Protein AF-0000000082013860 (afdb_homodimer)

Structure (mmCIF, N/CA/C/O backbone):
data_AF-0000000082013860-model_v1
#
loop_
_entity.id
_entity.type
_entity.pdbx_description
1 polymer 'Torsin family 2 member A'
#
loop_
_atom_site.group_PDB
_atom_site.id
_atom_site.type_symbol
_atom_site.label_atom_id
_atom_site.label_alt_id
_atom_site.label_comp_id
_atom_site.label_asym_id
_atom_site.label_entity_id
_atom_site.label_seq_id
_atom_site.pdbx_PDB_ins_code
_atom_site.Cartn_x
_atom_site.Cartn_y
_atom_site.Cartn_z
_atom_site.occupancy
_atom_site.B_iso_or_equiv
_atom_site.auth_seq_id
_atom_site.auth_comp_id
_atom_site.auth_asym_id
_atom_site.auth_atom_id
_atom_site.pdbx_PDB_model_num
ATOM 1 N N . MET A 1 1 ? 13.047 -20.422 -39.719 1 21.7 1 MET A N 1
ATOM 2 C CA . MET A 1 1 ? 12.141 -21.375 -39.062 1 21.7 1 MET A CA 1
ATOM 3 C C . MET A 1 1 ? 12.922 -22.469 -38.375 1 21.7 1 MET A C 1
ATOM 5 O O . MET A 1 1 ? 12.562 -22.875 -37.25 1 21.7 1 MET A O 1
ATOM 9 N N . LEU A 1 2 ? 13.93 -23.109 -39.125 1 23.53 2 LEU A N 1
ATOM 10 C CA . LEU A 1 2 ? 14.969 -24.094 -38.844 1 23.53 2 LEU A CA 1
ATOM 11 C C . LEU A 1 2 ? 16.016 -23.531 -37.875 1 23.53 2 LEU A C 1
ATOM 13 O O . LEU A 1 2 ? 16.703 -24.297 -37.188 1 23.53 2 LEU A O 1
ATOM 17 N N . LEU A 1 3 ? 16.281 -22.219 -38 1 23.2 3 LEU A N 1
ATOM 18 C CA . LEU A 1 3 ? 17.438 -21.609 -37.344 1 23.2 3 LEU A CA 1
ATOM 19 C C . LEU A 1 3 ? 17.234 -21.531 -35.844 1 23.2 3 LEU A C 1
ATOM 21 O O . LEU A 1 3 ? 18.188 -21.656 -35.062 1 23.2 3 LEU A O 1
ATOM 25 N N . ASN A 1 4 ? 16.031 -21.047 -35.406 1 23.97 4 ASN A N 1
ATOM 26 C CA . ASN A 1 4 ? 15.867 -20.688 -34 1 23.97 4 ASN A CA 1
ATOM 27 C C . ASN A 1 4 ? 15.672 -21.906 -33.125 1 23.97 4 ASN A C 1
ATOM 29 O O . ASN A 1 4 ? 15.32 -21.781 -31.953 1 23.97 4 ASN A O 1
ATOM 33 N N . TYR A 1 5 ? 15.453 -23.172 -33.625 1 26.98 5 TYR A N 1
ATOM 34 C CA . TYR A 1 5 ? 15.469 -24.5 -33.031 1 26.98 5 TYR A CA 1
ATOM 35 C C . TYR A 1 5 ? 16.812 -24.797 -32.406 1 26.98 5 TYR A C 1
ATOM 37 O O . TYR A 1 5 ? 16.922 -25.672 -31.531 1 26.98 5 TYR A O 1
ATOM 45 N N . LEU A 1 6 ? 17.984 -24.203 -32.938 1 27.8 6 LEU A N 1
ATOM 46 C CA . LEU A 1 6 ? 19.391 -24.391 -32.625 1 27.8 6 LEU A CA 1
ATOM 47 C C . LEU A 1 6 ? 19.719 -23.828 -31.234 1 27.8 6 LEU A C 1
ATOM 49 O O . LEU A 1 6 ? 20.828 -24.047 -30.719 1 27.8 6 LEU A O 1
ATOM 53 N N . GLY A 1 7 ? 18.875 -22.938 -30.719 1 29.06 7 GLY A N 1
ATOM 54 C CA . GLY A 1 7 ? 19.297 -22.25 -29.5 1 29.06 7 GLY A CA 1
ATOM 55 C C . GLY A 1 7 ? 19.25 -23.125 -28.266 1 29.06 7 GLY A C 1
ATOM 56 O O . GLY A 1 7 ? 20.016 -22.922 -27.328 1 29.06 7 GLY A O 1
ATOM 57 N N . LEU A 1 8 ? 18.203 -24 -28.141 1 31.53 8 LEU A N 1
ATOM 58 C CA . LEU A 1 8 ? 18.234 -24.891 -26.984 1 31.53 8 LEU A CA 1
ATOM 59 C C . LEU A 1 8 ? 19.359 -25.922 -27.125 1 31.53 8 LEU A C 1
ATOM 61 O O . LEU A 1 8 ? 19.844 -26.453 -26.125 1 31.53 8 LEU A O 1
ATOM 65 N N . ALA A 1 9 ? 19.734 -26.422 -28.344 1 31.09 9 ALA A N 1
ATOM 66 C CA . ALA A 1 9 ? 20.641 -27.531 -28.578 1 31.09 9 ALA A CA 1
ATOM 67 C C . ALA A 1 9 ? 22.062 -27.188 -28.141 1 31.09 9 ALA A C 1
ATOM 69 O O . ALA A 1 9 ? 22.797 -28.031 -27.625 1 31.09 9 ALA A O 1
ATOM 70 N N . ARG A 1 10 ? 22.609 -25.984 -28.516 1 31.12 10 ARG A N 1
ATOM 71 C CA . ARG A 1 10 ? 24.047 -25.781 -28.375 1 31.12 10 ARG A CA 1
ATOM 72 C C . ARG A 1 10 ? 24.453 -25.672 -26.906 1 31.12 10 ARG A C 1
ATOM 74 O O . ARG A 1 10 ? 25.594 -25.328 -26.594 1 31.12 10 ARG A O 1
ATOM 81 N N . ILE A 1 11 ? 23.562 -25.688 -26.031 1 31.02 11 ILE A N 1
ATOM 82 C CA . ILE A 1 11 ? 24.125 -25.734 -24.688 1 31.02 11 ILE A CA 1
ATOM 83 C C . ILE A 1 11 ? 24.844 -27.062 -24.484 1 31.02 11 ILE A C 1
ATOM 85 O O . ILE A 1 11 ? 24.203 -28.125 -24.375 1 31.02 11 ILE A O 1
ATOM 89 N N . GLY A 1 12 ? 25.859 -27.484 -25.266 1 26.23 12 GLY A N 1
ATOM 90 C CA . GLY A 1 12 ? 26.797 -28.594 -25.125 1 26.23 12 GLY A CA 1
ATOM 91 C C . GLY A 1 12 ? 27.203 -28.844 -23.688 1 26.23 12 GLY A C 1
ATOM 92 O O . GLY A 1 12 ? 27.125 -27.938 -22.844 1 26.23 12 GLY A O 1
ATOM 93 N N . MET A 1 13 ? 27.422 -30.203 -23.234 1 28.45 13 MET A N 1
ATOM 94 C CA . MET A 1 13 ? 27.859 -31.094 -22.156 1 28.45 13 MET A CA 1
ATOM 95 C C . MET A 1 13 ? 29.219 -30.672 -21.609 1 28.45 13 MET A C 1
ATOM 97 O O . MET A 1 13 ? 30.047 -31.531 -21.297 1 28.45 13 MET A O 1
ATOM 101 N N . LEU A 1 14 ? 29.922 -29.625 -21.938 1 29.81 14 LEU A N 1
ATOM 102 C CA . LEU A 1 14 ? 31.25 -29.719 -21.344 1 29.81 14 LEU A CA 1
ATOM 103 C C . LEU A 1 14 ? 31.156 -29.922 -19.844 1 29.81 14 LEU A C 1
ATOM 105 O O . LEU A 1 14 ? 30.531 -29.125 -19.141 1 29.81 14 LEU A O 1
ATOM 109 N N . GLY A 1 15 ? 31.188 -31.172 -19.25 1 30.81 15 GLY A N 1
ATOM 110 C CA . GLY A 1 15 ? 31.328 -31.734 -17.922 1 30.81 15 GLY A CA 1
ATOM 111 C C . GLY A 1 15 ? 32.312 -31 -17.047 1 30.81 15 GLY A C 1
ATOM 112 O O . GLY A 1 15 ? 32.812 -31.547 -16.062 1 30.81 15 GLY A O 1
ATOM 113 N N . GLY A 1 16 ? 33 -29.953 -17.484 1 32.38 16 GLY A N 1
ATOM 114 C CA . GLY A 1 16 ? 33.938 -29.547 -16.453 1 32.38 16 GLY A CA 1
ATOM 115 C C . GLY A 1 16 ? 33.312 -29.188 -15.133 1 32.38 16 GLY A C 1
ATOM 116 O O . GLY A 1 16 ? 32.125 -28.844 -15.102 1 32.38 16 GLY A O 1
ATOM 117 N N . ILE A 1 17 ? 33.688 -29.75 -14.008 1 34.31 17 ILE A N 1
ATOM 118 C CA . ILE A 1 17 ? 33.406 -29.391 -12.625 1 34.31 17 ILE A CA 1
ATOM 119 C C . ILE A 1 17 ? 33.344 -27.875 -12.5 1 34.31 17 ILE A C 1
ATOM 121 O O . ILE A 1 17 ? 34.344 -27.172 -12.562 1 34.31 17 ILE A O 1
ATOM 125 N N . HIS A 1 18 ? 32.469 -27.188 -13.258 1 35.5 18 HIS A N 1
ATOM 126 C CA . HIS A 1 18 ? 32.375 -25.734 -13.094 1 35.5 18 HIS A CA 1
ATOM 127 C C . HIS A 1 18 ? 32.031 -25.375 -11.656 1 35.5 18 HIS A C 1
ATOM 129 O O . HIS A 1 18 ? 31.031 -25.844 -11.117 1 35.5 18 HIS A O 1
ATOM 135 N N . LEU A 1 19 ? 33 -25.125 -10.836 1 37.72 19 LEU A N 1
ATOM 136 C CA . LEU A 1 19 ? 32.812 -24.5 -9.531 1 37.72 19 LEU A CA 1
ATOM 137 C C . LEU A 1 19 ? 31.719 -23.453 -9.586 1 37.72 19 LEU A C 1
ATOM 139 O O . LEU A 1 19 ? 31.547 -22.766 -10.594 1 37.72 19 LEU A O 1
ATOM 143 N N . PRO A 1 20 ? 30.641 -23.672 -8.758 1 46.38 20 PRO A N 1
ATOM 144 C CA . PRO A 1 20 ? 29.609 -22.625 -8.688 1 46.38 20 PRO A CA 1
ATOM 145 C C . PRO A 1 20 ? 30.188 -21.219 -8.758 1 46.38 20 PRO A C 1
ATOM 147 O O . PRO A 1 20 ? 31.25 -20.953 -8.172 1 46.38 20 PRO A O 1
ATOM 150 N N . SER A 1 21 ? 30.047 -20.562 -9.758 1 48.72 21 SER A N 1
ATOM 151 C CA . SER A 1 21 ? 30.5 -19.172 -9.906 1 48.72 21 SER A CA 1
ATOM 152 C C . SER A 1 21 ? 30.172 -18.344 -8.68 1 48.72 21 SER A C 1
ATOM 154 O O . SER A 1 21 ? 29.156 -18.594 -8.008 1 48.72 21 SER A O 1
ATOM 156 N N . PRO A 1 22 ? 31.047 -17.719 -8.031 1 49.34 22 PRO A N 1
ATOM 157 C CA . PRO A 1 22 ? 30.844 -16.812 -6.902 1 49.34 22 PRO A CA 1
ATOM 158 C C . PRO A 1 22 ? 29.531 -16.031 -6.992 1 49.34 22 PRO A C 1
ATOM 160 O O . PRO A 1 22 ? 29.047 -15.531 -5.98 1 49.34 22 PRO A O 1
ATOM 163 N N . THR A 1 23 ? 28.938 -16.031 -8.117 1 55.5 23 THR A N 1
ATOM 164 C CA . THR A 1 23 ? 27.797 -15.156 -8.344 1 55.5 23 THR A CA 1
ATOM 165 C C . THR A 1 23 ? 26.5 -15.867 -7.965 1 55.5 23 THR A C 1
ATOM 167 O O . THR A 1 23 ? 25.422 -15.25 -7.93 1 55.5 23 THR A O 1
ATOM 170 N N . CYS A 1 24 ? 26.516 -17.141 -7.766 1 63.22 24 CYS A N 1
ATOM 171 C CA . CYS A 1 24 ? 25.297 -17.875 -7.445 1 63.22 24 CYS A CA 1
ATOM 172 C C . CYS A 1 24 ? 24.797 -17.516 -6.051 1 63.22 24 CYS A C 1
ATOM 174 O O . CYS A 1 24 ? 23.609 -17.656 -5.758 1 63.22 24 CYS A O 1
ATOM 176 N N . TYR A 1 25 ? 25.484 -16.938 -5.141 1 57.5 25 TYR A N 1
ATOM 177 C CA . TYR A 1 25 ? 25 -16.875 -3.768 1 57.5 25 TYR A CA 1
ATOM 178 C C . TYR A 1 25 ? 24.578 -15.461 -3.396 1 57.5 25 TYR A C 1
ATOM 180 O O . TYR A 1 25 ? 24.125 -15.211 -2.277 1 57.5 25 TYR A O 1
ATOM 188 N N . ILE A 1 26 ? 24.422 -14.453 -4.266 1 54.12 26 ILE A N 1
ATOM 189 C CA . ILE A 1 26 ? 24.359 -13.18 -3.547 1 54.12 26 ILE A CA 1
ATOM 190 C C . ILE A 1 26 ? 22.922 -12.852 -3.18 1 54.12 26 ILE A C 1
ATOM 192 O O . ILE A 1 26 ? 22.141 -12.391 -4.023 1 54.12 26 ILE A O 1
ATOM 196 N N . VAL A 1 27 ? 22.125 -13.82 -2.457 1 56.47 27 VAL A N 1
ATOM 197 C CA . VAL A 1 27 ? 20.859 -13.234 -2.033 1 56.47 27 VAL A CA 1
ATOM 198 C C . VAL A 1 27 ? 21.078 -12.352 -0.805 1 56.47 27 VAL A C 1
ATOM 200 O O . VAL A 1 27 ? 21.609 -12.812 0.207 1 56.47 27 VAL A O 1
ATOM 203 N N . HIS A 1 28 ? 21.297 -11.039 -0.941 1 56.31 28 HIS A N 1
ATOM 204 C CA . HIS A 1 28 ? 21.422 -10.195 0.245 1 56.31 28 HIS A CA 1
ATOM 205 C C . HIS A 1 28 ? 20.062 -9.93 0.877 1 56.31 28 HIS A C 1
ATOM 207 O O . HIS A 1 28 ? 19.062 -9.758 0.17 1 56.31 28 HIS A O 1
ATOM 213 N N . PHE A 1 29 ? 19.859 -10.391 2.131 1 54.34 29 PHE A N 1
ATOM 214 C CA . PHE A 1 29 ? 18.703 -10.141 2.982 1 54.34 29 PHE A CA 1
ATOM 215 C C . PHE A 1 29 ? 18.109 -8.766 2.691 1 54.34 29 PHE A C 1
ATOM 217 O O . PHE A 1 29 ? 16.891 -8.602 2.699 1 54.34 29 PHE A O 1
ATOM 224 N N . GLN A 1 30 ? 18.922 -7.82 2.469 1 62.94 30 GLN A N 1
ATOM 225 C CA . GLN A 1 30 ? 18.438 -6.477 2.166 1 62.94 30 GLN A CA 1
ATOM 226 C C . GLN A 1 30 ? 17.547 -6.48 0.931 1 62.94 30 GLN A C 1
ATOM 228 O O . GLN A 1 30 ? 16.734 -5.57 0.741 1 62.94 30 GLN A O 1
ATOM 233 N N . LEU A 1 31 ? 17.406 -7.746 0.473 1 71 31 LEU A N 1
ATOM 234 C CA . LEU A 1 31 ? 16.688 -7.848 -0.794 1 71 31 LEU A CA 1
ATOM 235 C C . LEU A 1 31 ? 15.188 -7.992 -0.561 1 71 31 LEU A C 1
ATOM 237 O O . LEU A 1 31 ? 14.383 -7.426 -1.303 1 71 31 LEU A O 1
ATOM 241 N N . VAL A 1 32 ? 14.891 -8.547 0.632 1 80.75 32 VAL A N 1
ATOM 242 C CA . VAL A 1 32 ? 13.469 -8.766 0.872 1 80.75 32 VAL A CA 1
ATOM 243 C C . VAL A 1 32 ? 12.797 -7.438 1.216 1 80.75 32 VAL A C 1
ATOM 245 O O . VAL A 1 32 ? 11.664 -7.188 0.797 1 80.75 32 VAL A O 1
ATOM 248 N N . SER A 1 33 ? 13.562 -6.605 1.888 1 81.38 33 SER A N 1
ATOM 249 C CA . SER A 1 33 ? 12.992 -5.309 2.25 1 81.38 33 SER A CA 1
ATOM 250 C C . SER A 1 33 ? 12.742 -4.449 1.014 1 81.38 33 SER A C 1
ATOM 252 O O . SER A 1 33 ? 11.727 -3.76 0.926 1 81.38 33 SER A O 1
ATOM 254 N N . GLY A 1 34 ? 13.703 -4.527 0.127 1 86.31 34 GLY A N 1
ATOM 255 C CA . GLY A 1 34 ? 13.523 -3.811 -1.126 1 86.31 34 GLY A CA 1
ATOM 256 C C . GLY A 1 34 ? 12.367 -4.344 -1.952 1 86.31 34 GLY A C 1
ATOM 257 O O . GLY A 1 34 ? 11.609 -3.568 -2.545 1 86.31 34 GLY A O 1
ATOM 258 N N . LEU A 1 35 ? 12.25 -5.656 -1.93 1 90.75 35 LEU A N 1
ATOM 259 C CA . LEU A 1 35 ? 11.141 -6.285 -2.643 1 90.75 35 LEU A CA 1
ATOM 260 C C . LEU A 1 35 ? 9.805 -5.887 -2.029 1 90.75 35 LEU A C 1
ATOM 262 O O . LEU A 1 35 ? 8.859 -5.543 -2.748 1 90.75 35 LEU A O 1
ATOM 266 N N . GLU A 1 36 ? 9.773 -5.957 -0.754 1 91 36 GLU A N 1
ATOM 267 C CA . GLU A 1 36 ? 8.539 -5.594 -0.056 1 91 36 GLU A CA 1
ATOM 268 C C . GLU A 1 36 ? 8.125 -4.16 -0.378 1 91 36 GLU A C 1
ATOM 270 O O . GLU A 1 36 ? 6.941 -3.883 -0.582 1 91 36 GLU A O 1
ATOM 275 N N . CYS A 1 37 ? 9.039 -3.27 -0.435 1 90.81 37 CYS A N 1
ATOM 276 C CA . CYS A 1 37 ? 8.789 -1.877 -0.791 1 90.81 37 CYS A CA 1
ATOM 277 C C . CYS A 1 37 ? 8.25 -1.766 -2.209 1 90.81 37 CYS A C 1
ATOM 279 O O . CYS A 1 37 ? 7.254 -1.077 -2.447 1 90.81 37 CYS A O 1
ATOM 281 N N . ASP A 1 38 ? 8.906 -2.445 -3.047 1 92.25 38 ASP A N 1
ATOM 282 C CA . ASP A 1 38 ? 8.492 -2.393 -4.449 1 92.25 38 ASP A CA 1
ATOM 283 C C . ASP A 1 38 ? 7.094 -2.973 -4.633 1 92.25 38 ASP A C 1
ATOM 285 O O . ASP A 1 38 ? 6.285 -2.43 -5.391 1 92.25 38 ASP A O 1
ATOM 289 N N . LEU A 1 39 ? 6.848 -4.059 -3.977 1 95 39 LEU A N 1
ATOM 290 C CA . LEU A 1 39 ? 5.527 -4.672 -4.055 1 95 39 LEU A CA 1
ATOM 291 C C . LEU A 1 39 ? 4.461 -3.732 -3.498 1 95 39 LEU A C 1
ATOM 293 O O . LEU A 1 39 ? 3.381 -3.598 -4.082 1 95 39 LEU A O 1
ATOM 297 N N . ALA A 1 40 ? 4.727 -3.092 -2.439 1 92.69 40 ALA A N 1
ATOM 298 C CA . ALA A 1 40 ? 3.771 -2.193 -1.795 1 92.69 40 ALA A CA 1
ATOM 299 C C . ALA A 1 40 ? 3.457 -0.998 -2.688 1 92.69 40 ALA A C 1
ATOM 301 O O . ALA A 1 40 ? 2.32 -0.516 -2.713 1 92.69 40 ALA A O 1
ATOM 302 N N . LYS A 1 41 ? 4.391 -0.548 -3.473 1 91.44 41 LYS A N 1
ATOM 303 C CA . LYS A 1 41 ? 4.238 0.652 -4.289 1 91.44 41 LYS A CA 1
ATOM 304 C C . LYS A 1 41 ? 3.672 0.313 -5.664 1 91.44 41 LYS A C 1
ATOM 306 O O . LYS A 1 41 ? 2.875 1.074 -6.219 1 91.44 41 LYS A O 1
ATOM 311 N N . ASN A 1 42 ? 4.082 -0.889 -6.16 1 92.94 42 ASN A N 1
ATOM 312 C CA . ASN A 1 42 ? 3.914 -1.045 -7.602 1 92.94 42 ASN A CA 1
ATOM 313 C C . ASN A 1 42 ? 3 -2.221 -7.938 1 92.94 42 ASN A C 1
ATOM 315 O O . ASN A 1 42 ? 2.521 -2.338 -9.062 1 92.94 42 ASN A O 1
ATOM 319 N N . LEU A 1 43 ? 2.879 -3.146 -7.008 1 96.81 43 LEU A N 1
ATOM 320 C CA . LEU A 1 43 ? 1.904 -4.203 -7.258 1 96.81 43 LEU A CA 1
ATOM 321 C C . LEU A 1 43 ? 0.497 -3.742 -6.895 1 96.81 43 LEU A C 1
ATOM 323 O O . LE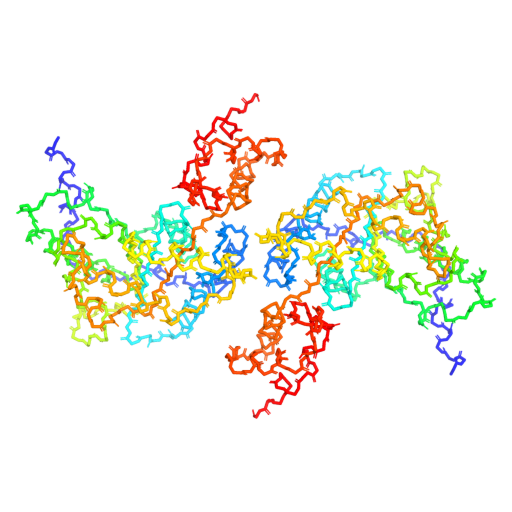U A 1 43 ? 0.12 -3.752 -5.719 1 96.81 43 LEU A O 1
ATOM 327 N N . VAL A 1 44 ? -0.274 -3.486 -7.859 1 97.12 44 VAL A N 1
ATOM 328 C CA . VAL A 1 44 ? -1.533 -2.766 -7.699 1 97.12 44 VAL A CA 1
ATOM 329 C C . VAL A 1 44 ? -2.654 -3.75 -7.379 1 97.12 44 VAL A C 1
ATOM 331 O O . VAL A 1 44 ? -2.818 -4.758 -8.07 1 97.12 44 VAL A O 1
ATOM 334 N N . GLY A 1 45 ? -3.414 -3.508 -6.312 1 97.12 45 GLY A N 1
ATOM 335 C CA . GLY A 1 45 ? -4.68 -4.164 -6.035 1 97.12 45 GLY A CA 1
ATOM 336 C C . GLY A 1 45 ? -4.52 -5.594 -5.559 1 97.12 45 GLY A C 1
ATOM 337 O O . GLY A 1 45 ? -5.426 -6.414 -5.73 1 97.12 45 GLY A O 1
ATOM 338 N N . GLN A 1 46 ? -3.314 -5.934 -5.047 1 98 46 GLN A N 1
ATOM 339 C CA . GLN A 1 46 ? -3.076 -7.332 -4.699 1 98 46 GLN A CA 1
ATOM 340 C C . GLN A 1 46 ? -2.529 -7.461 -3.279 1 98 46 GLN A C 1
ATOM 342 O O . GLN A 1 46 ? -1.426 -7.969 -3.076 1 98 46 GLN A O 1
ATOM 347 N N . PRO A 1 47 ? -3.383 -7.066 -2.273 1 95.31 47 PRO A N 1
ATOM 348 C CA . PRO A 1 47 ? -2.885 -7.148 -0.899 1 95.31 47 PRO A CA 1
ATOM 349 C C . PRO A 1 47 ? -2.574 -8.586 -0.47 1 95.31 47 PRO A C 1
ATOM 351 O O . PRO A 1 47 ? -1.564 -8.828 0.196 1 95.31 47 PRO A O 1
ATOM 354 N N . LEU A 1 48 ? -3.408 -9.547 -0.855 1 96.06 48 LEU A N 1
ATOM 355 C CA . LEU A 1 48 ? -3.209 -10.938 -0.471 1 96.06 48 LEU A CA 1
ATOM 356 C C . LEU A 1 48 ? -1.937 -11.5 -1.098 1 96.06 48 LEU A C 1
ATOM 358 O O . LEU A 1 48 ? -1.161 -12.188 -0.43 1 96.06 48 LEU A O 1
ATOM 362 N N . ALA A 1 49 ? -1.76 -11.234 -2.391 1 98 49 ALA A N 1
ATOM 363 C CA . ALA A 1 49 ? -0.563 -11.711 -3.08 1 98 49 ALA A CA 1
ATOM 364 C C . ALA A 1 49 ? 0.702 -11.203 -2.398 1 98 49 ALA A C 1
ATOM 366 O O . ALA A 1 49 ? 1.646 -11.961 -2.174 1 98 49 ALA A O 1
ATOM 367 N N . ARG A 1 50 ? 0.696 -9.938 -2.096 1 95.88 50 ARG A N 1
ATOM 368 C CA . ARG A 1 50 ? 1.847 -9.336 -1.431 1 95.88 50 ARG A CA 1
ATOM 369 C C . ARG A 1 50 ? 2.146 -10.031 -0.111 1 95.88 50 ARG A C 1
ATOM 371 O O . ARG A 1 50 ? 3.293 -10.398 0.157 1 95.88 50 ARG A O 1
ATOM 378 N N . GLN A 1 51 ? 1.148 -10.227 0.657 1 93.31 51 GLN A N 1
ATOM 379 C CA . GLN A 1 51 ? 1.3 -10.836 1.974 1 93.31 51 GLN A CA 1
ATOM 380 C C . GLN A 1 51 ? 1.833 -12.258 1.861 1 93.31 51 GLN A C 1
ATOM 382 O O . GLN A 1 51 ? 2.783 -12.633 2.555 1 93.31 51 GLN A O 1
ATOM 387 N N . LEU A 1 52 ? 1.263 -13.039 1.026 1 95.81 52 LEU A N 1
ATOM 388 C CA . LEU A 1 52 ? 1.617 -14.445 0.879 1 95.81 52 LEU A CA 1
ATOM 389 C C . LEU A 1 52 ? 3.051 -14.594 0.379 1 95.81 52 LEU A C 1
ATOM 391 O O . LEU A 1 52 ? 3.828 -15.375 0.935 1 95.81 52 LEU A O 1
ATOM 395 N N . VAL A 1 53 ? 3.381 -13.836 -0.604 1 96.44 53 VAL A N 1
ATOM 396 C CA . VAL A 1 53 ? 4.68 -13.992 -1.253 1 96.44 53 VAL A CA 1
ATOM 397 C C . VAL A 1 53 ? 5.785 -13.492 -0.323 1 96.44 53 VAL A C 1
ATOM 399 O O . VAL A 1 53 ? 6.82 -14.148 -0.177 1 96.44 53 VAL A O 1
ATOM 402 N N . VAL A 1 54 ? 5.578 -12.352 0.315 1 92.56 54 VAL A N 1
ATOM 403 C CA . VAL A 1 54 ? 6.59 -11.805 1.211 1 92.56 54 VAL A CA 1
ATOM 404 C C . VAL A 1 54 ? 6.824 -12.766 2.373 1 92.56 54 VAL A C 1
ATOM 406 O O . VAL A 1 54 ? 7.973 -13.07 2.711 1 92.56 54 VAL A O 1
ATOM 409 N N . LYS A 1 55 ? 5.77 -13.273 2.951 1 90.69 55 LYS A N 1
ATOM 410 C CA . LYS A 1 55 ? 5.883 -14.211 4.062 1 90.69 55 LYS A CA 1
ATOM 411 C C . LYS A 1 55 ? 6.602 -15.484 3.633 1 90.69 55 LYS A C 1
ATOM 413 O O . LYS A 1 55 ? 7.523 -15.945 4.312 1 90.69 55 LYS A O 1
ATOM 418 N N . GLY A 1 56 ? 6.211 -16.031 2.516 1 92.94 56 GLY A N 1
ATOM 419 C CA . GLY A 1 56 ? 6.816 -17.25 2.01 1 92.94 56 GLY A CA 1
ATOM 420 C C . GLY A 1 56 ? 8.281 -17.094 1.656 1 92.94 56 GLY A C 1
ATOM 421 O O . GLY A 1 56 ? 9.109 -17.938 1.998 1 92.94 56 GLY A O 1
ATOM 422 N N . LEU A 1 57 ? 8.555 -16.016 1.012 1 92.5 57 LEU A N 1
ATOM 423 C CA . LEU A 1 57 ? 9.922 -15.758 0.576 1 92.5 57 LEU A CA 1
ATOM 424 C C . LEU A 1 57 ? 10.836 -15.508 1.771 1 92.5 57 LEU A C 1
ATOM 426 O O . LEU A 1 57 ? 11.977 -15.984 1.798 1 92.5 57 LEU A O 1
ATOM 430 N N . ARG A 1 58 ? 10.367 -14.742 2.738 1 88.38 58 ARG A N 1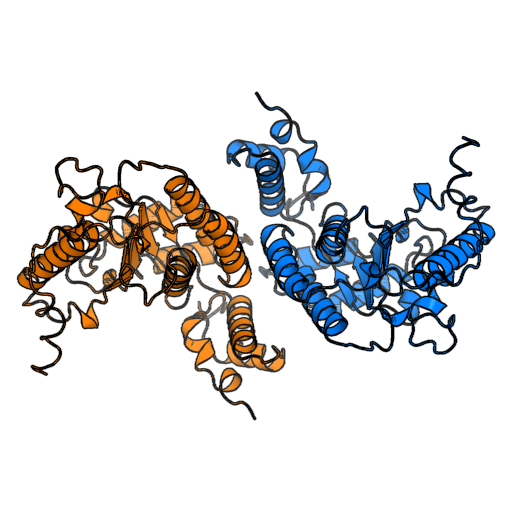
ATOM 431 C CA . ARG A 1 58 ? 11.148 -14.477 3.941 1 88.38 58 ARG A CA 1
ATOM 432 C C . ARG A 1 58 ? 11.5 -15.773 4.66 1 88.38 58 ARG A C 1
ATOM 434 O O . ARG A 1 58 ? 12.656 -15.984 5.039 1 88.38 58 ARG A O 1
ATOM 441 N N . LYS A 1 59 ? 10.555 -16.625 4.867 1 89.38 59 LYS A N 1
ATOM 442 C CA . LYS A 1 59 ? 10.773 -17.906 5.527 1 89.38 59 LYS A CA 1
ATOM 443 C C . LYS A 1 59 ? 11.773 -18.766 4.75 1 89.38 59 LYS A C 1
ATOM 445 O O . LYS A 1 59 ? 12.68 -19.359 5.34 1 89.38 59 LYS A O 1
ATOM 450 N N . PHE A 1 60 ? 11.664 -18.766 3.469 1 92.44 60 PHE A N 1
ATOM 451 C CA . PHE A 1 60 ? 12.516 -19.578 2.605 1 92.44 60 PHE A CA 1
ATOM 452 C C . PHE A 1 60 ? 13.953 -19.078 2.641 1 92.44 60 PHE A C 1
ATOM 454 O O . PHE A 1 60 ? 14.891 -19.875 2.775 1 92.44 60 PHE A O 1
ATOM 461 N N . LEU A 1 61 ? 14.156 -17.812 2.568 1 87.94 61 LEU A N 1
ATOM 462 C CA . LEU A 1 61 ? 15.484 -17.234 2.453 1 87.94 61 LEU A CA 1
ATOM 463 C C . LEU A 1 61 ? 16.188 -17.219 3.805 1 87.94 61 LEU A C 1
ATOM 465 O O . LEU A 1 61 ? 17.422 -17.156 3.867 1 87.94 61 LEU A O 1
ATOM 469 N N . GLN A 1 62 ? 15.391 -17.234 4.852 1 85 62 GLN A N 1
ATOM 470 C CA . GLN A 1 62 ? 15.977 -17.25 6.184 1 85 62 GLN A CA 1
ATOM 471 C C . GLN A 1 62 ? 16.484 -18.656 6.539 1 85 62 GLN A C 1
ATOM 473 O O . GLN A 1 62 ? 17.266 -18.812 7.477 1 85 62 GLN A O 1
ATOM 478 N N . GLU A 1 63 ? 15.977 -19.641 5.82 1 86.38 63 GLU A N 1
ATOM 479 C CA . GLU A 1 63 ? 16.422 -21.016 6.043 1 86.38 63 GLU A CA 1
ATOM 480 C C . GLU A 1 63 ? 17.703 -21.312 5.27 1 86.38 63 GLU A C 1
ATOM 482 O O . GLU A 1 63 ? 17.688 -21.422 4.043 1 86.38 63 GLU A O 1
ATOM 487 N N . PRO A 1 64 ? 18.812 -21.469 5.98 1 83.81 64 PRO A N 1
ATOM 488 C CA . PRO A 1 64 ? 20.078 -21.719 5.289 1 83.81 64 PRO A CA 1
ATOM 489 C C . PRO A 1 64 ? 20.078 -23.016 4.5 1 83.81 64 PRO A C 1
ATOM 491 O O . PRO A 1 64 ? 20.734 -23.109 3.461 1 83.81 64 PRO A O 1
ATOM 494 N N . SER A 1 65 ? 19.422 -24.031 4.984 1 85.62 65 SER A N 1
ATOM 495 C CA . SER A 1 65 ? 19.359 -25.328 4.324 1 85.62 65 SER A CA 1
ATOM 496 C C . SER A 1 65 ? 17.922 -25.797 4.152 1 85.62 65 SER A C 1
ATOM 498 O O . SER A 1 65 ? 17.484 -26.734 4.828 1 85.62 65 SER A O 1
ATOM 500 N N . PRO A 1 66 ? 17.234 -25.156 3.188 1 90.31 66 PRO A N 1
ATOM 501 C CA . PRO A 1 66 ? 15.859 -25.594 2.977 1 90.31 66 PRO A CA 1
ATOM 502 C C . PRO A 1 66 ? 15.773 -27.062 2.551 1 90.31 66 PRO A C 1
ATOM 504 O O . PRO A 1 66 ? 16.688 -27.578 1.904 1 90.31 66 PRO A O 1
ATOM 507 N N . VAL A 1 67 ? 14.758 -27.75 2.82 1 89.06 67 VAL A N 1
ATOM 508 C CA . VAL A 1 67 ? 14.594 -29.188 2.566 1 89.06 67 VAL A CA 1
ATOM 509 C C . VAL A 1 67 ? 14.109 -29.406 1.135 1 89.06 67 VAL A C 1
ATOM 511 O O . VAL A 1 67 ? 14.219 -30.5 0.598 1 89.06 67 VAL A O 1
ATOM 514 N N . LYS A 1 68 ? 13.602 -28.359 0.535 1 91.94 68 LYS A N 1
ATOM 515 C CA . LYS A 1 68 ? 13.117 -28.391 -0.844 1 91.94 68 LYS A CA 1
ATOM 516 C C . LYS A 1 68 ? 13.094 -26.984 -1.438 1 91.94 68 LYS A C 1
ATOM 518 O O . LYS A 1 68 ? 13.203 -26 -0.711 1 91.94 68 LYS A O 1
ATOM 523 N N . PRO A 1 69 ? 12.898 -26.906 -2.721 1 93.62 69 PRO A N 1
ATOM 524 C CA . PRO A 1 69 ? 12.773 -25.578 -3.344 1 93.62 69 PRO A CA 1
ATOM 525 C C . PRO A 1 69 ? 11.477 -24.875 -2.963 1 93.62 69 PRO A C 1
ATOM 527 O O . PRO A 1 69 ? 10.547 -25.5 -2.451 1 93.62 69 PRO A O 1
ATOM 530 N N . LEU A 1 70 ? 11.469 -23.578 -3.115 1 95.31 70 LEU A N 1
ATOM 531 C CA . LEU A 1 70 ? 10.242 -22.812 -2.955 1 95.31 70 LEU A CA 1
ATOM 532 C C . LEU A 1 70 ? 9.391 -22.875 -4.223 1 95.31 70 LEU A C 1
ATOM 534 O O . LEU A 1 70 ? 9.844 -22.469 -5.297 1 95.31 70 LEU A O 1
ATOM 538 N N . VAL A 1 71 ? 8.227 -23.406 -4.145 1 96.38 71 VAL A N 1
ATOM 539 C CA . VAL A 1 71 ? 7.348 -23.562 -5.297 1 96.38 71 VAL A CA 1
ATOM 540 C C . VAL A 1 71 ? 6.117 -22.672 -5.141 1 96.38 71 VAL A C 1
ATOM 542 O O . VAL A 1 71 ? 5.32 -22.875 -4.219 1 96.38 71 VAL A O 1
ATOM 545 N N . LEU A 1 72 ? 5.965 -21.734 -6.039 1 97.25 72 LEU A N 1
ATOM 546 C CA . LEU A 1 72 ? 4.848 -20.797 -6.051 1 97.25 72 LEU A CA 1
ATOM 547 C C . LEU A 1 72 ? 3.965 -21.016 -7.273 1 97.25 72 LEU A C 1
ATOM 549 O O . LEU A 1 72 ? 4.465 -21.312 -8.359 1 97.25 72 LEU A O 1
ATOM 553 N N . THR A 1 73 ? 2.668 -20.891 -7.117 1 96.56 73 THR A N 1
ATOM 554 C CA . THR A 1 73 ? 1.743 -20.875 -8.242 1 96.56 73 THR A CA 1
ATOM 555 C C . THR A 1 73 ? 0.863 -19.625 -8.203 1 96.56 73 THR A C 1
ATOM 557 O O . THR A 1 73 ? 0.271 -19.312 -7.172 1 96.56 73 THR A O 1
ATOM 560 N N . PHE A 1 74 ? 0.855 -18.906 -9.273 1 97.81 74 PHE A N 1
ATOM 561 C CA . PHE A 1 74 ? 0.052 -17.688 -9.406 1 97.81 74 PHE A CA 1
ATOM 562 C C . PHE A 1 74 ? -1.181 -17.953 -10.266 1 97.81 74 PHE A C 1
ATOM 564 O O . PHE A 1 74 ? -1.073 -18.5 -11.367 1 97.81 74 PHE A O 1
ATOM 571 N N . HIS A 1 75 ? -2.307 -17.562 -9.773 1 97.19 75 HIS A N 1
ATOM 572 C CA . HIS A 1 75 ? -3.561 -17.781 -10.492 1 97.19 75 HIS A CA 1
ATOM 573 C C . HIS A 1 75 ? -4.375 -16.484 -10.57 1 97.19 75 HIS A C 1
ATOM 575 O O . HIS A 1 75 ? -4.426 -15.727 -9.602 1 97.19 75 HIS A O 1
ATOM 581 N N . GLY A 1 76 ? -4.992 -16.219 -11.648 1 96.25 76 GLY A N 1
ATOM 582 C CA . GLY A 1 76 ? -5.844 -15.047 -11.789 1 96.25 76 GLY A CA 1
ATOM 583 C C . GLY A 1 76 ? -6.078 -14.648 -13.234 1 96.25 76 GLY A C 1
ATOM 584 O O . GLY A 1 76 ? -5.535 -15.266 -14.148 1 96.25 76 GLY A O 1
ATOM 585 N N . TRP A 1 77 ? -6.883 -13.602 -13.375 1 94.31 77 TRP A N 1
ATOM 586 C CA . TRP A 1 77 ? -7.27 -13.055 -14.672 1 94.31 77 TRP A CA 1
ATOM 587 C C . TRP A 1 77 ? -6.094 -12.336 -15.336 1 94.31 77 TRP A C 1
ATOM 589 O O . TRP A 1 77 ? -5.043 -12.156 -14.719 1 94.31 77 TRP A O 1
ATOM 599 N N . THR A 1 78 ? -6.258 -12.109 -16.609 1 92.62 78 THR A N 1
ATOM 600 C CA . THR A 1 78 ? -5.199 -11.422 -17.344 1 92.62 78 THR A CA 1
ATOM 601 C C . THR A 1 78 ? -4.984 -10.016 -16.781 1 92.62 78 THR A C 1
ATOM 603 O O . THR A 1 78 ? -5.938 -9.344 -16.375 1 92.62 78 THR A O 1
ATOM 606 N N . GLY A 1 79 ? -3.754 -9.586 -16.75 1 95.38 79 GLY A N 1
ATOM 607 C CA . GLY A 1 79 ? -3.434 -8.203 -16.438 1 95.38 79 GLY A CA 1
ATOM 608 C C . GLY A 1 79 ? -3.514 -7.902 -14.953 1 95.38 79 GLY A C 1
ATOM 609 O O . GLY A 1 79 ? -3.559 -6.738 -14.547 1 95.38 79 GLY A O 1
ATOM 610 N N . THR A 1 80 ? -3.537 -8.891 -14.07 1 98 80 THR A N 1
ATOM 611 C CA . THR A 1 80 ? -3.727 -8.656 -12.641 1 98 80 THR A CA 1
ATOM 612 C C . THR A 1 80 ? -2.383 -8.562 -11.922 1 98 80 THR A C 1
ATOM 614 O O . THR A 1 80 ? -2.332 -8.305 -10.719 1 98 80 THR A O 1
ATOM 617 N N . GLY A 1 81 ? -1.285 -8.828 -12.633 1 97.56 81 GLY A N 1
ATOM 618 C CA . GLY A 1 81 ? 0.023 -8.586 -12.047 1 97.56 81 GLY A CA 1
ATOM 619 C C . GLY A 1 81 ? 0.816 -9.852 -11.797 1 97.56 81 GLY A C 1
ATOM 620 O O . GLY A 1 81 ? 1.862 -9.82 -11.148 1 97.56 81 GLY A O 1
ATOM 621 N N . LYS A 1 82 ? 0.43 -11.016 -12.289 1 98.06 82 LYS A N 1
ATOM 622 C CA . LYS A 1 82 ? 1.109 -12.281 -12.047 1 98.06 82 LYS A CA 1
ATOM 623 C C . LYS A 1 82 ? 2.533 -12.258 -12.594 1 98.06 82 LYS A C 1
ATOM 625 O O . LYS A 1 82 ? 3.496 -12.43 -11.844 1 98.06 82 LYS A O 1
ATOM 630 N N . THR A 1 83 ? 2.596 -12.016 -13.898 1 95.69 83 THR A N 1
ATOM 631 C CA . THR A 1 83 ? 3.906 -11.961 -14.539 1 95.69 83 THR A CA 1
ATOM 632 C C . THR A 1 83 ? 4.738 -10.82 -13.969 1 95.69 83 THR A C 1
ATOM 634 O O . THR A 1 83 ? 5.953 -10.945 -13.805 1 95.69 83 THR A O 1
ATOM 637 N N . TYR A 1 84 ? 4.078 -9.758 -13.688 1 96 84 TYR A N 1
ATOM 638 C CA . TYR A 1 84 ? 4.754 -8.602 -13.109 1 96 84 TYR A CA 1
ATOM 639 C C . TYR A 1 84 ? 5.41 -8.961 -11.781 1 96 84 TYR A C 1
ATOM 641 O O . TYR A 1 84 ? 6.566 -8.609 -11.539 1 96 84 TYR A O 1
ATOM 649 N N . LEU A 1 85 ? 4.656 -9.594 -10.891 1 97.75 85 LEU A N 1
ATOM 650 C CA . LEU A 1 85 ? 5.199 -10.016 -9.602 1 97.75 85 LEU A CA 1
ATOM 651 C C . LEU A 1 85 ? 6.41 -10.922 -9.789 1 97.75 85 LEU A C 1
ATOM 653 O O . LEU A 1 85 ? 7.418 -10.766 -9.094 1 97.75 85 LEU A O 1
ATOM 657 N N . ALA A 1 86 ? 6.332 -11.844 -10.672 1 96.75 86 ALA A N 1
ATOM 658 C CA . ALA A 1 86 ? 7.453 -12.734 -10.953 1 96.75 86 ALA A CA 1
ATOM 659 C C . ALA A 1 86 ? 8.688 -11.953 -11.391 1 96.75 86 ALA A C 1
ATOM 661 O O . ALA A 1 86 ? 9.805 -12.258 -10.969 1 96.75 86 ALA A O 1
ATOM 662 N N . THR A 1 87 ? 8.469 -10.977 -12.219 1 94.69 87 THR A N 1
ATOM 663 C CA . THR A 1 87 ? 9.562 -10.133 -12.695 1 94.69 87 THR A CA 1
ATOM 664 C C . THR A 1 87 ? 10.188 -9.367 -11.531 1 94.69 87 THR A C 1
ATOM 666 O O . THR A 1 87 ? 11.414 -9.203 -11.484 1 94.69 87 THR A O 1
ATOM 669 N N . LEU A 1 88 ? 9.352 -8.859 -10.664 1 94.12 88 LEU A N 1
ATOM 670 C CA . LEU A 1 88 ? 9.867 -8.148 -9.5 1 94.12 88 LEU A CA 1
ATOM 671 C C . LEU A 1 88 ? 10.719 -9.078 -8.633 1 94.12 88 LEU A C 1
ATOM 673 O O . LEU A 1 88 ? 11.75 -8.656 -8.109 1 94.12 88 LEU A O 1
ATOM 677 N N . LEU A 1 89 ? 10.297 -10.32 -8.477 1 93.88 89 LEU A N 1
ATOM 678 C CA . LEU A 1 89 ? 11.078 -11.289 -7.723 1 93.88 89 LEU A CA 1
ATOM 679 C C . LEU A 1 89 ? 12.453 -11.492 -8.352 1 93.88 89 LEU A C 1
ATOM 681 O O . LEU A 1 89 ? 13.477 -11.43 -7.66 1 93.88 89 LEU A O 1
ATOM 685 N N . ALA A 1 90 ? 12.469 -11.648 -9.656 1 92.75 90 ALA A N 1
ATOM 686 C CA . ALA A 1 90 ? 13.734 -11.844 -10.367 1 92.75 90 ALA A CA 1
ATOM 687 C C . ALA A 1 90 ? 14.656 -10.641 -10.18 1 92.75 90 ALA A C 1
ATOM 689 O O . ALA A 1 90 ? 15.852 -10.797 -9.93 1 92.75 90 ALA A O 1
ATOM 690 N N . ARG A 1 91 ? 14.125 -9.469 -10.258 1 91.25 91 ARG A N 1
ATOM 691 C CA . ARG A 1 91 ? 14.898 -8.234 -10.18 1 91.25 91 ARG A CA 1
ATOM 692 C C . ARG A 1 91 ? 15.531 -8.07 -8.805 1 91.25 91 ARG A C 1
ATOM 694 O O . ARG A 1 91 ? 16.641 -7.535 -8.688 1 91.25 91 ARG A O 1
ATOM 701 N N . HIS A 1 92 ? 14.828 -8.469 -7.812 1 90.5 92 HIS A N 1
ATOM 702 C CA . HIS A 1 92 ? 15.328 -8.242 -6.461 1 90.5 92 HIS A CA 1
ATOM 703 C C . HIS A 1 92 ? 16.203 -9.398 -6 1 90.5 92 HIS A C 1
ATOM 705 O O . HIS A 1 92 ? 17.125 -9.203 -5.203 1 90.5 92 HIS A O 1
ATOM 711 N N . LEU A 1 93 ? 16 -10.578 -6.512 1 89.62 93 LEU A N 1
ATOM 712 C CA . LEU A 1 93 ? 16.719 -11.75 -6.008 1 89.62 93 LEU A CA 1
ATOM 713 C C . LEU A 1 93 ? 17.984 -12 -6.801 1 89.62 93 LEU A C 1
ATOM 715 O O . LEU A 1 93 ? 18.906 -12.68 -6.328 1 89.62 93 LEU A O 1
ATOM 719 N N . PHE A 1 94 ? 18.047 -11.438 -8.016 1 88.31 94 PHE A N 1
ATOM 720 C CA . PHE A 1 94 ? 19.188 -11.695 -8.883 1 88.31 94 PHE A CA 1
ATOM 721 C C . PHE A 1 94 ? 19.766 -10.391 -9.406 1 88.31 94 PHE A C 1
ATOM 723 O O . PHE A 1 94 ? 19.031 -9.484 -9.805 1 88.31 94 PHE A O 1
ATOM 730 N N . ARG A 1 95 ? 21.016 -10.227 -9.445 1 82.38 95 ARG A N 1
ATOM 731 C CA . ARG A 1 95 ? 21.734 -9.008 -9.797 1 82.38 95 ARG A CA 1
ATOM 732 C C . ARG A 1 95 ? 21.312 -8.492 -11.164 1 82.38 95 ARG A C 1
ATOM 734 O O . ARG A 1 95 ? 21.094 -7.293 -11.352 1 82.38 95 ARG A O 1
ATOM 741 N N . ASP A 1 96 ? 21.156 -9.359 -12.148 1 86.31 96 ASP A N 1
ATOM 742 C CA . ASP A 1 96 ? 20.781 -8.945 -13.492 1 86.31 96 ASP A CA 1
ATOM 743 C C . ASP A 1 96 ? 19.297 -9.164 -13.75 1 86.31 96 ASP A C 1
ATOM 745 O O . ASP A 1 96 ? 18.844 -9.133 -14.898 1 86.31 96 ASP A O 1
ATOM 749 N N . GLY A 1 97 ? 18.609 -9.359 -12.719 1 88.88 97 GLY A N 1
ATOM 750 C CA . GLY A 1 97 ? 17.156 -9.516 -12.812 1 88.88 97 GLY A CA 1
ATOM 751 C C . GLY A 1 97 ? 16.734 -10.602 -13.781 1 88.88 97 GLY A C 1
ATOM 752 O O . GLY A 1 97 ? 17.234 -11.734 -13.711 1 88.88 97 GLY A O 1
ATOM 753 N N . VAL A 1 98 ? 15.914 -10.195 -14.711 1 90.31 98 VAL A N 1
ATOM 754 C CA . VAL A 1 98 ? 15.336 -11.141 -15.656 1 90.31 98 VAL A CA 1
ATOM 755 C C . VAL A 1 98 ? 16.406 -11.57 -16.672 1 90.31 98 VAL A C 1
ATOM 757 O O . VAL A 1 98 ? 16.234 -12.578 -17.359 1 90.31 98 VAL A O 1
ATOM 760 N N . HIS A 1 99 ? 17.516 -10.875 -16.703 1 90.19 99 HIS A N 1
ATOM 761 C CA . HIS A 1 99 ? 18.562 -11.195 -17.656 1 90.19 99 HIS A CA 1
ATOM 762 C C . HIS A 1 99 ? 19.656 -12.031 -16.984 1 90.19 99 HIS A C 1
ATOM 764 O O . HIS A 1 99 ? 20.656 -12.367 -17.625 1 90.19 99 HIS A O 1
ATOM 770 N N . SER A 1 100 ? 19.406 -12.344 -15.781 1 89.75 100 SER A N 1
ATOM 771 C CA . SER A 1 100 ? 20.375 -13.172 -15.078 1 89.75 100 SER A CA 1
ATOM 772 C C . SER A 1 100 ? 20.469 -14.562 -15.703 1 89.75 100 SER A C 1
ATOM 774 O O . SER A 1 100 ? 19.453 -15.133 -16.109 1 89.75 100 SER A O 1
ATOM 776 N N . ALA A 1 101 ? 21.703 -15.164 -15.633 1 90.31 101 ALA A N 1
ATOM 777 C CA . ALA A 1 101 ? 21.906 -16.516 -16.141 1 90.31 101 ALA A CA 1
ATOM 778 C C . ALA A 1 101 ? 21.188 -17.547 -15.266 1 90.31 101 ALA A C 1
ATOM 780 O O . ALA A 1 101 ? 21.047 -18.703 -15.656 1 90.31 101 ALA A O 1
ATOM 781 N N . TYR A 1 102 ? 20.703 -17.078 -14.18 1 91.81 102 TYR A N 1
ATOM 782 C CA . TYR A 1 102 ? 20.094 -18 -13.219 1 91.81 102 TYR A CA 1
ATOM 783 C C . TYR A 1 102 ? 18.594 -17.812 -13.156 1 91.81 102 TYR A C 1
ATOM 785 O O . TYR A 1 102 ? 17.922 -18.391 -12.289 1 91.81 102 TYR A O 1
ATOM 793 N N . VAL A 1 103 ? 18.094 -16.984 -14.016 1 93.44 103 VAL A N 1
ATOM 794 C CA . VAL A 1 103 ? 16.656 -16.812 -14.188 1 93.44 103 VAL A CA 1
ATOM 795 C C . VAL A 1 103 ? 16.234 -17.406 -15.531 1 93.44 103 VAL A C 1
ATOM 797 O O . VAL A 1 103 ? 16.734 -17.016 -16.578 1 93.44 103 VAL A O 1
ATOM 800 N N . HIS A 1 104 ? 15.344 -18.344 -15.461 1 95.19 104 HIS A N 1
ATOM 801 C CA . HIS A 1 104 ? 14.906 -19.078 -16.641 1 95.19 104 HIS A CA 1
ATOM 802 C C . HIS A 1 104 ? 13.398 -18.953 -16.844 1 95.19 104 HIS A C 1
ATOM 804 O O . HIS A 1 104 ? 12.625 -19.328 -15.953 1 95.19 104 HIS A O 1
ATOM 810 N N . GLN A 1 105 ? 13.031 -18.438 -17.984 1 95.38 105 GLN A N 1
ATOM 811 C CA . GLN A 1 105 ? 11.625 -18.25 -18.281 1 95.38 105 GLN A CA 1
ATOM 812 C C . GLN A 1 105 ? 11.172 -19.172 -19.406 1 95.38 105 GLN A C 1
ATOM 814 O O . GLN A 1 105 ? 11.859 -19.312 -20.422 1 95.38 105 GLN A O 1
ATOM 819 N N . PHE A 1 106 ? 10.055 -19.828 -19.203 1 94.56 106 PHE A N 1
ATOM 820 C CA . PHE A 1 106 ? 9.5 -20.75 -20.188 1 94.56 106 PHE A CA 1
ATOM 821 C C . PHE A 1 106 ? 8.102 -20.328 -20.609 1 94.56 106 PHE A C 1
ATOM 823 O O . PHE A 1 106 ? 7.281 -19.938 -19.766 1 94.56 106 PHE A O 1
ATOM 830 N N . SER A 1 107 ? 7.852 -20.344 -21.844 1 92.31 107 SER A N 1
ATOM 831 C CA . SER A 1 107 ? 6.547 -20.078 -22.438 1 92.31 107 SER A CA 1
ATOM 832 C C . SER A 1 107 ? 6.125 -21.203 -23.359 1 92.31 107 SER A C 1
ATOM 834 O O . SER A 1 107 ? 6.93 -21.703 -24.156 1 92.31 107 SER A O 1
ATOM 836 N N . PRO A 1 108 ? 4.891 -21.594 -23.266 1 89.62 108 PRO A N 1
ATOM 837 C CA . PRO A 1 108 ? 4.438 -22.703 -24.109 1 89.62 108 PRO A CA 1
ATOM 838 C C . PRO A 1 108 ? 4.57 -22.406 -25.609 1 89.62 108 PRO A C 1
ATOM 840 O O . PRO A 1 108 ? 4.984 -23.266 -26.375 1 89.62 108 PRO A O 1
ATOM 843 N N . VAL A 1 109 ? 4.273 -21.203 -25.984 1 86 109 VAL A N 1
ATOM 844 C CA . VAL A 1 109 ? 4.25 -20.828 -27.406 1 86 109 VAL A CA 1
ATOM 845 C C . VAL A 1 109 ? 5.676 -20.812 -27.953 1 86 109 VAL A C 1
ATOM 847 O O . VAL A 1 109 ? 5.902 -21.172 -29.109 1 86 109 VAL A O 1
ATOM 850 N N . VAL A 1 110 ? 6.574 -20.5 -27.188 1 87.56 110 VAL A N 1
ATOM 851 C CA . VAL A 1 110 ? 7.953 -20.344 -27.625 1 87.56 110 VAL A CA 1
ATOM 852 C C . VAL A 1 110 ? 8.703 -21.656 -27.453 1 87.56 110 VAL A C 1
ATOM 854 O O . VAL A 1 110 ? 9.406 -22.125 -28.359 1 87.56 110 VAL A O 1
ATOM 857 N N . HIS A 1 111 ? 8.516 -22.328 -26.359 1 91.12 111 HIS A N 1
ATOM 858 C CA . HIS A 1 111 ? 9.391 -23.438 -25.969 1 91.12 111 HIS A CA 1
ATOM 859 C C . HIS A 1 111 ? 8.711 -24.781 -26.203 1 91.12 111 HIS A C 1
ATOM 861 O O . HIS A 1 111 ? 9.383 -25.812 -26.312 1 91.12 111 HIS A O 1
ATOM 867 N N . PHE A 1 112 ? 7.34 -24.719 -26.219 1 91.44 112 PHE A N 1
ATOM 868 C CA . PHE A 1 112 ? 6.617 -25.984 -26.328 1 91.44 112 PHE A CA 1
ATOM 869 C C . PHE A 1 112 ? 5.453 -25.859 -27.312 1 91.44 112 PHE A C 1
ATOM 871 O O . PHE A 1 112 ? 4.316 -26.203 -26.969 1 91.44 112 PHE A O 1
ATOM 878 N N . PRO A 1 113 ? 5.695 -25.469 -28.5 1 89.25 113 PRO A N 1
ATOM 879 C CA . PRO A 1 113 ? 4.598 -25.078 -29.391 1 89.25 113 PRO A CA 1
ATOM 880 C C . PRO A 1 113 ? 3.893 -26.281 -30.016 1 89.25 113 PRO A C 1
ATOM 882 O O . PRO A 1 113 ? 2.727 -26.172 -30.406 1 89.25 113 PRO A O 1
ATOM 885 N N . HIS A 1 114 ? 4.562 -27.453 -30.094 1 90.25 114 HIS A N 1
ATOM 886 C CA . HIS A 1 114 ? 4.012 -28.562 -30.859 1 90.25 114 HIS A CA 1
ATOM 887 C C . HIS A 1 114 ? 3.75 -29.766 -29.969 1 90.25 114 HIS A C 1
ATOM 889 O O . HIS A 1 114 ? 4.688 -30.359 -29.406 1 90.25 114 HIS A O 1
ATOM 895 N N . ALA A 1 115 ? 2.5 -30.203 -29.969 1 88.44 115 ALA A N 1
ATOM 896 C CA . ALA A 1 115 ? 2.084 -31.312 -29.125 1 88.44 115 ALA A CA 1
ATOM 897 C C . ALA A 1 115 ? 2.809 -32.594 -29.5 1 88.44 115 ALA A C 1
ATOM 899 O O . ALA A 1 115 ? 3.059 -33.469 -28.656 1 88.44 115 ALA A O 1
ATOM 900 N N . GLU A 1 116 ? 3.211 -32.719 -30.734 1 92.12 116 GLU A N 1
ATOM 901 C CA . GLU A 1 116 ? 3.826 -33.938 -31.234 1 92.12 116 GLU A CA 1
ATOM 902 C C . GLU A 1 116 ? 5.211 -34.156 -30.641 1 92.12 116 GLU A C 1
ATOM 904 O O . GLU A 1 116 ? 5.738 -35.25 -30.641 1 92.12 116 GLU A O 1
ATOM 909 N N . PHE A 1 117 ? 5.742 -33.062 -30.109 1 92.69 117 PHE A N 1
ATOM 910 C CA . PHE A 1 117 ? 7.113 -33.156 -29.625 1 92.69 117 PHE A CA 1
ATOM 911 C C . PHE A 1 117 ? 7.148 -33.156 -28.109 1 92.69 117 PHE A C 1
ATOM 913 O O . PHE A 1 117 ? 8.156 -32.812 -27.5 1 92.69 117 PHE A O 1
ATOM 920 N N . VAL A 1 118 ? 6.035 -33.562 -27.469 1 91.69 118 VAL A N 1
ATOM 921 C CA . VAL A 1 118 ? 5.895 -33.469 -26.031 1 91.69 118 VAL A CA 1
ATOM 922 C C . VAL A 1 118 ? 6.957 -34.344 -25.344 1 91.69 118 VAL A C 1
ATOM 924 O O . VAL A 1 118 ? 7.52 -33.938 -24.328 1 91.69 118 VAL A O 1
ATOM 927 N N . LYS A 1 119 ? 7.293 -35.531 -25.906 1 92.69 119 LYS A N 1
ATOM 928 C CA . LYS A 1 119 ? 8.305 -36.406 -25.312 1 92.69 119 LYS A CA 1
ATOM 929 C C . LYS A 1 119 ? 9.688 -35.75 -25.359 1 92.69 119 LYS A C 1
ATOM 931 O O . LYS A 1 119 ? 10.43 -35.812 -24.375 1 92.69 119 LYS A O 1
ATOM 936 N N . GLN A 1 120 ? 9.961 -35.188 -26.469 1 94.19 120 GLN A N 1
ATOM 937 C CA . GLN A 1 120 ? 11.234 -34.5 -26.609 1 94.19 120 GLN A CA 1
ATOM 938 C C . GLN A 1 120 ? 11.312 -33.281 -25.672 1 94.19 120 GLN A C 1
ATOM 940 O O . GLN A 1 120 ? 12.352 -33.031 -25.062 1 94.19 120 GLN A O 1
ATOM 945 N N . TYR A 1 121 ? 10.203 -32.562 -25.562 1 93.56 121 TYR A N 1
ATOM 946 C CA . TYR A 1 121 ? 10.156 -31.391 -24.688 1 93.56 121 TYR A CA 1
ATOM 947 C C . TYR A 1 121 ? 10.453 -31.797 -23.25 1 93.56 121 TYR A C 1
ATOM 949 O O . TYR A 1 121 ? 11.164 -31.078 -22.531 1 93.56 121 TYR A O 1
ATOM 957 N N . LYS A 1 122 ? 9.883 -32.906 -22.797 1 92.94 122 LYS A N 1
ATOM 958 C CA . LYS A 1 122 ? 10.094 -33.406 -21.438 1 92.94 122 LYS A CA 1
ATOM 959 C C . LYS A 1 122 ? 11.57 -33.656 -21.172 1 92.94 122 LYS A C 1
ATOM 961 O O . LYS A 1 122 ? 12.117 -33.25 -20.141 1 92.94 122 LYS A O 1
ATOM 966 N N . HIS A 1 123 ? 12.172 -34.312 -22.141 1 93 123 HIS A N 1
ATOM 967 C CA . HIS A 1 123 ? 13.594 -34.625 -22.016 1 93 123 HIS A CA 1
ATOM 968 C C . HIS A 1 123 ? 14.43 -33.344 -21.969 1 93 123 HIS A C 1
ATOM 970 O O . HIS A 1 123 ? 15.297 -33.219 -21.094 1 93 123 HIS A O 1
ATOM 976 N N . ASP A 1 124 ? 14.141 -32.438 -22.859 1 93.69 124 ASP A N 1
ATOM 977 C CA . ASP A 1 124 ? 14.906 -31.203 -22.953 1 93.69 124 ASP A CA 1
ATOM 978 C C . ASP A 1 124 ? 14.742 -30.375 -21.688 1 93.69 124 ASP A C 1
ATOM 980 O O . ASP A 1 124 ? 15.719 -29.812 -21.172 1 93.69 124 ASP A O 1
ATOM 984 N N . LEU A 1 125 ? 13.516 -30.281 -21.25 1 93.62 125 LEU A N 1
ATOM 985 C CA . LEU A 1 125 ? 13.227 -29.469 -20.062 1 93.62 125 LEU A CA 1
ATOM 986 C C . LEU A 1 125 ? 13.922 -30.062 -18.828 1 93.62 125 LEU A C 1
ATOM 988 O O . LEU A 1 125 ? 14.531 -29.312 -18.047 1 93.62 125 LEU A O 1
ATOM 992 N N . LYS A 1 126 ? 13.844 -31.359 -18.656 1 91.19 126 LYS A N 1
ATOM 993 C CA . LYS A 1 126 ? 14.516 -32.031 -17.547 1 91.19 126 LYS A CA 1
ATOM 994 C C . LYS A 1 126 ? 16.016 -31.75 -17.547 1 91.19 126 LYS A C 1
ATOM 996 O O . LYS A 1 126 ? 16.594 -31.359 -16.531 1 91.19 126 LYS A O 1
ATOM 1001 N N . ASN A 1 127 ? 16.594 -31.891 -18.719 1 90.56 127 ASN A N 1
ATOM 1002 C CA . ASN A 1 127 ? 18.031 -31.672 -18.844 1 90.56 127 ASN A CA 1
ATOM 1003 C C . ASN A 1 127 ? 18.406 -30.219 -18.594 1 90.56 127 ASN A C 1
ATOM 1005 O O . ASN A 1 127 ? 19.438 -29.938 -17.984 1 90.56 127 ASN A O 1
ATOM 1009 N N . TRP A 1 128 ? 17.562 -29.375 -19.094 1 91.19 128 TRP A N 1
ATOM 1010 C CA . TRP A 1 128 ? 17.797 -27.953 -18.906 1 91.19 128 TRP A CA 1
ATOM 1011 C C . TRP A 1 128 ? 17.797 -27.578 -17.438 1 91.19 128 TRP A C 1
ATOM 1013 O O . TRP A 1 128 ? 18.688 -26.875 -16.953 1 91.19 128 TRP A O 1
ATOM 1023 N N . ILE A 1 129 ? 16.828 -28.016 -16.734 1 91.62 129 ILE A N 1
ATOM 1024 C CA . ILE A 1 129 ? 16.688 -27.688 -15.312 1 91.62 129 ILE A CA 1
ATOM 1025 C C . ILE A 1 129 ? 17.828 -28.312 -14.523 1 91.62 129 ILE A C 1
ATOM 1027 O O . ILE A 1 129 ? 18.469 -27.641 -13.703 1 91.62 129 ILE A O 1
ATOM 1031 N N . GLN A 1 130 ? 18.141 -29.531 -14.797 1 87.94 130 GLN A N 1
ATOM 1032 C CA . GLN A 1 130 ? 19.234 -30.219 -14.125 1 87.94 130 GLN A CA 1
ATOM 1033 C C . GLN A 1 130 ? 20.562 -29.5 -14.375 1 87.94 130 GLN A C 1
ATOM 1035 O O . GLN A 1 130 ? 21.359 -29.297 -13.453 1 87.94 130 GLN A O 1
ATOM 1040 N N . GLY A 1 131 ? 20.812 -29.234 -15.609 1 88 131 GLY A N 1
ATOM 1041 C CA . GLY A 1 131 ? 22.047 -28.547 -15.961 1 88 131 GLY A CA 1
ATOM 1042 C C . GLY A 1 131 ? 22.219 -27.219 -15.258 1 88 131 GLY A C 1
ATOM 1043 O O . GLY A 1 131 ? 23.297 -26.922 -14.727 1 88 131 GLY A O 1
ATOM 1044 N N . ASN A 1 132 ? 21.172 -26.484 -15.242 1 89.69 132 ASN A N 1
ATOM 1045 C CA . ASN A 1 132 ? 21.266 -25.141 -14.656 1 89.69 132 ASN A CA 1
ATOM 1046 C C . ASN A 1 132 ? 21.344 -25.219 -13.133 1 89.69 132 ASN A C 1
ATOM 1048 O O . ASN A 1 132 ? 22.016 -24.406 -12.508 1 89.69 132 ASN A O 1
ATOM 1052 N N . LEU A 1 133 ? 20.703 -26.172 -12.516 1 88.62 133 LEU A N 1
ATOM 1053 C CA . LEU A 1 133 ? 20.766 -26.328 -11.062 1 88.62 133 LEU A CA 1
ATOM 1054 C C . LEU A 1 133 ? 22.141 -26.828 -10.625 1 88.62 133 LEU A C 1
ATOM 1056 O O . LEU A 1 133 ? 22.578 -26.547 -9.508 1 88.62 133 LEU A O 1
ATOM 1060 N N . THR A 1 134 ? 22.766 -27.562 -11.508 1 83.94 134 THR A N 1
ATOM 1061 C CA . THR A 1 134 ? 24.125 -27.984 -11.242 1 83.94 134 THR A CA 1
ATOM 1062 C C . THR A 1 134 ? 25.078 -26.797 -11.266 1 83.94 134 THR A C 1
ATOM 1064 O O . THR A 1 134 ? 26.031 -26.75 -10.477 1 83.94 134 THR A O 1
ATOM 1067 N N . ARG A 1 135 ? 24.766 -25.922 -12.109 1 84.19 135 ARG A N 1
ATOM 1068 C CA . ARG A 1 135 ? 25.578 -24.719 -12.219 1 84.19 135 ARG A CA 1
ATOM 1069 C C . ARG A 1 135 ? 25.375 -23.797 -11.023 1 84.19 135 ARG A C 1
ATOM 1071 O O . ARG A 1 135 ? 26.328 -23.219 -10.484 1 84.19 135 ARG A O 1
ATOM 1078 N N . CYS A 1 136 ? 24.188 -23.656 -10.672 1 86.06 136 CYS A N 1
ATOM 1079 C CA . CYS A 1 136 ? 23.828 -22.828 -9.523 1 86.06 136 CYS A CA 1
ATOM 1080 C C . CYS A 1 136 ? 22.547 -23.328 -8.883 1 86.06 136 CYS A C 1
ATOM 1082 O O . CYS A 1 136 ? 21.484 -23.297 -9.508 1 86.06 136 CYS A O 1
ATOM 1084 N N . GLY A 1 137 ? 22.656 -23.641 -7.637 1 85.81 137 GLY A N 1
ATOM 1085 C CA . GLY A 1 137 ? 21.484 -24.141 -6.922 1 85.81 137 GLY A CA 1
ATOM 1086 C C . GLY A 1 137 ? 20.438 -23.062 -6.676 1 85.81 137 GLY A C 1
ATOM 1087 O O . GLY A 1 137 ? 19.266 -23.375 -6.488 1 85.81 137 GLY A O 1
ATOM 1088 N N . ARG A 1 138 ? 20.891 -21.828 -6.66 1 88.31 138 ARG A N 1
ATOM 1089 C CA . ARG A 1 138 ? 19.969 -20.719 -6.512 1 88.31 138 ARG A CA 1
ATOM 1090 C C . ARG A 1 138 ? 19.531 -20.188 -7.875 1 88.31 138 ARG A C 1
ATOM 1092 O O . ARG A 1 138 ? 20.188 -19.328 -8.461 1 88.31 138 ARG A O 1
ATOM 1099 N N . SER A 1 139 ? 18.5 -20.781 -8.367 1 92.12 139 SER A N 1
ATOM 1100 C CA . SER A 1 139 ? 17.938 -20.438 -9.672 1 92.12 139 SER A CA 1
ATOM 1101 C C . SER A 1 139 ? 16.438 -20.203 -9.586 1 92.12 139 SER A C 1
ATOM 1103 O O . SER A 1 139 ? 15.781 -20.703 -8.672 1 92.12 139 SER A O 1
ATOM 1105 N N . LEU A 1 140 ? 15.977 -19.391 -10.453 1 94.88 140 LEU A N 1
ATOM 1106 C CA . LEU A 1 140 ? 14.555 -19.125 -10.578 1 94.88 140 LEU A CA 1
ATOM 1107 C C . LEU A 1 140 ? 14.016 -19.641 -11.906 1 94.88 140 LEU A C 1
ATOM 1109 O O . LEU A 1 140 ? 14.547 -19.312 -12.969 1 94.88 140 LEU A O 1
ATOM 1113 N N . PHE A 1 141 ? 13.086 -20.531 -11.852 1 96.12 141 PHE A N 1
ATOM 1114 C CA . PHE A 1 141 ? 12.414 -21.078 -13.023 1 96.12 141 PHE A CA 1
ATOM 1115 C C . PHE A 1 141 ? 10.977 -20.562 -13.109 1 96.12 141 PHE A C 1
ATOM 1117 O O . PHE A 1 141 ? 10.156 -20.875 -12.242 1 96.12 141 PHE A O 1
ATOM 1124 N N . LEU A 1 142 ? 10.688 -19.812 -14.125 1 97.06 142 LEU A N 1
ATOM 1125 C CA . LEU A 1 142 ? 9.375 -19.203 -14.328 1 97.06 142 LEU A CA 1
ATOM 1126 C C . LEU A 1 142 ? 8.656 -19.875 -15.5 1 97.06 142 LEU A C 1
ATOM 1128 O O . LEU A 1 142 ? 9.148 -19.859 -16.625 1 97.06 142 LEU A O 1
ATOM 1132 N N . PHE A 1 143 ? 7.547 -20.469 -15.219 1 95.5 143 PHE A N 1
ATOM 1133 C CA . PHE A 1 143 ? 6.695 -21.062 -16.25 1 95.5 143 PHE A CA 1
ATOM 1134 C C . PHE A 1 143 ? 5.441 -20.219 -16.469 1 95.5 143 PHE A C 1
ATOM 1136 O O . PHE A 1 143 ? 4.516 -20.25 -15.648 1 95.5 143 PHE A O 1
ATOM 1143 N N . ASP A 1 144 ? 5.391 -19.531 -17.531 1 94.38 144 ASP A N 1
ATOM 1144 C CA . ASP A 1 144 ? 4.25 -18.672 -17.844 1 94.38 144 ASP A CA 1
ATOM 1145 C C . ASP A 1 144 ? 3.178 -19.438 -18.609 1 94.38 144 ASP A C 1
ATOM 1147 O O . ASP A 1 144 ? 3.494 -20.312 -19.422 1 94.38 144 ASP A O 1
ATOM 1151 N N . ASP A 1 145 ? 1.91 -19.141 -18.359 1 93.56 145 ASP A N 1
ATOM 1152 C CA . ASP A 1 145 ? 0.755 -19.688 -19.078 1 93.56 145 ASP A CA 1
ATOM 1153 C C . ASP A 1 145 ? 0.772 -21.219 -19.047 1 93.56 145 ASP A C 1
ATOM 1155 O O . ASP A 1 145 ? 0.64 -21.859 -20.094 1 93.56 145 ASP A O 1
ATOM 1159 N N . VAL A 1 146 ? 0.926 -21.703 -17.922 1 92.5 146 VAL A N 1
ATOM 1160 C CA . VAL A 1 146 ? 1.058 -23.156 -17.797 1 92.5 146 VAL A CA 1
ATOM 1161 C C . VAL A 1 146 ? -0.251 -23.828 -18.188 1 92.5 146 VAL A C 1
ATOM 1163 O O . VAL A 1 146 ? -0.26 -25 -18.562 1 92.5 146 VAL A O 1
ATOM 1166 N N . ASP A 1 147 ? -1.346 -23.094 -18.078 1 88.44 147 ASP A N 1
ATOM 1167 C CA . ASP A 1 147 ? -2.645 -23.641 -18.484 1 88.44 147 ASP A CA 1
ATOM 1168 C C . ASP A 1 147 ? -2.686 -23.922 -19.984 1 88.44 147 ASP A C 1
ATOM 1170 O O . ASP A 1 147 ? -3.533 -24.672 -20.453 1 88.44 147 ASP A O 1
ATOM 1174 N N . LYS A 1 148 ? -1.745 -23.422 -20.734 1 88.5 148 LYS A N 1
ATOM 1175 C CA . LYS A 1 148 ? -1.691 -23.594 -22.188 1 88.5 148 LYS A CA 1
ATOM 1176 C C . LYS A 1 148 ? -0.69 -24.688 -22.562 1 88.5 148 LYS A C 1
ATOM 1178 O O . LYS A 1 148 ? -0.563 -25.031 -23.734 1 88.5 148 LYS A O 1
ATOM 1183 N N . MET A 1 149 ? -0.019 -25.234 -21.656 1 89.06 149 MET A N 1
ATOM 1184 C CA . MET A 1 149 ? 0.934 -26.312 -21.922 1 89.06 149 MET A CA 1
ATOM 1185 C C . MET A 1 149 ? 0.21 -27.625 -22.172 1 89.06 149 MET A C 1
ATOM 1187 O O . MET A 1 149 ? -0.916 -27.812 -21.719 1 89.06 149 MET A O 1
ATOM 1191 N N . GLN A 1 150 ? 0.922 -28.453 -22.891 1 86.19 150 GLN A N 1
ATOM 1192 C CA . GLN A 1 150 ? 0.373 -29.797 -23.062 1 86.19 150 GLN A CA 1
ATOM 1193 C C . GLN A 1 150 ? 0.298 -30.531 -21.734 1 86.19 150 GLN A C 1
ATOM 1195 O O . GLN A 1 150 ? 1.237 -30.484 -20.938 1 86.19 150 GLN A O 1
ATOM 1200 N N . PRO A 1 151 ? -0.883 -31.141 -21.547 1 82.06 151 PRO A N 1
ATOM 1201 C CA . PRO A 1 151 ? -1.026 -31.891 -20.297 1 82.06 151 PRO A CA 1
ATOM 1202 C C . PRO A 1 151 ? 0.099 -32.906 -20.062 1 82.06 151 PRO A C 1
ATOM 1204 O O . PRO A 1 151 ? 0.534 -33.562 -21.016 1 82.06 151 PRO A O 1
ATOM 1207 N N . GLY A 1 152 ? 0.607 -32.906 -18.891 1 80.62 152 GLY A N 1
ATOM 1208 C CA . GLY A 1 152 ? 1.611 -33.875 -18.516 1 80.62 152 GLY A CA 1
ATOM 1209 C C . GLY A 1 152 ? 3.033 -33.375 -18.703 1 80.62 152 GLY A C 1
ATOM 1210 O O . GLY A 1 152 ? 3.975 -33.938 -18.141 1 80.62 152 GLY A O 1
ATOM 1211 N N . LEU A 1 153 ? 3.213 -32.375 -19.531 1 88.12 153 LEU A N 1
ATOM 1212 C CA . LEU A 1 153 ? 4.555 -31.875 -19.812 1 88.12 153 LEU A CA 1
ATOM 1213 C C . LEU A 1 153 ? 5.23 -31.391 -18.531 1 88.12 153 LEU A C 1
ATOM 1215 O O . LEU A 1 153 ? 6.387 -31.734 -18.266 1 88.12 153 LEU A O 1
ATOM 1219 N N . ILE A 1 154 ? 4.5 -30.688 -17.719 1 88.69 154 ILE A N 1
ATOM 1220 C CA . ILE A 1 154 ? 5.074 -30.031 -16.547 1 88.69 154 ILE A CA 1
ATOM 1221 C C . ILE A 1 154 ? 5.434 -31.078 -15.492 1 88.69 154 ILE A C 1
ATOM 1223 O O . ILE A 1 154 ? 6.23 -30.812 -14.594 1 88.69 154 ILE A O 1
ATOM 1227 N N . ASP A 1 155 ? 4.973 -32.312 -15.57 1 86.25 155 ASP A N 1
ATOM 1228 C CA . ASP A 1 155 ? 5.211 -33.344 -14.586 1 86.25 155 ASP A CA 1
ATOM 1229 C C . ASP A 1 155 ? 6.688 -33.75 -14.555 1 86.25 155 ASP A C 1
ATOM 1231 O O . ASP A 1 155 ? 7.164 -34.312 -13.562 1 86.25 155 ASP A O 1
ATOM 1235 N N . VAL A 1 156 ? 7.348 -33.5 -15.633 1 88.5 156 VAL A N 1
ATOM 1236 C CA . VAL A 1 156 ? 8.742 -33.906 -15.75 1 88.5 156 VAL A CA 1
ATOM 1237 C C . VAL A 1 156 ? 9.57 -33.188 -14.68 1 88.5 156 VAL A C 1
ATOM 1239 O O . VAL A 1 156 ? 10.656 -33.656 -14.312 1 88.5 156 VAL A O 1
ATOM 1242 N N . ILE A 1 157 ? 9.047 -32.156 -14.141 1 89 157 ILE A N 1
ATOM 1243 C CA . ILE A 1 157 ? 9.891 -31.375 -13.234 1 89 157 ILE A CA 1
ATOM 1244 C C . ILE A 1 157 ? 9.57 -31.766 -11.789 1 89 157 ILE A C 1
ATOM 1246 O O . ILE A 1 157 ? 10.18 -31.219 -10.852 1 89 157 ILE A O 1
ATOM 1250 N N . ILE A 1 158 ? 8.672 -32.719 -11.562 1 89.06 158 ILE A N 1
ATOM 1251 C CA . ILE A 1 158 ? 8.203 -33.125 -10.242 1 89.06 158 ILE A CA 1
ATOM 1252 C C . ILE A 1 158 ? 9.391 -33.531 -9.375 1 89.06 158 ILE A C 1
ATOM 1254 O O . ILE A 1 158 ? 9.477 -33.156 -8.211 1 89.06 158 ILE A O 1
ATOM 1258 N N . PRO A 1 159 ? 10.344 -34.188 -9.93 1 86.31 159 PRO A N 1
ATOM 1259 C CA . PRO A 1 159 ? 11.477 -34.625 -9.109 1 86.31 159 PRO A CA 1
ATOM 1260 C C . PRO A 1 159 ? 12.289 -33.438 -8.555 1 86.31 159 PRO A C 1
ATOM 1262 O O . PRO A 1 159 ? 13.008 -33.594 -7.57 1 86.31 159 PRO A O 1
ATOM 1265 N N . PHE A 1 160 ? 12.125 -32.312 -9.148 1 88.75 160 PHE A N 1
ATOM 1266 C CA . PHE A 1 160 ? 12.906 -31.156 -8.727 1 88.75 160 PHE A CA 1
ATOM 1267 C C . PHE A 1 160 ? 12.141 -30.344 -7.676 1 88.75 160 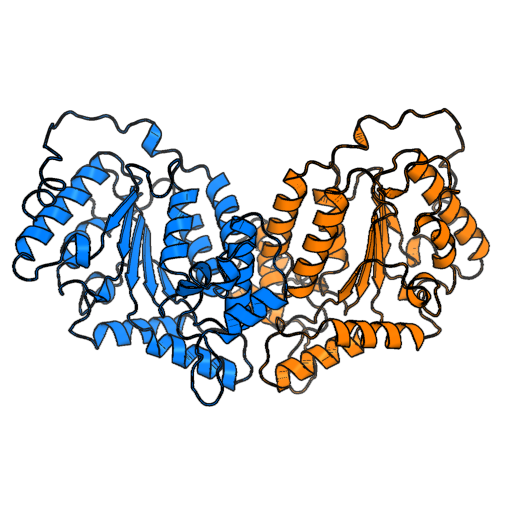PHE A C 1
ATOM 1269 O O . PHE A 1 160 ? 12.672 -29.391 -7.125 1 88.75 160 PHE A O 1
ATOM 1276 N N . LEU A 1 161 ? 10.938 -30.734 -7.344 1 90.75 161 LEU A N 1
ATOM 1277 C CA . LEU A 1 161 ? 10.086 -29.875 -6.539 1 90.75 161 LEU A CA 1
ATOM 1278 C C . LEU A 1 161 ? 10.039 -30.359 -5.09 1 90.75 161 LEU A C 1
ATOM 1280 O O . LEU A 1 161 ? 9.586 -29.625 -4.203 1 90.75 161 LEU A O 1
ATOM 1284 N N . GLY A 1 162 ? 10.5 -31.547 -4.715 1 84.5 162 GLY A N 1
ATOM 1285 C CA . GLY A 1 162 ? 10.43 -32.125 -3.375 1 84.5 162 GLY A CA 1
ATOM 1286 C C . GLY A 1 162 ? 11.789 -32.25 -2.711 1 84.5 162 GLY A C 1
ATOM 1287 O O . GLY A 1 162 ? 12.773 -31.688 -3.191 1 84.5 162 GLY A O 1
ATOM 1288 N N . PRO A 1 163 ? 11.773 -32.812 -1.405 1 78.88 163 PRO A N 1
ATOM 1289 C CA . PRO A 1 163 ? 13.016 -33 -0.646 1 78.88 163 PRO A CA 1
ATOM 1290 C C . PRO A 1 163 ? 13.938 -34.062 -1.248 1 78.88 163 PRO A C 1
ATOM 1292 O O . PRO A 1 163 ? 15.117 -34.125 -0.884 1 78.88 163 PRO A O 1
ATOM 1295 N N . SER A 1 164 ? 13.789 -34.406 -2.432 1 63.59 164 SER A N 1
ATOM 1296 C CA . SER A 1 164 ? 14.414 -35.594 -2.959 1 63.59 164 SER A CA 1
ATOM 1297 C C . SER A 1 164 ? 15.93 -35.562 -2.752 1 63.59 164 SER A C 1
ATOM 1299 O O . SER A 1 164 ? 16.562 -34.531 -2.9 1 63.59 164 SER A O 1
ATOM 1301 N N . TRP A 1 165 ? 16.453 -36.469 -1.73 1 53.78 165 TRP A N 1
ATOM 1302 C CA . TRP A 1 165 ? 17.875 -36.75 -1.521 1 53.78 165 TRP A CA 1
ATOM 1303 C C . TRP A 1 165 ? 18.547 -37.156 -2.824 1 53.78 165 TRP A C 1
ATOM 1305 O O . TRP A 1 165 ? 19.75 -37 -2.982 1 53.78 165 TRP A O 1
ATOM 1315 N N . VAL A 1 166 ? 17.719 -37.844 -3.449 1 51.5 166 VAL A N 1
ATOM 1316 C CA . VAL A 1 166 ? 18.328 -38.562 -4.57 1 51.5 166 VAL A CA 1
ATOM 1317 C C . VAL A 1 166 ? 18.812 -37.562 -5.613 1 51.5 166 VAL A C 1
ATOM 1319 O O . VAL A 1 166 ? 19.5 -37.938 -6.566 1 51.5 166 VAL A O 1
ATOM 1322 N N . VAL A 1 167 ? 18.047 -36.438 -5.531 1 52.94 167 VAL A N 1
ATOM 1323 C CA . VAL A 1 167 ? 18.344 -35.875 -6.84 1 52.94 167 VAL A CA 1
ATOM 1324 C C . VAL A 1 167 ? 19.844 -35.812 -7.043 1 52.94 167 VAL A C 1
ATOM 1326 O O . VAL A 1 167 ? 20.625 -35.938 -6.09 1 52.94 167 VAL A O 1
ATOM 1329 N N . PHE A 1 168 ? 20.516 -35 -7.758 1 52.66 168 PHE A N 1
ATOM 1330 C CA . PHE A 1 168 ? 21.609 -34.938 -8.711 1 52.66 168 PHE A CA 1
ATOM 1331 C C . PHE A 1 168 ? 22.859 -34.344 -8.07 1 52.66 168 PHE A C 1
ATOM 1333 O O . PHE A 1 168 ? 23.641 -33.656 -8.727 1 52.66 168 PHE A O 1
ATOM 1340 N N . GLY A 1 169 ? 23.047 -34.781 -6.746 1 52.75 169 GLY A N 1
ATOM 1341 C CA . GLY A 1 169 ? 24.281 -34.25 -6.215 1 52.75 169 GLY A CA 1
ATOM 1342 C C . GLY A 1 169 ? 24.312 -32.75 -6.168 1 52.75 169 GLY A C 1
ATOM 1343 O O . GLY A 1 169 ? 25.375 -32.125 -5.988 1 52.75 169 GLY A O 1
ATOM 1344 N N . THR A 1 170 ? 23.219 -32.125 -6.668 1 58.47 170 THR A N 1
ATOM 1345 C CA . THR A 1 170 ? 23.234 -30.656 -6.727 1 58.47 170 THR A CA 1
ATOM 1346 C C . THR A 1 170 ? 22.344 -30.062 -5.633 1 58.47 170 THR A C 1
ATOM 1348 O O . THR A 1 170 ? 21.469 -30.75 -5.094 1 58.47 170 THR A O 1
ATOM 1351 N N . ASN A 1 171 ? 22.781 -28.969 -4.98 1 69.94 171 ASN A N 1
ATOM 1352 C CA . ASN A 1 171 ? 21.984 -28.219 -4.02 1 69.94 171 ASN A CA 1
ATOM 1353 C C . ASN A 1 171 ? 20.797 -27.531 -4.688 1 69.94 171 ASN A C 1
ATOM 1355 O O . ASN A 1 171 ? 20.766 -26.312 -4.809 1 69.94 171 ASN A O 1
ATOM 1359 N N . TYR A 1 172 ? 19.797 -28.344 -5.215 1 83.62 172 TYR A N 1
ATOM 1360 C CA . TYR A 1 172 ? 18.625 -27.812 -5.91 1 83.62 172 TYR A CA 1
ATOM 1361 C C . TYR A 1 172 ? 17.625 -27.234 -4.922 1 83.62 172 TYR A C 1
ATOM 1363 O O . TYR A 1 172 ? 16.656 -26.562 -5.32 1 83.62 172 TYR A O 1
ATOM 1371 N N . ARG A 1 173 ? 17.891 -27.312 -3.686 1 88.62 173 ARG A N 1
ATOM 1372 C CA . ARG A 1 173 ? 16.906 -27 -2.66 1 88.62 173 ARG A CA 1
ATOM 1373 C C . ARG A 1 173 ? 16.766 -25.484 -2.475 1 88.62 173 ARG A C 1
ATOM 1375 O O . ARG A 1 173 ? 15.812 -25.016 -1.851 1 88.62 173 ARG A O 1
ATOM 1382 N N . LYS A 1 174 ? 17.578 -24.812 -3.121 1 88.94 174 LYS A N 1
ATOM 1383 C CA . LYS A 1 174 ? 17.547 -23.359 -2.971 1 88.94 174 LYS A CA 1
ATOM 1384 C C . LYS A 1 174 ? 16.906 -22.703 -4.191 1 88.94 174 LYS A C 1
ATOM 1386 O O . LYS A 1 174 ? 16.875 -21.469 -4.293 1 88.94 174 LYS A O 1
ATOM 1391 N N . ALA A 1 175 ? 16.375 -23.531 -5.094 1 92.88 175 ALA A N 1
ATOM 1392 C CA . ALA A 1 175 ? 15.711 -23.016 -6.293 1 92.88 175 ALA A CA 1
ATOM 1393 C C . ALA A 1 175 ? 14.32 -22.484 -5.969 1 92.88 175 ALA A C 1
ATOM 1395 O O . ALA A 1 175 ? 13.75 -22.812 -4.922 1 92.88 175 ALA A O 1
ATOM 1396 N N . ILE A 1 176 ? 13.852 -21.625 -6.836 1 95.12 176 ILE A N 1
ATOM 1397 C CA . ILE A 1 176 ? 12.484 -21.125 -6.781 1 95.12 176 ILE A CA 1
ATOM 1398 C C . ILE A 1 176 ? 11.766 -21.422 -8.094 1 95.12 176 ILE A C 1
ATOM 1400 O O . ILE A 1 176 ? 12.289 -21.156 -9.172 1 95.12 176 ILE A O 1
ATOM 1404 N N . PHE A 1 177 ? 10.672 -22.078 -7.992 1 96.12 177 PHE A N 1
ATOM 1405 C CA . PHE A 1 177 ? 9.82 -22.344 -9.148 1 96.12 177 PHE A CA 1
ATOM 1406 C C . PHE A 1 177 ? 8.539 -21.531 -9.078 1 96.12 177 PHE A C 1
ATOM 1408 O O . PHE A 1 177 ? 7.891 -21.469 -8.031 1 96.12 177 PHE A O 1
ATOM 1415 N N . ILE A 1 178 ? 8.172 -20.875 -10.148 1 97.25 178 ILE A N 1
ATOM 1416 C CA . ILE A 1 178 ? 6.938 -20.109 -10.227 1 97.25 178 ILE A CA 1
ATOM 1417 C C . ILE A 1 178 ? 6.105 -20.578 -11.414 1 97.25 178 ILE A C 1
ATOM 1419 O O . ILE A 1 178 ? 6.582 -20.594 -12.555 1 97.25 178 ILE A O 1
ATOM 1423 N N . PHE A 1 179 ? 4.93 -21 -11.148 1 95.88 179 PHE A N 1
ATOM 1424 C CA . PHE A 1 179 ? 3.973 -21.375 -12.18 1 95.88 179 PHE A CA 1
ATOM 1425 C C . PHE A 1 179 ? 2.857 -20.344 -12.297 1 95.88 179 PHE A C 1
ATOM 1427 O O . PHE A 1 179 ? 2.156 -20.078 -11.32 1 95.88 179 PHE A O 1
ATOM 1434 N N . ILE A 1 180 ? 2.703 -19.781 -13.461 1 96.56 180 ILE A N 1
ATOM 1435 C CA . ILE A 1 180 ? 1.673 -18.781 -13.695 1 96.56 180 ILE A CA 1
ATOM 1436 C C . ILE A 1 180 ? 0.562 -19.375 -14.562 1 96.56 180 ILE A C 1
ATOM 1438 O O . ILE A 1 180 ? 0.833 -19.969 -15.602 1 96.56 180 ILE A O 1
ATOM 1442 N N . SER A 1 181 ? -0.656 -19.188 -14.109 1 94.06 181 SER A N 1
ATOM 1443 C CA . SER A 1 181 ? -1.789 -19.781 -14.82 1 94.06 181 SER A CA 1
ATOM 1444 C C . SER A 1 181 ? -3.021 -18.891 -14.719 1 94.06 181 SER A C 1
ATOM 1446 O O . SER A 1 181 ? -3.199 -18.172 -13.734 1 94.06 181 SER A O 1
ATOM 1448 N N . ASN A 1 182 ? -3.898 -18.938 -15.734 1 93.06 182 ASN A N 1
ATOM 1449 C CA . ASN A 1 182 ? -5.199 -18.281 -15.656 1 93.06 182 ASN A CA 1
ATOM 1450 C C . ASN A 1 182 ? -6.27 -19.234 -15.109 1 93.06 182 ASN A C 1
ATOM 1452 O O . ASN A 1 182 ? -7.418 -18.828 -14.922 1 93.06 182 ASN A O 1
ATOM 1456 N N . ALA A 1 183 ? -5.824 -20.391 -14.836 1 90.88 183 ALA A N 1
ATOM 1457 C CA . ALA A 1 183 ? -6.77 -21.344 -14.25 1 90.88 183 ALA A CA 1
ATOM 1458 C C . ALA A 1 183 ? -7.324 -20.828 -12.93 1 90.88 183 ALA A C 1
ATOM 1460 O O . ALA A 1 183 ? -6.582 -20.281 -12.109 1 90.88 183 ALA A O 1
ATOM 1461 N N . GLY A 1 184 ? -8.672 -20.969 -12.781 1 93.12 184 GLY A N 1
ATOM 1462 C CA . GLY A 1 184 ? -9.32 -20.531 -11.562 1 93.12 184 GLY A CA 1
ATOM 1463 C C . GLY A 1 184 ? -9.75 -19.062 -11.617 1 93.12 184 GLY A C 1
ATOM 1464 O O . GLY A 1 184 ? -10.266 -18.531 -10.633 1 93.12 184 GLY A O 1
ATOM 1465 N N . GLU A 1 185 ? -9.586 -18.453 -12.742 1 94.81 185 GLU A N 1
ATOM 1466 C CA . GLU A 1 185 ? -9.898 -17.016 -12.859 1 94.81 185 GLU A CA 1
ATOM 1467 C C . GLU A 1 185 ? -11.375 -16.75 -12.594 1 94.81 185 GLU A C 1
ATOM 1469 O O . GLU A 1 185 ? -11.719 -15.75 -11.961 1 94.81 185 GLU A O 1
ATOM 1474 N N . LYS A 1 186 ? -12.258 -17.625 -13.016 1 94.88 186 LYS A N 1
ATOM 1475 C CA . LYS A 1 186 ? -13.695 -17.438 -12.805 1 94.88 186 LYS A CA 1
ATOM 1476 C C . LYS A 1 186 ? -14.047 -17.5 -11.32 1 94.88 186 LYS A C 1
ATOM 1478 O O . LYS A 1 186 ? -14.844 -16.703 -10.828 1 94.88 186 LYS A O 1
ATOM 1483 N N . GLN A 1 187 ? -13.445 -18.469 -10.664 1 95.62 187 GLN A N 1
ATOM 1484 C CA . GLN A 1 187 ? -13.672 -18.609 -9.227 1 95.62 187 GLN A CA 1
ATOM 1485 C C . GLN A 1 187 ? -13.172 -17.391 -8.469 1 95.62 187 GLN A C 1
ATOM 1487 O O . GLN A 1 187 ? -13.836 -16.906 -7.551 1 95.62 187 GLN A O 1
ATOM 1492 N N . ILE A 1 188 ? -12.031 -16.891 -8.82 1 97.75 188 ILE A N 1
ATOM 1493 C CA . ILE A 1 188 ? -11.453 -15.719 -8.18 1 97.75 188 ILE A CA 1
ATOM 1494 C C . ILE A 1 188 ? -12.344 -14.5 -8.43 1 97.75 188 ILE A C 1
ATOM 1496 O O . ILE A 1 188 ? -12.664 -13.758 -7.496 1 97.75 188 ILE A O 1
ATOM 1500 N N . ASN A 1 189 ? -12.789 -14.336 -9.688 1 96.94 189 ASN A N 1
ATOM 1501 C CA . ASN A 1 189 ? -13.633 -13.203 -10.039 1 96.94 189 ASN A CA 1
ATOM 1502 C C . ASN A 1 189 ? -14.969 -13.25 -9.305 1 96.94 189 ASN A C 1
ATOM 1504 O O . ASN A 1 189 ? -15.469 -12.219 -8.844 1 96.94 189 ASN A O 1
ATOM 1508 N N . GLN A 1 190 ? -15.492 -14.445 -9.25 1 96.38 190 GLN A N 1
ATOM 1509 C CA . GLN A 1 190 ? -16.766 -14.602 -8.562 1 96.38 190 GLN A CA 1
ATOM 1510 C C . GLN A 1 190 ? -16.641 -14.273 -7.078 1 96.38 190 GLN A C 1
ATOM 1512 O O . GLN A 1 190 ? -17.5 -13.602 -6.504 1 96.38 190 GLN A O 1
ATOM 1517 N N . MET A 1 191 ? -15.633 -14.766 -6.496 1 96.38 191 MET A N 1
ATOM 1518 C CA . MET A 1 191 ? -15.391 -14.469 -5.086 1 96.38 191 MET A CA 1
ATOM 1519 C C . MET A 1 191 ? -15.242 -12.969 -4.867 1 96.38 191 MET A C 1
ATOM 1521 O O . MET A 1 191 ? -15.797 -12.414 -3.914 1 96.38 191 MET A O 1
ATOM 1525 N N . ALA A 1 192 ? -14.484 -12.305 -5.707 1 97.19 192 ALA A N 1
ATOM 1526 C CA . ALA A 1 192 ? -14.297 -10.859 -5.613 1 97.19 192 ALA A CA 1
ATOM 1527 C C . ALA A 1 192 ? -15.625 -10.117 -5.773 1 97.19 192 ALA A C 1
ATOM 1529 O O . ALA A 1 192 ? -15.883 -9.133 -5.078 1 97.19 192 ALA A O 1
ATOM 1530 N N . LEU A 1 193 ? -16.422 -10.586 -6.707 1 96.88 193 LEU A N 1
ATOM 1531 C CA . LEU A 1 193 ? -17.734 -9.977 -6.934 1 96.88 193 LEU A CA 1
ATOM 1532 C C . LEU A 1 193 ? -18.641 -10.156 -5.719 1 96.88 193 LEU A C 1
ATOM 1534 O O . LEU A 1 193 ? -19.375 -9.242 -5.34 1 96.88 193 LEU A O 1
ATOM 1538 N N . ASP A 1 194 ? -18.578 -11.336 -5.145 1 97 194 ASP A N 1
ATOM 1539 C CA . ASP A 1 194 ? -19.359 -11.602 -3.941 1 97 194 ASP A CA 1
ATOM 1540 C C . ASP A 1 194 ? -18.953 -10.672 -2.801 1 97 194 ASP A C 1
ATOM 1542 O O . ASP A 1 194 ? -19.812 -10.18 -2.062 1 97 194 ASP A O 1
ATOM 1546 N N . LEU A 1 195 ? -17.719 -10.438 -2.602 1 96.19 195 LEU A N 1
ATOM 1547 C CA . LEU A 1 195 ? -17.219 -9.492 -1.596 1 96.19 195 LEU A CA 1
ATOM 1548 C C . LEU A 1 195 ? -17.766 -8.094 -1.85 1 96.19 195 LEU A C 1
ATOM 1550 O O . LEU A 1 195 ? -18.266 -7.441 -0.929 1 96.19 195 LEU A O 1
ATOM 1554 N N . TRP A 1 196 ? -17.656 -7.711 -3.107 1 95.62 196 TRP A N 1
ATOM 1555 C CA . TRP A 1 196 ? -18.125 -6.387 -3.5 1 95.62 196 TRP A CA 1
ATOM 1556 C C . TRP A 1 196 ? -19.609 -6.238 -3.217 1 95.62 196 TRP A C 1
ATOM 1558 O O . TRP A 1 196 ? -20.047 -5.23 -2.654 1 95.62 196 TRP A O 1
ATOM 1568 N N . GLN A 1 197 ? -20.406 -7.223 -3.555 1 96.06 197 GLN A N 1
ATOM 1569 C CA . GLN A 1 197 ? -21.859 -7.191 -3.352 1 96.06 197 GLN A CA 1
ATOM 1570 C C . GLN A 1 197 ? -22.203 -7.141 -1.866 1 96.06 197 GLN A C 1
ATOM 1572 O O . GLN A 1 197 ? -23.203 -6.543 -1.478 1 96.06 197 GLN A O 1
ATOM 1577 N N . SER A 1 198 ? -21.375 -7.703 -1.042 1 95.75 198 SER A N 1
ATOM 1578 C CA . SER A 1 198 ? -21.609 -7.77 0.395 1 95.75 198 SER A CA 1
ATOM 1579 C C . SER A 1 198 ? -20.953 -6.602 1.123 1 95.75 198 SER A C 1
ATOM 1581 O O . SER A 1 198 ? -20.797 -6.637 2.346 1 95.75 198 SER A O 1
ATOM 1583 N N . ARG A 1 199 ? -20.422 -5.562 0.4 1 93.62 199 ARG A N 1
ATOM 1584 C CA . ARG A 1 199 ? -19.797 -4.363 0.944 1 93.62 199 ARG A CA 1
ATOM 1585 C C . ARG A 1 199 ? -18.562 -4.715 1.768 1 93.62 199 ARG A C 1
ATOM 1587 O O . ARG A 1 199 ? -18.328 -4.137 2.83 1 93.62 199 ARG A O 1
ATOM 1594 N N . ARG A 1 200 ? -17.953 -5.727 1.295 1 94.56 200 ARG A N 1
ATOM 1595 C CA . ARG A 1 200 ? -16.688 -6.141 1.917 1 94.56 200 ARG A CA 1
ATOM 1596 C C . ARG A 1 200 ? -15.5 -5.797 1.028 1 94.56 200 ARG A C 1
ATOM 1598 O O . ARG A 1 200 ? -15.633 -5.727 -0.195 1 94.56 200 ARG A O 1
ATOM 1605 N N . ASP A 1 201 ? -14.32 -5.598 1.726 1 94.94 201 ASP A N 1
ATOM 1606 C CA . ASP A 1 201 ? -13.117 -5.176 1.01 1 94.94 201 ASP A CA 1
ATOM 1607 C C . ASP A 1 201 ? -12.281 -6.383 0.581 1 94.94 201 ASP A C 1
ATOM 1609 O O . ASP A 1 201 ? -12.445 -7.48 1.116 1 94.94 201 ASP A O 1
ATOM 1613 N N . ARG A 1 202 ? -11.422 -6.176 -0.362 1 95.12 202 ARG A N 1
ATOM 1614 C CA . ARG A 1 202 ? -10.609 -7.246 -0.923 1 95.12 202 ARG A CA 1
ATOM 1615 C C . ARG A 1 202 ? -9.609 -7.77 0.104 1 95.12 202 ARG A C 1
ATOM 1617 O O . ARG A 1 202 ? -9.062 -8.859 -0.054 1 95.12 202 ARG A O 1
ATOM 1624 N N . GLU A 1 203 ? -9.398 -7.02 1.146 1 94.25 203 GLU A N 1
ATOM 1625 C CA . GLU A 1 203 ? -8.547 -7.477 2.242 1 94.25 203 GLU A CA 1
ATOM 1626 C C . GLU A 1 203 ? -9.258 -8.539 3.082 1 94.25 203 GLU A C 1
ATOM 1628 O O . GLU A 1 203 ? -8.625 -9.203 3.904 1 94.25 203 GLU A O 1
ATOM 1633 N N . GLU A 1 204 ? -10.5 -8.75 2.84 1 94.25 204 GLU A N 1
ATOM 1634 C CA . GLU A 1 204 ? -11.289 -9.664 3.66 1 94.25 204 GLU A CA 1
ATOM 1635 C C . GLU A 1 204 ? -11.5 -11 2.957 1 94.25 204 GLU A C 1
ATOM 1637 O O . GLU A 1 204 ? -12.328 -11.805 3.377 1 94.25 204 GLU A O 1
ATOM 1642 N N . VAL A 1 205 ? -10.719 -11.258 1.977 1 94.25 205 VAL A N 1
ATOM 1643 C CA . VAL A 1 205 ? -10.781 -12.508 1.232 1 94.25 205 VAL A CA 1
ATOM 1644 C C . VAL A 1 205 ? -10.523 -13.68 2.174 1 94.25 205 VAL A C 1
ATOM 1646 O O . VAL A 1 205 ? -9.609 -13.633 3.004 1 94.25 205 VAL A O 1
ATOM 1649 N N . ASN A 1 206 ? -11.359 -14.672 2.098 1 93.44 206 ASN A N 1
ATOM 1650 C CA . ASN A 1 206 ? -11.086 -15.953 2.74 1 93.44 206 ASN A CA 1
ATOM 1651 C C . ASN A 1 206 ? -10.148 -16.812 1.902 1 93.44 206 ASN A C 1
ATOM 1653 O O . ASN A 1 206 ? -10.586 -17.516 0.985 1 93.44 206 ASN A O 1
ATOM 1657 N N . TYR A 1 207 ? -8.93 -16.844 2.303 1 95.62 207 TYR A N 1
ATOM 1658 C CA . TYR A 1 207 ? -7.895 -17.469 1.498 1 95.62 207 TYR A CA 1
ATOM 1659 C C . TYR A 1 207 ? -8.133 -18.969 1.387 1 95.62 207 TYR A C 1
ATOM 1661 O O . TYR A 1 207 ? -7.996 -19.547 0.305 1 95.62 207 TYR A O 1
ATOM 1669 N N . GLN A 1 208 ? -8.422 -19.625 2.451 1 95.25 208 GLN A N 1
ATOM 1670 C CA . GLN A 1 208 ? -8.602 -21.078 2.459 1 95.25 208 GLN A CA 1
ATOM 1671 C C . GLN A 1 208 ? -9.711 -21.5 1.506 1 95.25 208 GLN A C 1
ATOM 1673 O O . GLN A 1 208 ? -9.547 -22.438 0.73 1 95.25 208 GLN A O 1
ATOM 1678 N N . GLU A 1 209 ? -10.766 -20.781 1.582 1 95.25 209 GLU A N 1
ATOM 1679 C CA . GLU A 1 209 ? -11.891 -21.078 0.701 1 95.25 209 GLU A CA 1
ATOM 1680 C C . GLU A 1 209 ? -11.531 -20.812 -0.759 1 95.25 209 GLU A C 1
ATOM 1682 O O . GLU A 1 209 ? -11.891 -21.594 -1.642 1 95.25 209 GLU A O 1
ATOM 1687 N N . LEU A 1 210 ? -10.891 -19.734 -0.999 1 96.44 210 LEU A N 1
ATOM 1688 C CA . LEU A 1 210 ? -10.516 -19.391 -2.363 1 96.44 210 LEU A CA 1
ATOM 1689 C C . LEU A 1 210 ? -9.531 -20.406 -2.936 1 96.44 210 LEU A C 1
ATOM 1691 O O . LEU A 1 210 ? -9.68 -20.828 -4.082 1 96.44 210 LEU A O 1
ATOM 1695 N N . GLU A 1 211 ? -8.555 -20.734 -2.154 1 95.94 211 GLU A N 1
ATOM 1696 C CA . GLU A 1 211 ? -7.57 -21.719 -2.586 1 95.94 211 GLU A CA 1
ATOM 1697 C C . GLU A 1 211 ? -8.242 -23.031 -2.98 1 95.94 211 GLU A C 1
ATOM 1699 O O . GLU A 1 211 ? -7.941 -23.609 -4.027 1 95.94 211 GLU A O 1
ATOM 1704 N N . ALA A 1 212 ? -9.148 -23.516 -2.164 1 94.75 212 ALA A N 1
ATOM 1705 C CA . ALA A 1 212 ? -9.875 -24.75 -2.445 1 94.75 212 ALA A CA 1
ATOM 1706 C C . ALA A 1 212 ? -10.664 -24.656 -3.748 1 94.75 212 ALA A C 1
ATOM 1708 O O . ALA A 1 212 ? -10.695 -25.594 -4.539 1 94.75 212 ALA A O 1
ATOM 1709 N N . SER A 1 213 ? -11.266 -23.516 -3.957 1 94.94 213 SER A N 1
ATOM 1710 C CA . SER A 1 213 ? -12.062 -23.297 -5.16 1 94.94 213 SER A CA 1
ATOM 1711 C C . SER A 1 213 ? -11.188 -23.281 -6.41 1 94.94 213 SER A C 1
ATOM 1713 O O . SER A 1 213 ? -11.586 -23.797 -7.457 1 94.94 213 SER A O 1
ATOM 1715 N N . ILE A 1 214 ? -10.039 -22.688 -6.309 1 94.31 214 ILE A N 1
ATOM 1716 C CA . ILE A 1 214 ? -9.109 -22.625 -7.434 1 94.31 214 ILE A CA 1
ATOM 1717 C C . ILE A 1 214 ? -8.633 -24.031 -7.785 1 94.31 214 ILE A C 1
ATOM 1719 O O . ILE A 1 214 ? -8.617 -24.406 -8.953 1 94.31 214 ILE A O 1
ATOM 1723 N N . LEU A 1 215 ? -8.203 -24.797 -6.785 1 92.12 215 LEU A N 1
ATOM 1724 C CA . LEU A 1 215 ? -7.711 -26.156 -6.992 1 92.12 215 LEU A CA 1
ATOM 1725 C C . LEU A 1 215 ? -8.781 -27.031 -7.633 1 92.12 215 LEU A C 1
ATOM 1727 O O . LEU A 1 215 ? -8.484 -27.859 -8.508 1 92.12 215 LEU A O 1
ATOM 1731 N N . GLN A 1 216 ? -10 -26.844 -7.219 1 90.06 216 GLN A N 1
ATOM 1732 C CA . GLN A 1 216 ? -11.102 -27.578 -7.82 1 90.06 216 GLN A CA 1
ATOM 1733 C C . GLN A 1 216 ? -11.266 -27.219 -9.297 1 90.06 216 GLN A C 1
ATOM 1735 O O . GLN A 1 216 ? -11.477 -28.094 -10.133 1 90.06 216 GLN A O 1
ATOM 1740 N N . ALA A 1 217 ? -11.141 -25.969 -9.578 1 89 217 ALA A N 1
ATOM 1741 C CA . ALA A 1 217 ? -11.273 -25.5 -10.961 1 89 217 ALA A CA 1
ATOM 1742 C C . ALA A 1 217 ? -10.156 -26.047 -11.844 1 89 217 ALA A C 1
ATOM 1744 O O . ALA A 1 217 ? -10.391 -26.391 -13 1 89 217 ALA A O 1
ATOM 1745 N N . VAL A 1 218 ? -8.969 -26.062 -11.328 1 86.25 218 VAL A N 1
ATOM 1746 C CA . VAL A 1 218 ? -7.812 -26.578 -12.055 1 86.25 218 VAL A CA 1
ATOM 1747 C C . VAL A 1 218 ? -8.016 -28.047 -12.398 1 86.25 218 VAL A C 1
ATOM 1749 O O . VAL A 1 218 ? -7.664 -28.5 -13.492 1 86.25 218 VAL A O 1
ATOM 1752 N N . ASN A 1 219 ? -8.664 -28.766 -11.578 1 84.19 219 ASN A N 1
ATOM 1753 C CA . ASN A 1 219 ? -8.852 -30.203 -11.75 1 84.19 219 ASN A CA 1
ATOM 1754 C C . ASN A 1 219 ? -10.055 -30.5 -12.641 1 84.19 219 ASN A C 1
ATOM 1756 O O . ASN A 1 219 ? -10.242 -31.641 -13.062 1 84.19 219 ASN A O 1
ATOM 1760 N N . GLU A 1 220 ? -10.812 -29.484 -12.969 1 82.56 220 GLU A N 1
ATOM 1761 C CA . GLU A 1 220 ? -12.016 -29.703 -13.758 1 82.56 220 GLU A CA 1
ATOM 1762 C C . GLU A 1 220 ? -11.758 -29.438 -15.242 1 82.56 220 GLU A C 1
ATOM 1764 O O . GLU A 1 220 ? -12.594 -29.75 -16.094 1 82.56 220 GLU A O 1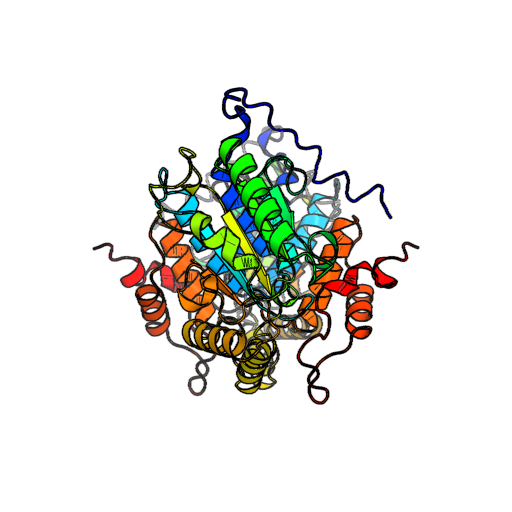
ATOM 1769 N N . LYS A 1 221 ? -10.586 -28.938 -15.68 1 76 221 LYS A N 1
ATOM 1770 C CA . LYS A 1 221 ? -10.328 -28.594 -17.062 1 76 221 LYS A CA 1
ATOM 1771 C C . LYS A 1 221 ? -9.227 -29.469 -17.656 1 76 221 LYS A C 1
ATOM 1773 O O . LYS A 1 221 ? -8.039 -29.141 -17.531 1 76 221 LYS A O 1
ATOM 1778 N N . PRO A 1 222 ? -9.703 -30.438 -18.344 1 71.44 222 PRO A N 1
ATOM 1779 C CA . PRO A 1 222 ? -8.727 -31.406 -18.859 1 71.44 222 PRO A CA 1
ATOM 1780 C C . PRO A 1 222 ? -7.703 -30.766 -19.797 1 71.44 222 PRO A C 1
ATOM 1782 O O . PRO A 1 222 ? -6.578 -31.266 -19.922 1 71.44 222 PRO A O 1
ATOM 1785 N N . GLN A 1 223 ? -8.008 -29.734 -20.391 1 71.38 223 GLN A N 1
ATOM 1786 C CA . GLN A 1 223 ? -7.105 -29.125 -21.359 1 71.38 223 GLN A CA 1
ATOM 1787 C C . GLN A 1 223 ? -6.078 -28.234 -20.672 1 71.38 223 GLN A C 1
ATOM 1789 O O . GLN A 1 223 ? -5.129 -27.766 -21.312 1 71.38 223 GLN A O 1
ATOM 1794 N N . ASN A 1 224 ? -6.129 -28.172 -19.422 1 75.62 224 ASN A N 1
ATOM 1795 C CA . ASN A 1 224 ? -5.215 -27.312 -18.672 1 75.62 224 ASN A CA 1
ATOM 1796 C C . ASN A 1 224 ? -3.902 -28.031 -18.375 1 75.62 224 ASN A C 1
ATOM 1798 O O . ASN A 1 224 ? -3.902 -29.234 -18.047 1 75.62 224 ASN A O 1
ATOM 1802 N N . GLY A 1 225 ? -2.74 -27.328 -18.594 1 75.25 225 GLY A N 1
ATOM 1803 C CA . GLY A 1 225 ? -1.423 -27.906 -18.375 1 75.25 225 GLY A CA 1
ATOM 1804 C C . GLY A 1 225 ? -1.228 -28.422 -16.953 1 75.25 225 GLY A C 1
ATOM 1805 O O . GLY A 1 225 ? -0.348 -29.25 -16.703 1 75.25 225 GLY A O 1
ATOM 1806 N N . LEU A 1 226 ? -2.088 -27.859 -16.078 1 76.44 226 LEU A N 1
ATOM 1807 C CA . LEU A 1 226 ? -1.972 -28.281 -14.688 1 76.44 226 LEU A CA 1
ATOM 1808 C C . LEU A 1 226 ? -3.037 -29.312 -14.336 1 76.44 226 LEU A C 1
ATOM 1810 O O . LEU A 1 226 ? -3.098 -29.797 -13.203 1 76.44 226 LEU A O 1
ATOM 1814 N N . TRP A 1 227 ? -3.766 -29.609 -15.352 1 74.38 227 TRP A N 1
ATOM 1815 C CA . TRP A 1 227 ? -4.812 -30.609 -15.141 1 74.38 227 TRP A CA 1
ATOM 1816 C C . TRP A 1 227 ? -4.215 -31.938 -14.719 1 74.38 227 TRP A C 1
ATOM 1818 O O . TRP A 1 227 ? -3.318 -32.469 -15.383 1 74.38 227 TRP A O 1
ATOM 1828 N N . LYS A 1 228 ? -4.645 -32.406 -13.586 1 70.56 228 LYS A N 1
ATOM 1829 C CA . LYS A 1 228 ? -4.23 -33.688 -13 1 70.56 228 LYS A CA 1
ATOM 1830 C C . LYS A 1 228 ? -2.715 -33.781 -12.852 1 70.56 228 LYS A C 1
ATOM 1832 O O . LYS A 1 228 ? -2.127 -34.844 -12.938 1 70.56 228 LYS A O 1
ATOM 1837 N N . SER A 1 229 ? -2.232 -32.625 -12.859 1 78.81 229 SER A N 1
ATOM 1838 C CA . SER A 1 229 ? -0.794 -32.656 -12.602 1 78.81 229 SER A CA 1
ATOM 1839 C C . SER A 1 229 ? -0.491 -33.031 -11.164 1 78.81 229 SER A C 1
ATOM 1841 O O . SER A 1 229 ? -1.271 -32.75 -10.258 1 78.81 229 SER A O 1
ATOM 1843 N N . GLU A 1 230 ? 0.602 -33.719 -11.039 1 78.62 230 GLU A N 1
ATOM 1844 C CA . GLU A 1 230 ? 1.032 -34.094 -9.695 1 78.62 230 GLU A CA 1
ATOM 1845 C C . GLU A 1 230 ? 1.364 -32.875 -8.844 1 78.62 230 GLU A C 1
ATOM 1847 O O . GLU A 1 230 ? 1.302 -32.938 -7.617 1 78.62 230 GLU A O 1
ATOM 1852 N N . ILE A 1 231 ? 1.658 -31.859 -9.531 1 81.5 231 ILE A N 1
ATOM 1853 C CA . ILE A 1 231 ? 1.979 -30.625 -8.82 1 81.5 231 ILE A CA 1
ATOM 1854 C C . ILE A 1 231 ? 0.763 -30.156 -8.023 1 81.5 231 ILE A C 1
ATOM 1856 O O . ILE A 1 231 ? 0.887 -29.766 -6.855 1 81.5 231 ILE A O 1
ATOM 1860 N N . VAL A 1 232 ? -0.365 -30.281 -8.602 1 83.25 232 VAL A N 1
ATOM 1861 C CA . VAL A 1 232 ? -1.603 -29.828 -7.973 1 83.25 232 VAL A CA 1
ATOM 1862 C C . VAL A 1 232 ? -2.174 -30.938 -7.098 1 83.25 232 VAL A C 1
ATOM 1864 O O . VAL A 1 232 ? -2.541 -30.703 -5.945 1 83.25 232 VAL A O 1
ATOM 1867 N N . GLU A 1 233 ? -2.094 -32.156 -7.633 1 82.62 233 GLU A N 1
ATOM 1868 C CA . GLU A 1 233 ? -2.719 -33.281 -6.941 1 82.62 233 GLU A CA 1
ATOM 1869 C C . GLU A 1 233 ? -1.996 -33.625 -5.637 1 82.62 233 GLU A C 1
ATOM 1871 O O . GLU A 1 233 ? -2.633 -33.938 -4.633 1 82.62 233 GLU A O 1
ATOM 1876 N N . GLU A 1 234 ? -0.729 -33.469 -5.695 1 83.94 234 GLU A N 1
ATOM 1877 C CA . GLU A 1 234 ? 0.06 -33.781 -4.508 1 83.94 234 GLU A CA 1
ATOM 1878 C C . GLU A 1 234 ? 0.465 -32.531 -3.758 1 83.94 234 GLU A C 1
ATOM 1880 O O . GLU A 1 234 ? 1.28 -32.562 -2.836 1 83.94 234 GLU A O 1
ATOM 1885 N N . ARG A 1 235 ? -0.072 -31.484 -4.102 1 86.38 235 ARG A N 1
ATOM 1886 C CA . ARG A 1 235 ? 0.149 -30.188 -3.459 1 86.38 235 ARG A CA 1
ATOM 1887 C C . ARG A 1 235 ? 1.638 -29.922 -3.26 1 86.38 235 ARG A C 1
ATOM 1889 O O . ARG A 1 235 ? 2.078 -29.625 -2.146 1 86.38 235 ARG A O 1
ATOM 1896 N N . LEU A 1 236 ? 2.35 -30.047 -4.449 1 89.25 236 LEU A N 1
ATOM 1897 C CA . LEU A 1 236 ? 3.797 -29.891 -4.379 1 89.25 236 LEU A CA 1
ATOM 1898 C C . LEU A 1 236 ? 4.168 -28.406 -4.316 1 89.25 236 LEU A C 1
ATOM 1900 O O . LEU A 1 236 ? 5.312 -28.062 -4.023 1 89.25 236 LEU A O 1
ATOM 1904 N N . PHE A 1 237 ? 3.117 -27.594 -4.484 1 92.75 237 PHE A N 1
ATOM 1905 C CA . PHE A 1 237 ? 3.393 -26.172 -4.344 1 92.75 237 PHE A CA 1
ATOM 1906 C C . PHE A 1 237 ? 3.355 -25.766 -2.877 1 92.75 237 PHE A C 1
ATOM 1908 O O . PHE A 1 237 ? 2.633 -26.359 -2.076 1 92.75 237 PHE A O 1
ATOM 1915 N N . ASP A 1 238 ? 4.148 -24.734 -2.568 1 95.44 238 ASP A N 1
ATOM 1916 C CA . ASP A 1 238 ? 4.176 -24.234 -1.201 1 95.44 238 ASP A CA 1
ATOM 1917 C C . ASP A 1 238 ? 3.104 -23.156 -0.994 1 95.44 238 ASP A C 1
ATOM 1919 O O . ASP A 1 238 ? 2.482 -23.094 0.069 1 95.44 238 ASP A O 1
ATOM 1923 N N . ILE A 1 239 ? 2.971 -22.312 -1.97 1 96.75 239 ILE A N 1
ATOM 1924 C CA . ILE A 1 239 ? 2.035 -21.203 -1.842 1 96.75 239 ILE A CA 1
ATOM 1925 C C . ILE A 1 239 ? 1.263 -21.031 -3.146 1 96.75 239 ILE A C 1
ATOM 1927 O O . ILE A 1 239 ? 1.862 -20.891 -4.215 1 96.75 239 ILE A O 1
ATOM 1931 N N . LEU A 1 240 ? -0.024 -21.125 -3.07 1 97.19 240 LEU A N 1
ATOM 1932 C CA . LEU A 1 240 ? -0.917 -20.734 -4.156 1 97.19 240 LEU A CA 1
ATOM 1933 C C . LEU A 1 240 ? -1.368 -19.281 -4 1 97.19 240 LEU A C 1
ATOM 1935 O O . LEU A 1 240 ? -1.985 -18.922 -2.992 1 97.19 240 LEU A O 1
ATOM 1939 N N . VAL A 1 241 ? -1.037 -18.469 -4.934 1 98.31 241 VAL A N 1
ATOM 1940 C CA . VAL A 1 241 ? -1.271 -17.047 -4.82 1 98.31 241 VAL A CA 1
ATOM 1941 C C . VAL A 1 241 ? -2.373 -16.625 -5.789 1 98.31 241 VAL A C 1
ATOM 1943 O O . VAL A 1 241 ? -2.154 -16.562 -7 1 98.31 241 VAL A O 1
ATOM 1946 N N . PRO A 1 242 ? -3.537 -16.297 -5.27 1 98.44 242 PRO A N 1
ATOM 1947 C CA . PRO A 1 242 ? -4.59 -15.758 -6.137 1 98.44 242 PRO A CA 1
ATOM 1948 C C . PRO A 1 242 ? -4.418 -14.273 -6.414 1 98.44 242 PRO A C 1
ATOM 1950 O O . PRO A 1 242 ? -4.008 -13.516 -5.531 1 98.44 242 PRO A O 1
ATOM 1953 N N . PHE A 1 243 ? -4.664 -13.852 -7.59 1 98.75 243 PHE A N 1
ATOM 1954 C CA . PHE A 1 243 ? -4.652 -12.453 -7.988 1 98.75 243 PHE A CA 1
ATOM 1955 C C . PHE A 1 243 ? -6.07 -11.953 -8.258 1 98.75 243 PHE A C 1
ATOM 1957 O O . PHE A 1 243 ? -6.773 -12.508 -9.109 1 98.75 243 PHE A O 1
ATOM 1964 N N . LEU A 1 244 ? -6.453 -10.938 -7.59 1 98.5 244 LEU A N 1
ATOM 1965 C CA . LEU A 1 244 ? -7.816 -10.43 -7.66 1 98.5 244 LEU A CA 1
ATOM 1966 C C . LEU A 1 244 ? -7.992 -9.516 -8.867 1 98.5 244 LEU A C 1
ATOM 1968 O O . LEU A 1 244 ? -7.055 -8.812 -9.266 1 98.5 244 LEU A O 1
ATOM 1972 N N . PRO A 1 245 ? -9.227 -9.539 -9.453 1 98.19 245 PRO A N 1
ATOM 1973 C CA . PRO A 1 245 ? -9.469 -8.602 -10.547 1 98.19 245 PRO A CA 1
ATOM 1974 C C . PRO A 1 245 ? -9.367 -7.141 -10.117 1 98.19 245 PRO A C 1
ATOM 1976 O O . PRO A 1 245 ? -9.586 -6.824 -8.945 1 98.19 245 PRO A O 1
ATOM 1979 N N . LEU A 1 246 ? -9.016 -6.32 -11.031 1 98.25 246 LEU A N 1
ATOM 1980 C CA . LEU A 1 246 ? -8.695 -4.938 -10.688 1 98.25 246 LEU A CA 1
ATOM 1981 C C . LEU A 1 246 ? -9.898 -4.027 -10.914 1 98.25 246 LEU A C 1
ATOM 1983 O O . LEU A 1 246 ? -10.641 -4.199 -11.883 1 98.25 246 LEU A O 1
ATOM 1987 N N . ARG A 1 247 ? -10.039 -3.086 -10.031 1 97.56 247 ARG A N 1
ATOM 1988 C CA . ARG A 1 247 ? -11.055 -2.045 -10.133 1 97.56 247 ARG A CA 1
ATOM 1989 C C . ARG A 1 247 ? -10.562 -0.875 -10.977 1 97.56 247 ARG A C 1
ATOM 1991 O O . ARG A 1 247 ? -9.383 -0.813 -11.336 1 97.56 247 ARG A O 1
ATOM 1998 N N . ARG A 1 248 ? -11.516 0.002 -11.305 1 96.31 248 ARG A N 1
ATOM 1999 C CA . ARG A 1 248 ? -11.219 1.153 -12.148 1 96.31 248 ARG A CA 1
ATOM 2000 C C . ARG A 1 248 ? -10.055 1.961 -11.586 1 96.31 248 ARG A C 1
ATOM 2002 O O . ARG A 1 248 ? -9.133 2.322 -12.32 1 96.31 248 ARG A O 1
ATOM 2009 N N . TYR A 1 249 ? -10.07 2.24 -10.305 1 96.12 249 TYR A N 1
ATOM 2010 C CA . TYR A 1 249 ? -9.016 3.068 -9.727 1 96.12 249 TYR A CA 1
ATOM 2011 C C . TYR A 1 249 ? -7.68 2.336 -9.727 1 96.12 249 TYR A C 1
ATOM 2013 O O . TYR A 1 249 ? -6.621 2.967 -9.703 1 96.12 249 TYR A O 1
ATOM 2021 N N . HIS A 1 250 ? -7.691 1.036 -9.672 1 97.62 250 HIS A N 1
ATOM 2022 C CA . HIS A 1 250 ? -6.449 0.285 -9.828 1 97.62 250 HIS A CA 1
ATOM 2023 C C . HIS A 1 250 ? -5.828 0.52 -11.195 1 97.62 250 HIS A C 1
ATOM 2025 O O . HIS A 1 250 ? -4.609 0.671 -11.312 1 97.62 250 HIS A O 1
ATOM 2031 N N . VAL A 1 251 ? -6.672 0.493 -12.219 1 96.56 251 VAL A N 1
ATOM 2032 C CA . VAL A 1 251 ? -6.211 0.762 -13.57 1 96.56 251 VAL A CA 1
ATOM 2033 C C . VAL A 1 251 ? -5.582 2.152 -13.641 1 96.56 251 VAL A C 1
ATOM 2035 O O . VAL A 1 251 ? -4.523 2.334 -14.25 1 96.56 251 VAL A O 1
ATOM 2038 N N . GLU A 1 252 ? -6.207 3.088 -13.023 1 95.88 252 GLU A N 1
ATOM 2039 C CA . GLU A 1 252 ? -5.656 4.438 -12.953 1 95.88 252 GLU A CA 1
ATOM 2040 C C . GLU A 1 252 ? -4.289 4.441 -12.281 1 95.88 252 GLU A C 1
ATOM 2042 O O . GLU A 1 252 ? -3.385 5.168 -12.711 1 95.88 252 GLU A O 1
ATOM 2047 N N . GLN A 1 253 ? -4.203 3.693 -11.258 1 95.62 253 GLN A N 1
ATOM 2048 C CA . GLN A 1 253 ? -2.922 3.596 -10.57 1 95.62 253 GLN A CA 1
ATOM 2049 C C . GLN A 1 253 ? -1.854 2.984 -11.469 1 95.62 253 GLN A C 1
ATOM 2051 O O . GLN A 1 253 ? -0.698 3.41 -11.445 1 95.62 253 GLN A O 1
ATOM 2056 N N . CYS A 1 254 ? -2.217 1.959 -12.195 1 96.12 254 CYS A N 1
ATOM 2057 C CA . CYS A 1 254 ? -1.285 1.387 -13.156 1 96.12 254 CYS A CA 1
ATOM 2058 C C . CYS A 1 254 ? -0.823 2.439 -14.164 1 96.12 254 CYS A C 1
ATOM 2060 O O . CYS A 1 254 ? 0.358 2.496 -14.508 1 96.12 254 CYS A O 1
ATOM 2062 N N . ALA A 1 255 ? -1.758 3.234 -14.656 1 95 255 ALA A N 1
ATOM 2063 C CA . ALA A 1 255 ? -1.434 4.309 -15.586 1 95 255 ALA A CA 1
ATOM 2064 C C . ALA A 1 255 ? -0.486 5.32 -14.953 1 95 255 ALA A C 1
ATOM 2066 O O . ALA A 1 255 ? 0.471 5.77 -15.586 1 95 255 ALA A O 1
ATOM 2067 N N . ALA A 1 256 ? -0.783 5.645 -13.734 1 93.75 256 ALA A N 1
ATOM 2068 C CA . ALA A 1 256 ? 0.079 6.574 -13.008 1 93.75 256 ALA A CA 1
ATOM 2069 C C . ALA A 1 256 ? 1.5 6.035 -12.898 1 93.75 256 ALA A C 1
ATOM 2071 O O . ALA A 1 256 ? 2.469 6.754 -13.148 1 93.75 256 ALA A O 1
ATOM 2072 N N . ASN A 1 257 ? 1.604 4.789 -12.516 1 92.25 257 ASN A N 1
ATOM 2073 C CA . ASN A 1 257 ? 2.91 4.152 -12.391 1 92.25 257 ASN A CA 1
ATOM 2074 C C . ASN A 1 257 ? 3.666 4.164 -13.719 1 92.25 257 ASN A C 1
ATOM 2076 O O . ASN A 1 257 ? 4.879 4.379 -13.742 1 92.25 257 ASN A O 1
ATOM 2080 N N . GLU A 1 258 ? 2.938 3.885 -14.742 1 91.88 258 GLU A N 1
ATOM 2081 C CA . GLU A 1 258 ? 3.545 3.871 -16.078 1 91.88 258 GLU A CA 1
ATOM 2082 C C . GLU A 1 258 ? 4.074 5.254 -16.453 1 91.88 258 GLU A C 1
ATOM 2084 O O . GLU A 1 258 ? 5.191 5.379 -16.953 1 91.88 258 GLU A O 1
ATOM 2089 N N . LEU A 1 259 ? 3.318 6.277 -16.188 1 91.5 259 LEU A N 1
ATOM 2090 C CA . LEU A 1 259 ? 3.736 7.641 -16.484 1 91.5 259 LEU A CA 1
ATOM 2091 C C . LEU A 1 259 ? 4.969 8.023 -15.672 1 91.5 259 LEU A C 1
ATOM 2093 O O . LEU A 1 259 ? 5.926 8.578 -16.203 1 91.5 259 LEU A O 1
ATOM 2097 N N . VAL A 1 260 ? 4.938 7.68 -14.445 1 86.94 260 VAL A N 1
ATOM 2098 C CA . VAL A 1 260 ? 6.055 7.984 -13.562 1 86.94 260 VAL A CA 1
ATOM 2099 C C . VAL A 1 260 ? 7.312 7.273 -14.055 1 86.94 260 VAL A C 1
ATOM 2101 O O . VAL A 1 260 ? 8.406 7.848 -14.039 1 86.94 260 VAL A O 1
ATOM 2104 N N . SER A 1 261 ? 7.191 6.055 -14.477 1 86.5 261 SER A N 1
ATOM 2105 C CA . SER A 1 261 ? 8.328 5.281 -14.961 1 86.5 261 SER A CA 1
ATOM 2106 C C . SER A 1 261 ? 8.938 5.918 -16.203 1 86.5 261 SER A C 1
ATOM 2108 O O . SER A 1 261 ? 10.125 5.727 -16.484 1 86.5 261 SER A O 1
ATOM 2110 N N . GLN A 1 262 ? 8.164 6.711 -16.891 1 87.31 262 GLN A N 1
ATOM 2111 C CA . GLN A 1 262 ? 8.633 7.41 -18.078 1 87.31 262 GLN A CA 1
ATOM 2112 C C . GLN A 1 262 ? 9.125 8.812 -17.734 1 87.31 262 GLN A C 1
ATOM 2114 O O . GLN A 1 262 ? 9.461 9.594 -18.641 1 87.31 262 GLN A O 1
ATOM 2119 N N . GLY A 1 263 ? 9.055 9.141 -16.484 1 84.5 263 GLY A N 1
ATOM 2120 C CA . GLY A 1 263 ? 9.484 10.461 -16.062 1 84.5 263 GLY A CA 1
ATOM 2121 C C . GLY A 1 263 ? 8.422 11.523 -16.266 1 84.5 263 GLY A C 1
ATOM 2122 O O . GLY A 1 263 ? 8.734 12.719 -16.328 1 84.5 263 GLY A O 1
ATOM 2123 N N . ARG A 1 264 ? 7.176 11.156 -16.422 1 87.5 264 ARG A N 1
ATOM 2124 C CA . ARG A 1 264 ? 6.066 12.078 -16.641 1 87.5 264 ARG A CA 1
ATOM 2125 C C . ARG A 1 264 ? 5.195 12.188 -15.391 1 87.5 264 ARG A C 1
ATOM 2127 O O . ARG A 1 264 ? 5.133 11.25 -14.586 1 87.5 264 ARG A O 1
ATOM 2134 N N . GLU A 1 265 ? 4.547 13.289 -15.25 1 86.88 265 GLU A N 1
ATOM 2135 C CA . GLU A 1 265 ? 3.633 13.508 -14.133 1 86.88 265 GLU A CA 1
ATOM 2136 C C . GLU A 1 265 ? 2.268 12.883 -14.406 1 86.88 265 GLU A C 1
ATOM 2138 O O . GLU A 1 265 ? 1.705 13.055 -15.492 1 86.88 265 GLU A O 1
ATOM 2143 N N . PRO A 1 266 ? 1.767 12.172 -13.438 1 90.19 266 PRO A N 1
ATOM 2144 C CA . PRO A 1 266 ? 0.444 11.562 -13.609 1 90.19 266 PRO A CA 1
ATOM 2145 C C . PRO A 1 266 ? -0.687 12.586 -13.555 1 90.19 266 PRO A C 1
ATOM 2147 O O . PRO A 1 266 ? -1.271 12.805 -12.492 1 90.19 266 PRO A O 1
ATOM 2150 N N . GLN A 1 267 ? -1.089 13.094 -14.633 1 90.81 267 GLN A N 1
ATOM 2151 C CA . GLN A 1 267 ? -2.193 14.039 -14.695 1 90.81 267 GLN A CA 1
ATOM 2152 C C . GLN A 1 267 ? -3.539 13.336 -14.562 1 90.81 267 GLN A C 1
ATOM 2154 O O . GLN A 1 267 ? -3.795 12.344 -15.25 1 90.81 267 GLN A O 1
ATOM 2159 N N . PRO A 1 268 ? -4.43 13.836 -13.805 1 90.25 268 PRO A N 1
ATOM 2160 C CA . PRO A 1 268 ? -5.719 13.18 -13.562 1 90.25 268 PRO A CA 1
ATOM 2161 C C . PRO A 1 268 ? -6.512 12.945 -14.852 1 90.25 268 PRO A C 1
ATOM 2163 O O . PRO A 1 268 ? -7.184 11.922 -14.984 1 90.25 268 PRO A O 1
ATOM 2166 N N . GLU A 1 269 ? -6.422 13.859 -15.727 1 91.56 269 GLU A N 1
ATOM 2167 C CA . GLU A 1 269 ? -7.18 13.734 -16.969 1 91.56 269 GLU A CA 1
ATOM 2168 C C . GLU A 1 269 ? -6.695 12.547 -17.797 1 91.56 269 GLU A C 1
ATOM 2170 O O . GLU A 1 269 ? -7.5 11.852 -18.422 1 91.56 269 GLU A O 1
ATOM 2175 N N . ILE A 1 270 ? -5.398 12.352 -17.797 1 91.62 270 ILE A N 1
ATOM 2176 C CA . ILE A 1 270 ? -4.816 11.227 -18.531 1 91.62 270 ILE A CA 1
ATOM 2177 C C . ILE A 1 270 ? -5.227 9.914 -17.859 1 91.62 270 ILE A C 1
ATOM 2179 O O . ILE A 1 270 ? -5.629 8.969 -18.547 1 91.62 270 ILE A O 1
ATOM 2183 N N . LEU A 1 271 ? -5.133 9.875 -16.562 1 94 271 LEU A N 1
ATOM 2184 C CA . LEU A 1 271 ? -5.484 8.672 -15.82 1 94 271 LEU A CA 1
ATOM 2185 C C . LEU A 1 271 ? -6.938 8.281 -16.062 1 94 271 LEU A C 1
ATOM 2187 O O . LEU A 1 271 ? -7.234 7.113 -16.312 1 94 271 LEU A O 1
ATOM 2191 N N . ARG A 1 272 ? -7.84 9.297 -16.094 1 93.12 272 ARG A N 1
ATOM 2192 C CA . ARG A 1 272 ? -9.258 9.047 -16.328 1 93.12 272 ARG A CA 1
ATOM 2193 C C . ARG A 1 272 ? -9.5 8.547 -17.75 1 93.12 272 ARG A C 1
ATOM 2195 O O . ARG A 1 272 ? -10.312 7.652 -17.969 1 93.12 272 ARG A O 1
ATOM 2202 N N . SER A 1 273 ? -8.781 9.109 -18.656 1 93.31 273 SER A N 1
ATOM 2203 C CA . SER A 1 273 ? -8.945 8.719 -20.047 1 93.31 273 SER A CA 1
ATOM 2204 C C . SER A 1 273 ? -8.523 7.27 -20.266 1 93.31 273 SER A C 1
ATOM 2206 O O . SER A 1 273 ? -9.164 6.539 -21.031 1 93.31 273 SER A O 1
ATOM 2208 N N . VAL A 1 274 ? -7.473 6.863 -19.641 1 93.56 274 VAL A N 1
ATOM 2209 C CA . VAL A 1 274 ? -6.996 5.488 -19.75 1 93.56 274 VAL A CA 1
ATOM 2210 C C . VAL A 1 274 ? -8.039 4.535 -19.172 1 93.56 274 VAL A C 1
ATOM 2212 O O . VAL A 1 274 ? -8.398 3.539 -19.812 1 93.56 274 VAL A O 1
ATOM 2215 N N . ALA A 1 275 ? -8.555 4.824 -18.047 1 94.75 275 ALA A N 1
ATOM 2216 C CA . ALA A 1 275 ? -9.539 3.975 -17.391 1 94.75 275 ALA A CA 1
ATOM 2217 C C . ALA A 1 275 ? -10.82 3.883 -18.203 1 94.75 275 ALA A C 1
ATOM 2219 O O . ALA A 1 275 ? -11.461 2.83 -18.25 1 94.75 275 ALA A O 1
ATOM 2220 N N . ASP A 1 276 ? -11.141 4.996 -18.875 1 94.25 276 ASP A N 1
ATOM 2221 C CA . ASP A 1 276 ? -12.359 5.043 -19.672 1 94.25 276 ASP A CA 1
ATOM 2222 C C . ASP A 1 276 ? -12.227 4.199 -20.938 1 94.25 276 ASP A C 1
ATOM 2224 O O . ASP A 1 276 ? -13.219 3.754 -21.5 1 94.25 276 ASP A O 1
ATOM 2228 N N . SER A 1 277 ? -11.062 3.984 -21.375 1 92.81 277 SER A N 1
ATOM 2229 C CA . SER A 1 277 ? -10.82 3.301 -22.641 1 92.81 277 SER A CA 1
ATOM 2230 C C . SER A 1 277 ? -10.891 1.787 -22.469 1 92.81 277 SER A C 1
ATOM 2232 O O . SER A 1 277 ? -10.805 1.045 -23.453 1 92.81 277 SER A O 1
ATOM 2234 N N . ILE A 1 278 ? -10.977 1.326 -21.281 1 92.81 278 ILE A N 1
ATOM 2235 C CA . ILE A 1 278 ? -10.984 -0.107 -21.016 1 92.81 278 ILE A CA 1
ATOM 2236 C C . ILE A 1 278 ? -12.398 -0.563 -20.656 1 92.81 278 ILE A C 1
ATOM 2238 O O . ILE A 1 278 ? -13.203 0.223 -20.156 1 92.81 278 ILE A O 1
ATOM 2242 N N . SER A 1 279 ? -12.695 -1.802 -21.016 1 95 279 SER A N 1
ATOM 2243 C CA . SER A 1 279 ? -14 -2.359 -20.688 1 95 279 SER A CA 1
ATOM 2244 C C . SER A 1 2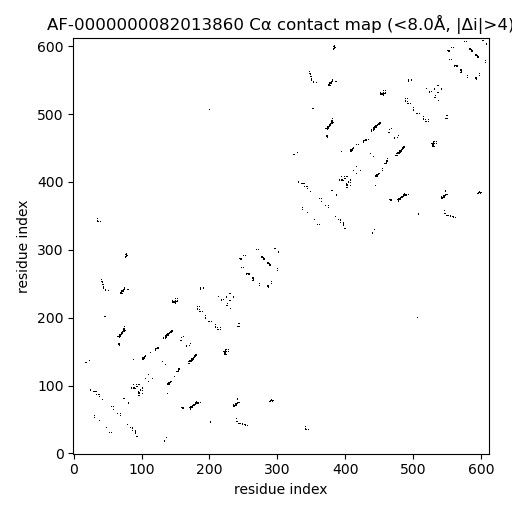79 ? -14.008 -2.945 -19.281 1 95 279 SER A C 1
ATOM 2246 O O . SER A 1 279 ? -12.953 -3.305 -18.75 1 95 279 SER A O 1
ATOM 2248 N N . TYR A 1 280 ? -15.164 -3.018 -18.688 1 96.31 280 TYR A N 1
ATOM 2249 C CA . TYR A 1 280 ? -15.336 -3.51 -17.328 1 96.31 280 TYR A CA 1
ATOM 2250 C C . TYR A 1 280 ? -16.422 -4.578 -17.266 1 96.31 280 TYR A C 1
ATOM 2252 O O . TYR A 1 280 ? -17.281 -4.652 -18.156 1 96.31 280 TYR A O 1
ATOM 2260 N N . PHE A 1 281 ? -16.359 -5.41 -16.234 1 95.69 281 PHE A N 1
ATOM 2261 C CA . PHE A 1 281 ? -17.328 -6.473 -16.031 1 95.69 281 PHE A CA 1
ATOM 2262 C C . PHE A 1 281 ? -17.719 -6.57 -14.555 1 95.69 281 PHE A C 1
ATOM 2264 O O . PHE A 1 281 ? -16.953 -6.141 -13.688 1 95.69 281 PHE A O 1
ATOM 2271 N N . PRO A 1 282 ? -18.812 -7.172 -14.219 1 94.75 282 PRO A N 1
ATOM 2272 C CA . PRO A 1 282 ? -19.844 -7.5 -15.195 1 94.75 282 PRO A CA 1
ATOM 2273 C C . PRO A 1 282 ? -20.438 -6.258 -15.867 1 94.75 282 PRO A C 1
ATOM 2275 O O . PRO A 1 282 ? -20.25 -5.141 -15.383 1 94.75 282 PRO A O 1
ATOM 2278 N N . ALA A 1 283 ? -21.125 -6.438 -16.922 1 91.06 283 ALA A N 1
ATOM 2279 C CA . ALA A 1 283 ? -21.594 -5.344 -17.766 1 91.06 283 ALA A CA 1
ATOM 2280 C C . ALA A 1 283 ? -22.5 -4.398 -16.984 1 91.06 283 ALA A C 1
ATOM 2282 O O . ALA A 1 283 ? -22.453 -3.182 -17.172 1 91.06 283 ALA A O 1
ATOM 2283 N N . GLU A 1 284 ? -23.297 -4.875 -16.094 1 90.31 284 GLU A N 1
ATOM 2284 C CA . GLU A 1 284 ? -24.297 -4.09 -15.375 1 90.31 284 GLU A CA 1
ATOM 2285 C C . GLU A 1 284 ? -23.641 -3.162 -14.352 1 90.31 284 GLU A C 1
ATOM 2287 O O . GLU A 1 284 ? -24.047 -2.004 -14.211 1 90.31 284 GLU A O 1
ATOM 2292 N N . HIS A 1 285 ? -22.594 -3.623 -13.695 1 91.19 285 HIS A N 1
ATOM 2293 C CA . HIS A 1 285 ? -22.062 -2.861 -12.57 1 91.19 285 HIS A CA 1
ATOM 2294 C C . HIS A 1 285 ? -20.672 -2.322 -12.883 1 91.19 285 HIS A C 1
ATOM 2296 O O . HIS A 1 285 ? -20.188 -1.404 -12.211 1 91.19 285 HIS A O 1
ATOM 2302 N N . ARG A 1 286 ? -20.062 -2.914 -13.875 1 94.44 286 ARG A N 1
ATOM 2303 C CA . ARG A 1 286 ? -18.75 -2.439 -14.344 1 94.44 286 ARG A CA 1
ATOM 2304 C C . ARG A 1 286 ? -17.75 -2.369 -13.203 1 94.44 286 ARG A C 1
ATOM 2306 O O . ARG A 1 286 ? -17.109 -1.34 -13 1 94.44 286 ARG A O 1
ATOM 2313 N N . VAL A 1 287 ? -17.641 -3.404 -12.453 1 95.81 287 VAL A N 1
ATOM 2314 C CA . VAL A 1 287 ? -16.906 -3.424 -11.195 1 95.81 287 VAL A CA 1
ATOM 2315 C C . VAL A 1 287 ? -15.414 -3.65 -11.461 1 95.81 287 VAL A C 1
ATOM 2317 O O . VAL A 1 287 ? -14.562 -2.99 -10.859 1 95.81 287 VAL A O 1
ATOM 2320 N N . PHE A 1 288 ? -15.133 -4.566 -12.375 1 97.88 288 PHE A N 1
ATOM 2321 C CA . PHE A 1 288 ? -13.75 -4.973 -12.562 1 97.88 288 PHE A CA 1
ATOM 2322 C C . PHE A 1 288 ? -13.312 -4.738 -14.008 1 97.88 288 PHE A C 1
ATOM 2324 O O . PHE A 1 288 ? -14.117 -4.871 -14.93 1 97.88 288 PHE A O 1
ATOM 2331 N N . SER A 1 289 ? -12.016 -4.43 -14.164 1 96.62 289 SER A N 1
ATOM 2332 C CA . SER A 1 289 ? -11.43 -4.219 -15.477 1 96.62 289 SER A CA 1
ATOM 2333 C C . SER A 1 289 ? -11.234 -5.539 -16.219 1 96.62 289 SER A C 1
ATOM 2335 O O . SER A 1 289 ? -10.844 -6.539 -15.617 1 96.62 289 SER A O 1
ATOM 2337 N N . SER A 1 290 ? -11.391 -5.539 -17.531 1 95.44 290 SER A N 1
ATOM 2338 C CA . SER A 1 290 ? -11.266 -6.738 -18.359 1 95.44 290 SER A CA 1
ATOM 2339 C C . SER A 1 290 ? -9.805 -7.035 -18.688 1 95.44 290 SER A C 1
ATOM 2341 O O . SER A 1 290 ? -9.461 -8.164 -19.031 1 95.44 290 SER A O 1
ATOM 2343 N N . THR A 1 291 ? -8.984 -6 -18.578 1 94.56 291 THR A N 1
ATOM 2344 C CA . THR A 1 291 ? -7.613 -6.234 -19.016 1 94.56 291 THR A CA 1
ATOM 2345 C C . THR A 1 291 ? -6.617 -5.816 -17.938 1 94.56 291 THR A C 1
ATOM 2347 O O . THR A 1 291 ? -5.402 -5.918 -18.141 1 94.56 291 THR A O 1
ATOM 2350 N N . GLY A 1 292 ? -7.105 -5.281 -16.859 1 95.12 292 GLY A N 1
ATOM 2351 C CA . GLY A 1 292 ? -6.227 -4.855 -15.781 1 95.12 292 GLY A CA 1
ATOM 2352 C C . GLY A 1 292 ? -5.172 -3.861 -16.234 1 95.12 292 GLY A C 1
ATOM 2353 O O . GLY A 1 292 ? -5.48 -2.891 -16.922 1 95.12 292 GLY A O 1
ATOM 2354 N N . CYS A 1 293 ? -3.947 -4.117 -15.867 1 95.31 293 CYS A N 1
ATOM 2355 C CA . CYS A 1 293 ? -2.846 -3.209 -16.172 1 95.31 293 CYS A CA 1
ATOM 2356 C C . CYS A 1 293 ? -2.242 -3.514 -17.531 1 95.31 293 CYS A C 1
ATOM 2358 O O . CYS A 1 293 ? -1.421 -2.748 -18.047 1 95.31 293 CYS A O 1
ATOM 2360 N N . LYS A 1 294 ? -2.547 -4.574 -18.125 1 91.31 294 LYS A N 1
ATOM 2361 C CA . LYS A 1 294 ? -1.856 -5.145 -19.281 1 91.31 294 LYS A CA 1
ATOM 2362 C C . LYS A 1 294 ? -1.848 -4.172 -20.453 1 91.31 294 LYS A C 1
ATOM 2364 O O . LYS A 1 294 ? -0.84 -4.043 -21.141 1 91.31 294 LYS A O 1
ATOM 2369 N N . THR A 1 295 ? -2.838 -3.459 -20.734 1 88.56 295 THR A N 1
ATOM 2370 C CA . THR A 1 295 ? -2.945 -2.639 -21.922 1 88.56 295 THR A CA 1
ATOM 2371 C C . THR A 1 295 ? -2.691 -1.17 -21.609 1 88.56 295 THR A C 1
ATOM 2373 O O . THR A 1 295 ? -2.783 -0.31 -22.484 1 88.56 295 THR A O 1
ATOM 2376 N N . VAL A 1 296 ? -2.375 -0.857 -20.406 1 91 296 VAL A N 1
ATOM 2377 C CA . VAL A 1 296 ? -2.268 0.521 -19.938 1 91 296 VAL A CA 1
ATOM 2378 C C . VAL A 1 296 ? -1.128 1.228 -20.672 1 91 296 VAL A C 1
ATOM 2380 O O . VAL A 1 296 ? -1.296 2.346 -21.156 1 91 296 VAL A O 1
ATOM 2383 N N . ALA A 1 297 ? -0.024 0.508 -20.797 1 84.94 297 ALA A N 1
ATOM 2384 C CA . ALA A 1 297 ? 1.166 1.115 -21.391 1 84.94 297 ALA A CA 1
ATOM 2385 C C . ALA A 1 297 ? 0.963 1.391 -22.875 1 84.94 297 ALA A C 1
ATOM 2387 O O . ALA A 1 297 ? 1.611 2.273 -23.438 1 84.94 297 ALA A O 1
ATOM 2388 N N . SER A 1 298 ? 0.125 0.665 -23.5 1 83.5 298 SER A N 1
ATOM 2389 C CA . SER A 1 298 ? -0.054 0.782 -24.938 1 83.5 298 SER A CA 1
ATOM 2390 C C . SER A 1 298 ? -1.121 1.816 -25.281 1 83.5 298 SER A C 1
ATOM 2392 O O . SER A 1 298 ? -1.335 2.131 -26.453 1 83.5 298 SER A O 1
ATOM 2394 N N . ARG A 1 299 ? -1.687 2.377 -24.297 1 81.69 299 ARG A N 1
ATOM 2395 C CA . ARG A 1 299 ? -2.754 3.338 -24.547 1 81.69 299 ARG A CA 1
ATOM 2396 C C . ARG A 1 299 ? -2.182 4.695 -24.953 1 81.69 299 ARG A C 1
ATOM 2398 O O . ARG A 1 299 ? -1.174 5.137 -24.391 1 81.69 299 ARG A O 1
ATOM 2405 N N . ASP A 1 300 ? -2.797 5.289 -25.938 1 67.56 300 ASP A N 1
ATOM 2406 C CA . ASP A 1 300 ? -2.33 6.516 -26.578 1 67.56 300 ASP A CA 1
ATOM 2407 C C . ASP A 1 300 ? -2.027 7.594 -25.547 1 67.56 300 ASP A C 1
ATOM 2409 O O . ASP A 1 300 ? -1.034 8.312 -25.656 1 67.56 300 ASP A O 1
ATOM 2413 N N . TYR A 1 301 ? -2.842 7.703 -24.625 1 67.5 301 TYR A N 1
ATOM 2414 C CA . TYR A 1 301 ? -2.701 8.789 -23.656 1 67.5 301 TYR A CA 1
ATOM 2415 C C . TYR A 1 301 ? -1.442 8.609 -22.828 1 67.5 301 TYR A C 1
ATOM 2417 O O . TYR A 1 301 ? -0.921 9.578 -22.266 1 67.5 301 TYR A O 1
ATOM 2425 N N . VAL A 1 302 ? -1.122 7.488 -22.672 1 73.69 302 VAL A N 1
ATOM 2426 C CA . VAL A 1 302 ? 0.087 7.211 -21.906 1 73.69 302 VAL A CA 1
ATOM 2427 C C . VAL A 1 302 ? 1.306 7.258 -22.828 1 73.69 302 VAL A C 1
ATOM 2429 O O . VAL A 1 302 ? 2.389 7.676 -22.406 1 73.69 302 VAL A O 1
ATOM 2432 N N . TYR A 1 303 ? 1.039 6.941 -24.141 1 58.5 303 TYR A N 1
ATOM 2433 C CA . TYR A 1 303 ? 2.127 6.91 -25.109 1 58.5 303 TYR A CA 1
ATOM 2434 C C . TYR A 1 303 ? 2.389 8.297 -25.672 1 58.5 303 TYR A C 1
ATOM 2436 O O . TYR A 1 303 ? 3.531 8.648 -25.984 1 58.5 303 TYR A O 1
ATOM 2444 N N . TYR A 1 304 ? 1.329 9.18 -26.109 1 49.25 304 TYR A N 1
ATOM 2445 C CA . TYR A 1 304 ? 1.536 10.352 -26.953 1 49.25 304 TYR A CA 1
ATOM 2446 C C . TYR A 1 304 ? 2.123 11.508 -26.156 1 49.25 304 TYR A C 1
ATOM 2448 O O . TYR A 1 304 ? 1.552 11.914 -25.141 1 49.25 304 TYR A O 1
ATOM 2456 N N . VAL A 1 305 ? 3.318 11.5 -25.812 1 41.84 305 VAL A N 1
ATOM 2457 C CA . VAL A 1 305 ? 4.152 12.672 -25.562 1 41.84 305 VAL A CA 1
ATOM 2458 C C . VAL A 1 305 ? 3.795 13.773 -26.562 1 41.84 305 VAL A C 1
ATOM 2460 O O . VAL A 1 305 ? 3.859 13.562 -27.781 1 41.84 305 VAL A O 1
ATOM 2463 N N . TYR A 1 306 ? 2.922 14.75 -26.281 1 32.28 306 TYR A N 1
ATOM 2464 C CA . TYR A 1 306 ? 3.207 15.992 -27 1 32.28 306 TYR A CA 1
ATOM 2465 C C . TYR A 1 306 ? 4.641 16.438 -26.75 1 32.28 306 TYR A C 1
ATOM 2467 O O . TYR A 1 306 ? 5.188 16.219 -25.656 1 32.28 306 TYR A O 1
ATOM 2475 N N . MET B 1 1 ? 6.23 22.172 40.125 1 21.91 1 MET B N 1
ATOM 2476 C CA . MET B 1 1 ? 5.234 22.969 39.438 1 21.91 1 MET B CA 1
ATOM 2477 C C . MET B 1 1 ? 5.887 24.141 38.719 1 21.91 1 MET B C 1
ATOM 2479 O O . MET B 1 1 ? 5.523 24.469 37.594 1 21.91 1 MET B O 1
ATOM 2483 N N . LEU B 1 2 ? 6.77 24.953 39.438 1 23.95 2 LEU B N 1
ATOM 2484 C CA . LEU B 1 2 ? 7.664 26.062 39.156 1 23.95 2 LEU B CA 1
ATOM 2485 C C . LEU B 1 2 ? 8.805 25.641 38.25 1 23.95 2 LEU B C 1
ATOM 2487 O O . LEU B 1 2 ? 9.391 26.469 37.562 1 23.95 2 LEU B O 1
ATOM 2491 N N . LEU B 1 3 ? 9.242 24.375 38.406 1 24.09 3 LEU B N 1
ATOM 2492 C CA . LEU B 1 3 ? 10.5 23.938 37.812 1 24.09 3 LEU B CA 1
ATOM 2493 C C . LEU B 1 3 ? 10.375 23.828 36.281 1 24.09 3 LEU B C 1
ATOM 2495 O O . LEU B 1 3 ? 11.32 24.125 35.562 1 24.09 3 LEU B O 1
ATOM 2499 N N . ASN B 1 4 ? 9.281 23.141 35.812 1 24.59 4 ASN B N 1
ATOM 2500 C CA . ASN B 1 4 ? 9.25 22.75 34.438 1 24.59 4 ASN B CA 1
ATOM 2501 C C . ASN B 1 4 ? 8.914 23.922 33.5 1 24.59 4 ASN B C 1
ATOM 2503 O O . ASN B 1 4 ? 8.672 23.734 32.312 1 24.59 4 ASN B O 1
ATOM 2507 N N . TYR B 1 5 ? 8.469 25.156 34 1 26.98 5 TYR B N 1
ATOM 2508 C CA . TYR B 1 5 ? 8.297 26.453 33.375 1 26.98 5 TYR B CA 1
ATOM 2509 C C . TYR B 1 5 ? 9.609 26.953 32.781 1 26.98 5 TYR B C 1
ATOM 2511 O O . TYR B 1 5 ? 9.617 27.797 31.875 1 26.98 5 TYR B O 1
ATOM 2519 N N . LEU B 1 6 ? 10.828 26.578 33.344 1 28.59 6 LEU B N 1
ATOM 2520 C CA . LEU B 1 6 ? 12.195 27 33.094 1 28.59 6 LEU B CA 1
ATOM 2521 C C . LEU B 1 6 ? 12.672 26.5 31.719 1 28.59 6 LEU B C 1
ATOM 2523 O O . LEU B 1 6 ? 13.719 26.938 31.234 1 28.59 6 LEU B O 1
ATOM 2527 N N . GLY B 1 7 ? 12.031 25.469 31.203 1 29.16 7 GLY B N 1
ATOM 2528 C CA . GLY B 1 7 ? 12.641 24.859 30.031 1 29.16 7 GLY B CA 1
ATOM 2529 C C . GLY B 1 7 ? 12.469 25.703 28.766 1 29.16 7 GLY B C 1
ATOM 2530 O O . GLY B 1 7 ? 13.328 25.688 27.891 1 29.16 7 GLY B O 1
ATOM 2531 N N . LEU B 1 8 ? 11.297 26.375 28.578 1 31.41 8 LEU B N 1
ATOM 2532 C CA . LEU B 1 8 ? 11.219 27.25 27.422 1 31.41 8 LEU B CA 1
ATOM 2533 C C . LEU B 1 8 ? 12.102 28.484 27.625 1 31.41 8 LEU B C 1
ATOM 2535 O O . LEU B 1 8 ? 12.539 29.109 26.641 1 31.41 8 LEU B O 1
ATOM 2539 N N . ALA B 1 9 ? 12.312 29.047 28.844 1 31.28 9 ALA B N 1
ATOM 2540 C CA . ALA B 1 9 ? 12.984 30.312 29.141 1 31.28 9 ALA B CA 1
ATOM 2541 C C . ALA B 1 9 ? 14.469 30.234 28.781 1 31.28 9 ALA B C 1
ATOM 2543 O O . ALA B 1 9 ? 15.055 31.219 28.312 1 31.28 9 ALA B O 1
ATOM 2544 N N . ARG B 1 10 ? 15.219 29.156 29.188 1 30.91 10 ARG B N 1
ATOM 2545 C CA . ARG B 1 10 ? 16.672 29.219 29.141 1 30.91 10 ARG B CA 1
ATOM 2546 C C . ARG B 1 10 ? 17.188 29.203 27.703 1 30.91 10 ARG B C 1
ATOM 2548 O O . ARG B 1 10 ? 18.391 29.078 27.453 1 30.91 10 ARG B O 1
ATOM 2555 N N . ILE B 1 11 ? 16.375 29.062 26.766 1 31.08 11 ILE B N 1
ATOM 2556 C CA . ILE B 1 11 ? 16.984 29.234 25.453 1 31.08 11 ILE B CA 1
ATOM 2557 C C . ILE B 1 11 ? 17.438 30.688 25.281 1 31.08 11 ILE B C 1
ATOM 2559 O O . ILE B 1 11 ? 16.625 31.594 25.156 1 31.08 11 ILE B O 1
ATOM 2563 N N . GLY B 1 12 ? 18.359 31.266 26.125 1 26.28 12 GLY B N 1
ATOM 2564 C CA . GLY B 1 12 ? 19.094 32.531 26.047 1 26.28 12 GLY B CA 1
ATOM 2565 C C . GLY B 1 12 ? 19.5 32.906 24.641 1 26.28 12 GLY B C 1
ATOM 2566 O O . GLY B 1 12 ? 19.609 32.031 23.781 1 26.28 12 GLY B O 1
ATOM 2567 N N . MET B 1 13 ? 19.484 34.281 24.219 1 27.86 13 MET B N 1
ATOM 2568 C CA . MET B 1 13 ? 19.797 35.281 23.219 1 27.86 13 MET B CA 1
ATOM 2569 C C . MET B 1 13 ? 21.25 35.156 22.75 1 27.86 13 MET B C 1
ATOM 2571 O O . MET B 1 13 ? 21.859 36.125 22.312 1 27.86 13 MET B O 1
ATOM 2575 N N . LEU B 1 14 ? 22.109 34.25 23.109 1 29.31 14 LEU B N 1
ATOM 2576 C CA . LEU B 1 14 ? 23.422 34.594 22.578 1 29.31 14 LEU B CA 1
ATOM 2577 C C . LEU B 1 14 ? 23.375 34.781 21.062 1 29.31 14 LEU B C 1
ATOM 2579 O O . LEU B 1 14 ? 22.969 33.875 20.344 1 29.31 14 LEU B O 1
ATOM 2583 N N . GLY B 1 15 ? 23.156 36 20.5 1 30.77 15 GLY B N 1
ATOM 2584 C CA . GLY B 1 15 ? 23.203 36.594 19.172 1 30.77 15 GLY B CA 1
ATOM 2585 C C . GLY B 1 15 ? 24.375 36.094 18.344 1 30.77 15 GLY B C 1
ATOM 2586 O O . GLY B 1 15 ? 24.781 36.781 17.391 1 30.77 15 GLY B O 1
ATOM 2587 N N . GLY B 1 16 ? 25.266 35.219 18.797 1 32.34 16 GLY B N 1
ATOM 2588 C CA . GLY B 1 16 ? 26.328 35.062 17.828 1 32.34 16 GLY B CA 1
ATOM 2589 C C . GLY B 1 16 ? 25.828 34.594 16.469 1 32.34 16 GLY B C 1
ATOM 2590 O O . GLY B 1 16 ? 24.781 33.969 16.375 1 32.34 16 GLY B O 1
ATOM 2591 N N . ILE B 1 17 ? 26.172 35.281 15.383 1 34.47 17 ILE B N 1
ATOM 2592 C CA . ILE B 1 17 ? 26.047 34.875 13.977 1 34.47 17 ILE B CA 1
ATOM 2593 C C . ILE B 1 17 ? 26.312 33.375 13.836 1 34.47 17 ILE B C 1
ATOM 2595 O O . ILE B 1 17 ? 27.453 32.938 13.961 1 34.47 17 ILE B O 1
ATOM 2599 N N . HIS B 1 18 ? 25.562 32.5 14.523 1 35.5 18 HIS B N 1
ATOM 2600 C CA . HIS B 1 18 ? 25.812 31.078 14.359 1 35.5 18 HIS B CA 1
ATOM 2601 C C . HIS B 1 18 ? 25.641 30.656 12.898 1 35.5 18 HIS B C 1
ATOM 2603 O O . HIS B 1 18 ? 24.609 30.922 12.289 1 35.5 18 HIS B O 1
ATOM 2609 N N . LEU B 1 19 ? 26.688 30.625 12.164 1 37.31 19 LEU B N 1
ATOM 2610 C CA . LEU B 1 19 ? 26.75 29.984 10.852 1 37.31 19 LEU B CA 1
ATOM 2611 C C . LEU B 1 19 ? 25.891 28.734 10.82 1 37.31 19 LEU B C 1
ATOM 2613 O O . LEU B 1 19 ? 25.797 28 11.812 1 37.31 19 LEU B O 1
ATOM 2617 N N . PRO B 1 20 ? 24.859 28.719 9.914 1 46.19 20 PRO B N 1
ATOM 2618 C CA . PRO B 1 20 ? 24.062 27.5 9.773 1 46.19 20 PRO B CA 1
ATOM 2619 C C . PRO B 1 20 ? 24.922 26.234 9.898 1 46.19 20 PRO B C 1
ATOM 2621 O O . PRO B 1 20 ? 26.031 26.188 9.383 1 46.19 20 PRO B O 1
ATOM 2624 N N . SER B 1 21 ? 24.844 25.547 10.891 1 48.78 21 SER B N 1
ATOM 2625 C CA . SER B 1 21 ? 25.562 24.297 11.094 1 48.78 21 SER B CA 1
ATOM 2626 C C . SER B 1 21 ? 25.469 23.406 9.852 1 48.78 21 SER B C 1
ATOM 2628 O O . SER B 1 21 ? 24.469 23.438 9.133 1 48.78 21 SER B O 1
ATOM 2630 N N . PRO B 1 22 ? 26.469 22.969 9.281 1 49.28 22 PRO B N 1
ATOM 2631 C CA . PRO B 1 22 ? 26.531 22.031 8.156 1 49.28 22 PRO B CA 1
ATOM 2632 C C . PRO B 1 22 ? 25.406 21.016 8.172 1 49.28 22 PRO B C 1
ATOM 2634 O O . PRO B 1 22 ? 25.094 20.406 7.141 1 49.28 22 PRO B O 1
ATOM 2637 N N . THR B 1 23 ? 24.766 20.891 9.258 1 55.22 23 THR B N 1
ATOM 2638 C CA . THR B 1 23 ? 23.812 19.797 9.422 1 55.22 23 THR B CA 1
ATOM 2639 C C . THR B 1 23 ? 22.422 20.219 8.961 1 55.22 23 THR B C 1
ATOM 2641 O O . THR B 1 23 ? 21.5 19.406 8.875 1 55.22 23 THR B O 1
ATOM 2644 N N . CYS B 1 24 ? 22.172 21.453 8.75 1 62.47 24 CYS B N 1
ATOM 2645 C CA . CYS B 1 24 ? 20.859 21.922 8.336 1 62.47 24 CYS B CA 1
ATOM 2646 C C . CYS B 1 24 ? 20.531 21.453 6.926 1 62.47 24 CYS B C 1
ATOM 2648 O O . CYS B 1 24 ? 19.359 21.328 6.562 1 62.47 24 CYS B O 1
ATOM 2650 N N . TYR B 1 25 ? 21.391 21.031 6.066 1 56.88 25 TYR B N 1
ATOM 2651 C CA . TYR B 1 25 ? 21.031 20.844 4.668 1 56.88 25 TYR B CA 1
ATOM 2652 C C . TYR B 1 25 ? 20.953 19.375 4.309 1 56.88 25 TYR B C 1
ATOM 2654 O O . TYR B 1 25 ? 20.578 19.016 3.191 1 56.88 25 TYR B O 1
ATOM 2662 N N . ILE B 1 26 ? 20.812 18.375 5.16 1 54.09 26 ILE B N 1
ATOM 2663 C CA . ILE B 1 26 ? 21.047 17.109 4.453 1 54.09 26 ILE B CA 1
ATOM 2664 C C . ILE B 1 26 ? 19.734 16.531 3.977 1 54.09 26 ILE B C 1
ATOM 2666 O O . ILE B 1 26 ? 19.047 15.828 4.73 1 54.09 26 ILE B O 1
ATOM 2670 N N . VAL B 1 27 ? 18.812 17.312 3.191 1 56.25 27 VAL B N 1
ATOM 2671 C CA . VAL B 1 27 ? 17.703 16.5 2.699 1 56.25 27 VAL B CA 1
ATOM 2672 C C . VAL B 1 27 ? 18.156 15.695 1.487 1 56.25 27 VAL B C 1
ATOM 2674 O O . VAL B 1 27 ? 18.641 16.266 0.499 1 56.25 27 VAL B O 1
ATOM 2677 N N . HIS B 1 28 ? 18.625 14.445 1.629 1 56.41 28 HIS B N 1
ATOM 2678 C CA . HIS B 1 28 ? 18.984 13.664 0.45 1 56.41 28 HIS B CA 1
ATOM 2679 C C . HIS B 1 28 ? 17.734 13.133 -0.245 1 56.41 28 HIS B C 1
ATOM 2681 O O . HIS B 1 28 ? 16.766 12.75 0.415 1 56.41 28 HIS B O 1
ATOM 2687 N N . PHE B 1 29 ? 17.516 13.578 -1.502 1 54.12 29 PHE B N 1
ATOM 2688 C CA . PHE B 1 29 ? 16.469 13.102 -2.408 1 54.12 29 PHE B CA 1
ATOM 2689 C C . PHE B 1 29 ? 16.156 11.633 -2.156 1 54.12 29 PHE B C 1
ATOM 2691 O O . PHE B 1 29 ? 15 11.219 -2.232 1 54.12 29 PHE B O 1
ATOM 2698 N N . GLN B 1 30 ? 17.125 10.867 -1.9 1 62.81 30 GLN B N 1
ATOM 2699 C CA . GLN B 1 30 ? 16.906 9.453 -1.623 1 62.81 30 GLN B CA 1
ATOM 2700 C C . GLN B 1 30 ? 15.969 9.258 -0.436 1 62.81 30 GLN B C 1
ATOM 2702 O O . GLN B 1 30 ? 15.352 8.203 -0.292 1 62.81 30 GLN B O 1
ATOM 2707 N N . LEU B 1 31 ? 15.578 10.469 0.03 1 70.44 31 LEU B N 1
ATOM 2708 C CA . LEU B 1 31 ? 14.797 10.414 1.259 1 70.44 31 LEU B CA 1
ATOM 2709 C C . LEU B 1 31 ? 13.312 10.266 0.949 1 70.44 31 LEU B C 1
ATOM 2711 O O . LEU B 1 31 ? 12.594 9.547 1.651 1 70.44 31 LEU B O 1
ATOM 2715 N N . VAL B 1 32 ? 12.977 10.758 -0.267 1 80.38 32 VAL B N 1
ATOM 2716 C CA . VAL B 1 32 ? 11.555 10.695 -0.582 1 80.38 32 VAL B CA 1
ATOM 2717 C C . VAL B 1 32 ? 11.172 9.258 -0.958 1 80.38 32 VAL B C 1
ATOM 2719 O O . VAL B 1 32 ? 10.094 8.781 -0.602 1 80.38 32 VAL B O 1
ATOM 2722 N N . SER B 1 33 ? 12.133 8.609 -1.581 1 81.31 33 SER B N 1
ATOM 2723 C CA . SER B 1 33 ? 11.859 7.227 -1.968 1 81.31 33 SER B CA 1
ATOM 2724 C C . SER B 1 33 ? 11.719 6.328 -0.744 1 81.31 33 SER B C 1
ATOM 2726 O O . SER B 1 33 ? 10.859 5.449 -0.709 1 81.31 33 SER B O 1
ATOM 2728 N N . GLY B 1 34 ? 12.602 6.586 0.196 1 86.25 34 GLY B N 1
ATOM 2729 C CA . GLY B 1 34 ? 12.492 5.84 1.439 1 86.25 34 GLY B CA 1
ATOM 2730 C C . GLY B 1 34 ? 11.211 6.125 2.197 1 86.25 34 GLY B C 1
ATOM 2731 O O . GLY B 1 34 ? 10.602 5.211 2.752 1 86.25 34 GLY B O 1
ATOM 2732 N N . LEU B 1 35 ? 10.828 7.383 2.174 1 90.75 35 LEU B N 1
ATOM 2733 C CA . LEU B 1 35 ? 9.586 7.773 2.822 1 90.75 35 LEU B CA 1
ATOM 2734 C C . LEU B 1 35 ? 8.391 7.125 2.137 1 90.75 35 LEU B C 1
ATOM 2736 O O . LEU B 1 35 ? 7.496 6.594 2.805 1 90.75 35 LEU B O 1
ATOM 2740 N N . GLU B 1 36 ? 8.406 7.195 0.855 1 91 36 GLU B N 1
ATOM 2741 C CA . GLU B 1 36 ? 7.316 6.598 0.094 1 91 36 GLU B CA 1
ATOM 2742 C C . GLU B 1 36 ? 7.18 5.109 0.399 1 91 36 GLU B C 1
ATOM 2744 O O . GLU B 1 36 ? 6.066 4.602 0.539 1 91 36 GLU B O 1
ATOM 2749 N N . CYS B 1 37 ? 8.25 4.422 0.508 1 90.75 37 CYS B N 1
ATOM 2750 C CA . CYS B 1 37 ? 8.258 3.006 0.854 1 90.75 37 CYS B CA 1
ATOM 2751 C C . CYS B 1 37 ? 7.676 2.779 2.242 1 90.75 37 CYS B C 1
ATOM 2753 O O . CYS B 1 37 ? 6.832 1.903 2.43 1 90.75 37 CYS B O 1
ATOM 2755 N N . ASP B 1 38 ? 8.141 3.568 3.113 1 92.19 38 ASP B N 1
ATOM 2756 C CA . ASP B 1 38 ? 7.68 3.428 4.488 1 92.19 38 ASP B CA 1
ATOM 2757 C C . ASP B 1 38 ? 6.184 3.713 4.598 1 92.19 38 ASP B C 1
ATOM 2759 O O . ASP B 1 38 ? 5.465 3.014 5.316 1 92.19 38 ASP B O 1
ATOM 2763 N N . LEU B 1 39 ? 5.762 4.734 3.926 1 94.94 39 LEU B N 1
ATOM 2764 C CA . LEU B 1 39 ? 4.34 5.066 3.934 1 94.94 39 LEU B CA 1
ATOM 2765 C C . LEU B 1 39 ? 3.514 3.939 3.326 1 94.94 39 LEU B C 1
ATOM 2767 O O . LEU B 1 39 ? 2.457 3.586 3.852 1 94.94 39 LEU B O 1
ATOM 2771 N N . ALA B 1 40 ? 3.957 3.373 2.285 1 92.69 40 ALA B N 1
ATOM 2772 C CA . ALA B 1 40 ? 3.232 2.307 1.598 1 92.69 40 ALA B CA 1
ATOM 2773 C C . ALA B 1 40 ? 3.117 1.065 2.479 1 92.69 40 ALA B C 1
ATOM 2775 O O . ALA B 1 40 ? 2.102 0.365 2.443 1 92.69 40 ALA B O 1
ATOM 2776 N N . LYS B 1 41 ? 4.074 0.812 3.312 1 91.44 41 LYS B N 1
ATOM 2777 C CA . LYS B 1 41 ? 4.125 -0.401 4.125 1 91.44 41 LYS B CA 1
ATOM 2778 C C . LYS B 1 41 ? 3.43 -0.192 5.469 1 91.44 41 LYS B C 1
ATOM 2780 O O . LYS B 1 41 ? 2.771 -1.101 5.98 1 91.44 41 LYS B O 1
ATOM 2785 N N . ASN B 1 42 ? 3.568 1.058 5.977 1 92.88 42 ASN B N 1
ATOM 2786 C CA . ASN B 1 42 ? 3.301 1.164 7.406 1 92.88 42 ASN B CA 1
ATOM 2787 C C . ASN B 1 42 ? 2.156 2.131 7.691 1 92.88 42 ASN B C 1
ATOM 2789 O O . ASN B 1 42 ? 1.606 2.143 8.797 1 92.88 42 ASN B O 1
ATOM 2793 N N . LEU B 1 43 ? 1.898 3.031 6.758 1 96.75 43 LEU B N 1
ATOM 2794 C CA . LEU B 1 43 ? 0.722 3.871 6.953 1 96.75 43 LEU B CA 1
ATOM 2795 C C . LEU B 1 43 ? -0.545 3.143 6.52 1 96.75 43 LEU B C 1
ATOM 2797 O O . LEU B 1 43 ? -0.856 3.088 5.328 1 96.75 43 LEU B O 1
ATOM 2801 N N . VAL B 1 44 ? -1.304 2.717 7.441 1 97.19 44 VAL B N 1
ATOM 2802 C CA . VAL B 1 44 ? -2.383 1.762 7.219 1 97.19 44 VAL B CA 1
ATOM 2803 C C . VAL B 1 44 ? -3.66 2.506 6.84 1 97.19 44 VAL B C 1
ATOM 2805 O O . VAL B 1 44 ? -4.059 3.457 7.516 1 97.19 44 VAL B O 1
ATOM 2808 N N . GLY B 1 45 ? -4.297 2.125 5.738 1 97.12 45 GLY B N 1
ATOM 2809 C CA . GLY B 1 45 ? -5.652 2.516 5.391 1 97.12 45 GLY B CA 1
ATOM 2810 C C . GLY B 1 45 ? -5.758 3.953 4.918 1 97.12 45 GLY B C 1
ATOM 2811 O O . GLY B 1 45 ? -6.82 4.574 5.031 1 97.12 45 GLY B O 1
ATOM 2812 N N . GLN B 1 46 ? -4.621 4.535 4.469 1 98 46 GLN B N 1
ATOM 2813 C CA . GLN B 1 46 ? -4.652 5.953 4.129 1 98 46 GLN B CA 1
ATOM 2814 C C . GLN B 1 46 ? -4.07 6.199 2.738 1 98 46 GLN B C 1
ATOM 2816 O O . GLN B 1 46 ? -3.078 6.918 2.592 1 98 46 GLN B O 1
ATOM 2821 N N . PRO B 1 47 ? -4.77 5.645 1.688 1 95.25 47 PRO B N 1
ATOM 2822 C CA . PRO B 1 47 ? -4.227 5.84 0.34 1 95.25 47 PRO B CA 1
ATOM 2823 C C . PRO B 1 47 ? -4.191 7.305 -0.077 1 95.25 47 PRO B C 1
ATOM 2825 O O . PRO B 1 47 ? -3.219 7.754 -0.691 1 95.25 47 PRO B O 1
ATOM 2828 N N . LEU B 1 48 ? -5.23 8.078 0.258 1 96.06 48 LEU B N 1
ATOM 2829 C CA . LEU B 1 48 ? -5.297 9.492 -0.118 1 96.06 48 LEU B CA 1
ATOM 2830 C C . LEU B 1 48 ? -4.199 10.289 0.571 1 96.06 48 LEU B C 1
ATOM 2832 O O . LEU B 1 48 ? -3.545 11.125 -0.058 1 96.06 48 LEU B O 1
ATOM 2836 N N . ALA B 1 49 ? -4.035 10.055 1.873 1 98 49 ALA B N 1
ATOM 2837 C CA . ALA B 1 49 ? -2.996 10.75 2.621 1 98 49 ALA B CA 1
ATOM 2838 C C . ALA B 1 49 ? -1.619 10.508 2.01 1 98 49 ALA B C 1
ATOM 2840 O O . ALA B 1 49 ? -0.837 11.445 1.831 1 98 49 ALA B O 1
ATOM 2841 N N . ARG B 1 50 ? -1.351 9.273 1.713 1 95.81 50 ARG B N 1
ATOM 2842 C CA . ARG B 1 50 ? -0.069 8.914 1.111 1 95.81 50 ARG B CA 1
ATOM 2843 C C . ARG B 1 50 ? 0.152 9.672 -0.194 1 95.81 50 ARG B C 1
ATOM 2845 O O . ARG B 1 50 ? 1.214 10.266 -0.403 1 95.81 50 ARG B O 1
ATOM 2852 N N . GLN B 1 51 ? -0.827 9.664 -1.015 1 93.38 51 GLN B N 1
ATOM 2853 C CA . GLN B 1 51 ? -0.732 10.305 -2.324 1 93.38 51 GLN B CA 1
ATOM 2854 C C . GLN B 1 51 ? -0.503 11.805 -2.188 1 93.38 51 GLN B C 1
ATOM 2856 O O . GLN B 1 51 ? 0.389 12.367 -2.83 1 93.38 51 GLN B O 1
ATOM 2861 N N . LEU B 1 52 ? -1.264 12.461 -1.387 1 95.81 52 LEU B N 1
ATOM 2862 C CA . LEU B 1 52 ? -1.208 13.906 -1.225 1 95.81 52 LEU B CA 1
ATOM 2863 C C . LEU B 1 52 ? 0.138 14.344 -0.652 1 95.81 52 LEU B C 1
ATOM 2865 O O . LEU B 1 52 ? 0.768 15.266 -1.169 1 95.81 52 LEU B O 1
ATOM 2869 N N . VAL B 1 53 ? 0.57 13.633 0.344 1 96.38 53 VAL B N 1
ATOM 2870 C CA . VAL B 1 53 ? 1.774 14.047 1.058 1 96.38 53 VAL B CA 1
ATOM 2871 C C . VAL B 1 53 ? 3.004 13.789 0.189 1 96.38 53 VAL B C 1
ATOM 2873 O O . VAL B 1 53 ? 3.893 14.641 0.094 1 96.38 53 VAL B O 1
ATOM 2876 N N . VAL B 1 54 ? 3.068 12.641 -0.454 1 92.5 54 VAL B N 1
ATOM 2877 C CA . VAL B 1 54 ? 4.215 12.312 -1.294 1 92.5 54 VAL B CA 1
ATOM 2878 C C . VAL B 1 54 ? 4.312 13.312 -2.447 1 92.5 54 VAL B C 1
ATOM 2880 O O . VAL B 1 54 ? 5.391 13.844 -2.727 1 92.5 54 VAL B O 1
ATOM 2883 N N . LYS B 1 55 ? 3.203 13.594 -3.084 1 90.69 55 LYS B N 1
ATOM 2884 C CA . LYS B 1 55 ? 3.182 14.547 -4.191 1 90.69 55 LYS B CA 1
ATOM 2885 C C . LYS B 1 55 ? 3.607 15.938 -3.732 1 90.69 55 LYS B C 1
ATOM 2887 O O . LYS B 1 55 ? 4.449 16.578 -4.367 1 90.69 55 LYS B O 1
ATOM 2892 N N . GLY B 1 56 ? 3.057 16.391 -2.635 1 92.88 56 GLY B N 1
ATOM 2893 C CA . GLY B 1 56 ? 3.379 17.703 -2.104 1 92.88 56 GLY B CA 1
ATOM 2894 C C . GLY B 1 56 ? 4.828 17.828 -1.675 1 92.88 56 GLY B C 1
ATOM 2895 O O . GLY B 1 56 ? 5.48 18.828 -1.976 1 92.88 56 GLY B O 1
ATOM 2896 N N . LEU B 1 57 ? 5.273 16.828 -1.021 1 92.44 57 LEU B N 1
ATOM 2897 C CA . LEU B 1 57 ? 6.641 16.844 -0.513 1 92.44 57 LEU B CA 1
ATOM 2898 C C . LEU B 1 57 ? 7.648 16.797 -1.658 1 92.44 57 LEU B C 1
ATOM 2900 O O . LEU B 1 57 ? 8.672 17.484 -1.625 1 92.44 57 LEU B O 1
ATOM 2904 N N . ARG B 1 58 ? 7.387 15.969 -2.641 1 88.31 58 ARG B N 1
ATOM 2905 C CA . ARG B 1 58 ? 8.273 15.867 -3.801 1 88.31 58 ARG B CA 1
ATOM 2906 C C . ARG B 1 58 ? 8.398 17.219 -4.508 1 88.31 58 ARG B C 1
ATOM 2908 O O . ARG B 1 58 ? 9.5 17.656 -4.832 1 88.31 58 ARG B O 1
ATOM 2915 N N . LYS B 1 59 ? 7.305 17.859 -4.77 1 89.38 59 LYS B N 1
ATOM 2916 C CA . LYS B 1 59 ? 7.301 19.156 -5.422 1 89.38 59 LYS B CA 1
ATOM 2917 C C . LYS B 1 59 ? 8.07 20.188 -4.598 1 89.38 59 LYS B C 1
ATOM 2919 O O . LYS B 1 59 ? 8.867 20.953 -5.141 1 89.38 59 LYS B O 1
ATOM 2924 N N . PHE B 1 60 ? 7.891 20.156 -3.32 1 92.31 60 PHE B N 1
ATOM 2925 C CA . PHE B 1 60 ? 8.516 21.125 -2.418 1 92.31 60 PHE B CA 1
ATOM 2926 C C . PHE B 1 60 ? 10.023 20.922 -2.377 1 92.31 60 PHE B C 1
ATOM 2928 O O . PHE B 1 60 ? 10.789 21.891 -2.467 1 92.31 60 PHE B O 1
ATOM 2935 N N . LEU B 1 61 ? 10.477 19.719 -2.291 1 87.88 61 LEU B N 1
ATOM 2936 C CA . LEU B 1 61 ? 11.891 19.406 -2.104 1 87.88 61 LEU B CA 1
ATOM 2937 C C . LEU B 1 61 ? 12.656 19.547 -3.418 1 87.88 61 LEU B C 1
ATOM 2939 O O . LEU B 1 61 ? 13.875 19.734 -3.416 1 87.88 61 LEU B O 1
ATOM 2943 N N . GLN B 1 62 ? 11.922 19.422 -4.5 1 84.94 62 GLN B N 1
ATOM 2944 C CA . GLN B 1 62 ? 12.562 19.562 -5.801 1 84.94 62 GLN B CA 1
ATOM 2945 C C . GLN B 1 62 ? 12.797 21.031 -6.137 1 84.94 62 GLN B C 1
ATOM 2947 O O . GLN B 1 62 ? 13.57 21.359 -7.035 1 84.94 62 GLN B O 1
ATOM 2952 N N . GLU B 1 63 ? 12.047 21.906 -5.453 1 86.25 63 GLU B N 1
ATOM 2953 C CA . GLU B 1 63 ? 12.211 23.344 -5.656 1 86.25 63 GLU B CA 1
ATOM 2954 C C . GLU B 1 63 ? 13.367 23.891 -4.82 1 86.25 63 GLU B C 1
ATOM 2956 O O . GLU B 1 63 ? 13.266 23.984 -3.596 1 86.25 63 GLU B O 1
ATOM 2961 N N . PRO B 1 64 ? 14.453 24.281 -5.48 1 83.81 64 PRO B N 1
ATOM 2962 C CA . PRO B 1 64 ? 15.609 24.766 -4.727 1 83.81 64 PRO B CA 1
ATOM 2963 C C . PRO B 1 64 ? 15.312 26.031 -3.947 1 83.81 64 PRO B C 1
ATOM 2965 O O . PRO B 1 64 ? 15.883 26.266 -2.877 1 83.81 64 PRO B O 1
ATOM 2968 N N . SER B 1 65 ? 14.477 26.891 -4.465 1 85.62 65 SER B N 1
ATOM 2969 C CA . SER B 1 65 ? 14.133 28.141 -3.816 1 85.62 65 SER B CA 1
ATOM 2970 C C . SER B 1 65 ? 12.617 28.312 -3.719 1 85.62 65 SER B C 1
ATOM 2972 O O . SER B 1 65 ? 12.039 29.156 -4.414 1 85.62 65 SER B O 1
ATOM 2974 N N . PRO B 1 66 ? 12.023 27.531 -2.793 1 90.38 66 PRO B N 1
ATOM 2975 C CA . PRO B 1 66 ? 10.578 27.688 -2.656 1 90.38 66 PRO B CA 1
ATOM 2976 C C . PRO B 1 66 ? 10.172 29.109 -2.234 1 90.38 66 PRO B C 1
ATOM 2978 O O . PRO B 1 66 ? 10.938 29.781 -1.539 1 90.38 66 PRO B O 1
ATOM 2981 N N . VAL B 1 67 ? 9.062 29.594 -2.553 1 89.06 67 VAL B N 1
ATOM 2982 C CA . VAL B 1 67 ? 8.602 30.953 -2.311 1 89.06 67 VAL B CA 1
ATOM 2983 C C . VAL B 1 67 ? 8.008 31.062 -0.908 1 89.06 67 VAL B C 1
ATOM 2985 O O . VAL B 1 67 ? 7.871 32.156 -0.367 1 89.06 67 VAL B O 1
ATOM 2988 N N . LYS B 1 68 ? 7.691 29.922 -0.333 1 91.94 68 LYS B N 1
ATOM 2989 C CA . LYS B 1 68 ? 7.148 29.844 1.019 1 91.94 68 LYS B CA 1
ATOM 2990 C C . LYS B 1 68 ? 7.375 28.453 1.616 1 91.94 68 LYS B C 1
ATOM 2992 O O . LYS B 1 68 ? 7.715 27.516 0.898 1 91.94 68 LYS B O 1
ATOM 2997 N N . PRO B 1 69 ? 7.137 28.328 2.885 1 93.62 69 PRO B N 1
ATOM 2998 C CA . PRO B 1 69 ? 7.254 27 3.504 1 93.62 69 PRO B CA 1
ATOM 2999 C C . PRO B 1 69 ? 6.148 26.047 3.062 1 93.62 69 PRO B C 1
ATOM 3001 O O . PRO B 1 69 ? 5.141 26.484 2.498 1 93.62 69 PRO B O 1
ATOM 3004 N N . LEU B 1 70 ? 6.395 24.781 3.221 1 95.31 70 LEU B N 1
ATOM 3005 C CA . LEU B 1 70 ? 5.352 23.781 3 1 95.31 70 LEU B CA 1
ATOM 3006 C C . LEU B 1 70 ? 4.445 23.672 4.223 1 95.31 70 LEU B C 1
ATOM 3008 O O . LEU B 1 70 ? 4.91 23.359 5.32 1 95.31 70 LEU B O 1
ATOM 3012 N N . VAL B 1 71 ? 3.197 23.953 4.078 1 96.38 71 VAL B N 1
ATOM 3013 C CA . VAL B 1 71 ? 2.246 23.922 5.188 1 96.38 71 VAL B CA 1
ATOM 3014 C C . VAL B 1 71 ? 1.229 22.812 4.973 1 96.38 71 VAL B C 1
ATOM 3016 O O . VAL B 1 71 ? 0.454 22.844 4.012 1 96.38 71 VAL B O 1
ATOM 3019 N N . LEU B 1 72 ? 1.231 21.828 5.863 1 97.31 72 LEU B N 1
ATOM 3020 C CA . LEU B 1 72 ? 0.324 20.688 5.82 1 97.31 72 LEU B CA 1
ATOM 3021 C C . LEU B 1 72 ? -0.646 20.719 6.996 1 97.31 72 LEU B C 1
ATOM 3023 O O . LEU B 1 72 ? -0.272 21.109 8.102 1 97.31 72 LEU B O 1
ATOM 3027 N N . THR B 1 73 ? -1.878 20.359 6.781 1 96.56 73 THR B N 1
ATOM 3028 C CA . THR B 1 73 ? -2.84 20.156 7.859 1 96.56 73 THR B CA 1
ATOM 3029 C C . THR B 1 73 ? -3.447 18.75 7.785 1 96.56 73 THR B C 1
ATOM 3031 O O . THR B 1 73 ? -3.912 18.328 6.727 1 96.56 73 THR B O 1
ATOM 3034 N N . PHE B 1 74 ? -3.369 18.031 8.852 1 97.81 74 PHE B N 1
ATOM 3035 C CA . PHE B 1 74 ? -3.92 16.688 8.953 1 97.81 74 PHE B CA 1
ATOM 3036 C C . PHE B 1 74 ? -5.223 16.688 9.742 1 97.81 74 PHE B C 1
ATOM 3038 O O . PHE B 1 74 ? -5.285 17.25 10.844 1 97.81 74 PHE B O 1
ATOM 3045 N N . HIS B 1 75 ? -6.219 16.094 9.203 1 97.19 75 HIS B N 1
ATOM 3046 C CA . HIS B 1 75 ? -7.523 16.047 9.852 1 97.19 75 HIS B CA 1
ATOM 3047 C C . HIS B 1 75 ? -8.07 14.625 9.891 1 97.19 75 HIS B C 1
ATOM 3049 O O . HIS B 1 75 ? -7.906 13.867 8.938 1 97.19 75 HIS B O 1
ATOM 3055 N N . GLY B 1 76 ? -8.68 14.227 10.938 1 96.25 76 GLY B N 1
ATOM 3056 C CA . GLY B 1 76 ? -9.289 12.914 11.039 1 96.25 76 GLY B CA 1
ATOM 3057 C C . GLY B 1 76 ? -9.5 12.461 12.469 1 96.25 76 GLY B C 1
ATOM 3058 O O . GLY B 1 76 ? -9.141 13.172 13.414 1 96.25 76 GLY B O 1
ATOM 3059 N N . TRP B 1 77 ? -10.078 11.273 12.586 1 94.31 77 TRP B N 1
ATOM 3060 C CA . TRP B 1 77 ? -10.406 10.656 13.867 1 94.31 77 TRP B CA 1
ATOM 3061 C C . TRP B 1 77 ? -9.148 10.188 14.586 1 94.31 77 TRP B C 1
ATOM 3063 O O . TRP B 1 77 ? -8.055 10.227 14.016 1 94.31 77 TRP B O 1
ATOM 3073 N N . THR B 1 78 ? -9.32 9.906 15.852 1 92.62 78 THR B N 1
ATOM 3074 C CA . THR B 1 78 ? -8.188 9.438 16.641 1 92.62 78 THR B CA 1
ATOM 3075 C C . THR B 1 78 ? -7.668 8.109 16.094 1 92.62 78 THR B C 1
ATOM 3077 O O . THR 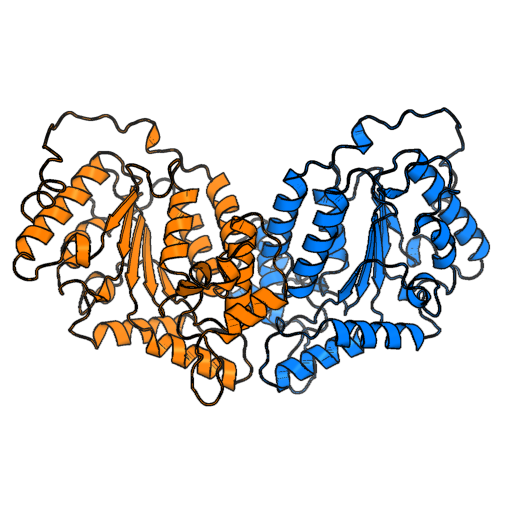B 1 78 ? -8.453 7.273 15.641 1 92.62 78 THR B O 1
ATOM 3080 N N . GLY B 1 79 ? -6.383 7.938 16.125 1 95.44 79 GLY B N 1
ATOM 3081 C CA . GLY B 1 79 ? -5.777 6.648 15.828 1 95.44 79 GLY B CA 1
ATOM 3082 C C . GLY B 1 79 ? -5.719 6.344 14.344 1 95.44 79 GLY B C 1
ATOM 3083 O O . GLY B 1 79 ? -5.504 5.195 13.953 1 95.44 79 GLY B O 1
ATOM 3084 N N . THR B 1 80 ? -5.895 7.316 13.461 1 98 80 THR B N 1
ATOM 3085 C CA . THR B 1 80 ? -5.961 7.059 12.023 1 98 80 THR B CA 1
ATOM 3086 C C . THR B 1 80 ? -4.59 7.242 11.383 1 98 80 THR B C 1
ATOM 3088 O O . THR B 1 80 ? -4.43 7.012 10.18 1 98 80 THR B O 1
ATOM 3091 N N . GLY B 1 81 ? -3.604 7.73 12.141 1 97.56 81 GLY B N 1
ATOM 3092 C CA . GLY B 1 81 ? -2.244 7.75 11.625 1 97.56 81 GLY B CA 1
ATOM 3093 C C . GLY B 1 81 ? -1.708 9.156 11.414 1 97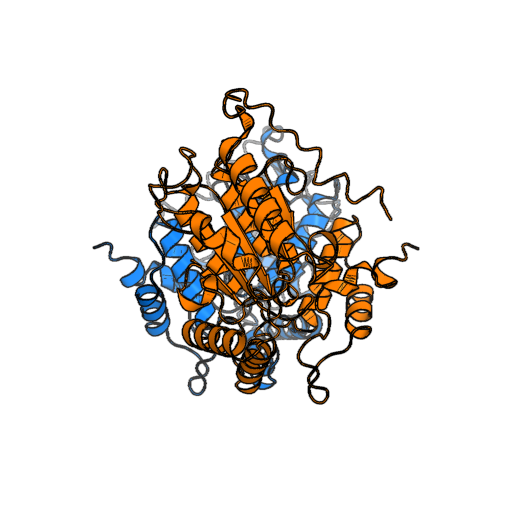.56 81 GLY B C 1
ATOM 3094 O O . GLY B 1 81 ? -0.646 9.336 10.82 1 97.56 81 GLY B O 1
ATOM 3095 N N . LYS B 1 82 ? -2.348 10.211 11.875 1 98.06 82 LYS B N 1
ATOM 3096 C CA . LYS B 1 82 ? -1.926 11.594 11.664 1 98.06 82 LYS B CA 1
ATOM 3097 C C . LYS B 1 82 ? -0.555 11.852 12.281 1 98.06 82 LYS B C 1
ATOM 3099 O O . LYS B 1 82 ? 0.392 12.211 11.578 1 98.06 82 LYS B O 1
ATOM 3104 N N . THR B 1 83 ? -0.513 11.625 13.594 1 95.69 83 THR B N 1
ATOM 3105 C CA . THR B 1 83 ? 0.748 11.828 14.297 1 95.69 83 THR B CA 1
ATOM 3106 C C . THR B 1 83 ? 1.82 10.875 13.773 1 95.69 83 THR B C 1
ATOM 3108 O O . THR B 1 83 ? 2.99 11.25 13.672 1 95.69 83 THR B O 1
ATOM 3111 N N . TYR B 1 84 ? 1.407 9.703 13.469 1 95.94 84 TYR B N 1
ATOM 3112 C CA . TYR B 1 84 ? 2.328 8.711 12.938 1 95.94 84 TYR B CA 1
ATOM 3113 C C . TYR B 1 84 ? 2.965 9.203 11.641 1 95.94 84 TYR B C 1
ATOM 3115 O O . TYR B 1 84 ? 4.18 9.086 11.453 1 95.94 84 TYR B O 1
ATOM 3123 N N . LEU B 1 85 ? 2.145 9.68 10.703 1 97.75 85 LEU B N 1
ATOM 3124 C CA . LEU B 1 85 ? 2.654 10.203 9.445 1 97.75 85 LEU B CA 1
ATOM 3125 C C . LEU B 1 85 ? 3.648 11.336 9.688 1 97.75 85 LEU B C 1
ATOM 3127 O O . LEU B 1 85 ? 4.699 11.398 9.039 1 97.75 85 LEU B O 1
ATOM 3131 N N . ALA B 1 86 ? 3.336 12.227 10.562 1 96.75 86 ALA B N 1
ATOM 3132 C CA . ALA B 1 86 ? 4.238 13.32 10.898 1 96.75 86 ALA B CA 1
ATOM 3133 C C . ALA B 1 86 ? 5.582 12.797 11.398 1 96.75 86 ALA B C 1
ATOM 3135 O O . ALA B 1 86 ? 6.637 13.32 11.031 1 96.75 86 ALA B O 1
ATOM 3136 N N . THR B 1 87 ? 5.531 11.789 12.219 1 94.62 87 THR B N 1
ATOM 3137 C CA . THR B 1 87 ? 6.746 11.18 12.758 1 94.62 87 THR B CA 1
ATOM 3138 C C . THR B 1 87 ? 7.574 10.562 11.633 1 94.62 87 THR B C 1
ATOM 3140 O O . THR B 1 87 ? 8.805 10.641 11.648 1 94.62 87 THR B O 1
ATOM 3143 N N . LEU B 1 88 ? 6.898 9.898 10.727 1 94.06 88 LEU B N 1
ATOM 3144 C CA . LEU B 1 88 ? 7.605 9.312 9.594 1 94.06 88 LEU B CA 1
ATOM 3145 C C . LEU B 1 88 ? 8.297 10.391 8.766 1 94.06 88 LEU B C 1
ATOM 3147 O O . LEU B 1 88 ? 9.422 10.195 8.297 1 94.06 88 LEU B O 1
ATOM 3151 N N . LEU B 1 89 ? 7.648 11.531 8.578 1 93.81 89 LEU B N 1
ATOM 3152 C CA . LEU B 1 89 ? 8.258 12.648 7.859 1 93.81 89 LEU B CA 1
ATOM 3153 C C . LEU B 1 89 ? 9.523 13.117 8.562 1 93.81 89 LEU B C 1
ATOM 3155 O O . LEU B 1 89 ? 10.57 13.266 7.922 1 93.81 89 LEU B O 1
ATOM 3159 N N . ALA B 1 90 ? 9.445 13.266 9.859 1 92.62 90 ALA B N 1
ATOM 3160 C CA . ALA B 1 90 ? 10.602 13.703 10.641 1 92.62 90 ALA B CA 1
ATOM 3161 C C . ALA B 1 90 ? 11.758 12.711 10.508 1 92.62 90 ALA B C 1
ATOM 3163 O O . ALA B 1 90 ? 12.906 13.109 10.305 1 92.62 90 ALA B O 1
ATOM 3164 N N . ARG B 1 91 ? 11.469 11.461 10.555 1 91.06 91 ARG B N 1
ATOM 3165 C CA . ARG B 1 91 ? 12.477 10.406 10.531 1 91.06 91 ARG B CA 1
ATOM 3166 C C . ARG B 1 91 ? 13.203 10.375 9.188 1 91.06 91 ARG B C 1
ATOM 3168 O O . ARG B 1 91 ? 14.398 10.07 9.133 1 91.06 91 ARG B O 1
ATOM 3175 N N . HIS B 1 92 ? 12.492 10.633 8.156 1 90.38 92 HIS B N 1
ATOM 3176 C CA . HIS B 1 92 ? 13.094 10.523 6.836 1 90.38 92 HIS B CA 1
ATOM 3177 C C . HIS B 1 92 ? 13.742 11.828 6.414 1 90.38 92 HIS B C 1
ATOM 3179 O O . HIS B 1 92 ? 14.719 11.828 5.66 1 90.38 92 HIS B O 1
ATOM 3185 N N . LEU B 1 93 ? 13.281 12.945 6.91 1 89.38 93 LEU B N 1
ATOM 3186 C CA . LEU B 1 93 ? 13.766 14.234 6.438 1 89.38 93 LEU B CA 1
ATOM 3187 C C . LEU B 1 93 ? 14.922 14.734 7.297 1 89.38 93 LEU B C 1
ATOM 3189 O O . LEU B 1 93 ? 15.695 15.586 6.867 1 89.38 93 LEU B O 1
ATOM 3193 N N . PHE B 1 94 ? 15.023 14.188 8.516 1 88.19 94 PHE B N 1
ATOM 3194 C CA . PHE B 1 94 ? 16.047 14.664 9.438 1 88.19 94 PHE B CA 1
ATOM 3195 C C . PHE B 1 94 ? 16.859 13.508 10 1 88.19 94 PHE B C 1
ATOM 3197 O O . PHE B 1 94 ? 16.297 12.469 10.359 1 88.19 94 PHE B O 1
ATOM 3204 N N . ARG B 1 95 ? 18.109 13.594 10.102 1 82.19 95 ARG B N 1
ATOM 3205 C CA . ARG B 1 95 ? 19.031 12.539 10.492 1 82.19 95 ARG B CA 1
ATOM 3206 C C . ARG B 1 95 ? 18.656 11.945 11.836 1 82.19 95 ARG B C 1
ATOM 3208 O O . ARG B 1 95 ? 18.672 10.719 12.008 1 82.19 95 ARG B O 1
ATOM 3215 N N . ASP B 1 96 ? 18.266 12.758 12.805 1 86.19 96 ASP B N 1
ATOM 3216 C CA . ASP B 1 96 ? 17.922 12.258 14.133 1 86.19 96 ASP B CA 1
ATOM 3217 C C . ASP B 1 96 ? 16.406 12.172 14.305 1 86.19 96 ASP B C 1
ATOM 3219 O O . ASP B 1 96 ? 15.906 12.047 15.43 1 86.19 96 ASP B O 1
ATOM 3223 N N . GLY B 1 97 ? 15.75 12.242 13.25 1 88.81 97 GLY B N 1
ATOM 3224 C CA . GLY B 1 97 ? 14.305 12.102 13.258 1 88.81 97 GLY B CA 1
ATOM 3225 C C . GLY B 1 97 ? 13.617 13.07 14.203 1 88.81 97 GLY B C 1
ATOM 3226 O O . GLY B 1 97 ? 13.875 14.273 14.156 1 88.81 97 GLY B O 1
ATOM 3227 N N . VAL B 1 98 ? 12.844 12.492 15.086 1 90.31 98 VAL B N 1
ATOM 3228 C CA . VAL B 1 98 ? 12.039 13.297 16 1 90.31 98 VAL B CA 1
ATOM 3229 C C . VAL B 1 98 ? 12.938 13.93 17.062 1 90.31 98 VAL B C 1
ATOM 3231 O O . VAL B 1 98 ? 12.539 14.875 17.734 1 90.31 98 VAL B O 1
ATOM 3234 N N . HIS B 1 99 ? 14.164 13.469 17.156 1 90.12 99 HIS B N 1
ATOM 3235 C CA . HIS B 1 99 ? 15.086 14 18.156 1 90.12 99 HIS B CA 1
ATOM 3236 C C . HIS B 1 99 ? 16.016 15.039 17.547 1 90.12 99 HIS B C 1
ATOM 3238 O O . HIS B 1 99 ? 16.891 15.562 18.234 1 90.12 99 HIS B O 1
ATOM 3244 N N . SER B 1 100 ? 15.766 15.297 16.328 1 89.62 100 SER B N 1
ATOM 3245 C CA . SER B 1 100 ? 16.578 16.312 15.68 1 89.62 100 SER B CA 1
ATOM 3246 C C . SER B 1 100 ? 16.359 17.688 16.297 1 89.62 100 SER B C 1
ATOM 3248 O O . SER B 1 100 ? 15.234 18.047 16.656 1 89.62 100 SER B O 1
ATOM 3250 N N . ALA B 1 101 ? 17.438 18.531 16.297 1 90.31 101 ALA B N 1
ATOM 3251 C CA . ALA B 1 101 ? 17.344 19.906 16.797 1 90.31 101 ALA B CA 1
ATOM 3252 C C . ALA B 1 101 ? 16.484 20.766 15.891 1 90.31 101 ALA B C 1
ATOM 3254 O O . ALA B 1 101 ? 16.078 21.859 16.266 1 90.31 101 ALA B O 1
ATOM 3255 N N . TYR B 1 102 ? 16.156 20.203 14.773 1 91.75 102 TYR B N 1
ATOM 3256 C CA . TYR B 1 102 ? 15.438 21 13.789 1 91.75 102 TYR B CA 1
ATOM 3257 C C . TYR B 1 102 ? 13.992 20.516 13.641 1 91.75 102 TYR B C 1
ATOM 3259 O O . TYR B 1 102 ? 13.273 20.938 12.734 1 91.75 102 TYR B O 1
ATOM 3267 N N . VAL B 1 103 ? 13.641 19.594 14.484 1 93.25 103 VAL B N 1
ATOM 3268 C CA . VAL B 1 103 ? 12.258 19.141 14.578 1 93.25 103 VAL B CA 1
ATOM 3269 C C . VAL B 1 103 ? 11.641 19.609 15.891 1 93.25 103 VAL B C 1
ATOM 3271 O O . VAL B 1 103 ? 12.156 19.312 16.969 1 93.25 103 VAL B O 1
ATOM 3274 N N . HIS B 1 104 ? 10.594 20.359 15.781 1 95.12 104 HIS B N 1
ATOM 3275 C CA . HIS B 1 104 ? 9.961 20.984 16.938 1 95.12 104 HIS B CA 1
ATOM 3276 C C . HIS B 1 104 ? 8.5 20.578 17.047 1 95.12 104 HIS B C 1
ATOM 3278 O O . HIS B 1 104 ? 7.715 20.781 16.125 1 95.12 104 HIS B O 1
ATOM 3284 N N . GLN B 1 105 ? 8.195 19.984 18.172 1 95.44 105 GLN B N 1
ATOM 3285 C CA . GLN B 1 105 ? 6.832 19.5 18.406 1 95.44 105 GLN B CA 1
ATOM 3286 C C . GLN B 1 105 ? 6.148 20.312 19.5 1 95.44 105 GLN B C 1
ATOM 3288 O O . GLN B 1 105 ? 6.742 20.578 20.547 1 95.44 105 GLN B O 1
ATOM 3293 N N . PHE B 1 106 ? 4.934 20.75 19.219 1 94.5 106 PHE B N 1
ATOM 3294 C CA . PHE B 1 106 ? 4.156 21.531 20.172 1 94.5 106 PHE B CA 1
ATOM 3295 C C . PHE B 1 106 ? 2.855 20.812 20.531 1 94.5 106 PHE B C 1
ATOM 3297 O O . PHE B 1 106 ? 2.176 20.281 19.656 1 94.5 106 PHE B O 1
ATOM 3304 N N . SER B 1 107 ? 2.553 20.766 21.75 1 92.25 107 SER B N 1
ATOM 3305 C CA . SER B 1 107 ? 1.299 20.25 22.281 1 92.25 107 SER B CA 1
ATOM 3306 C C . SER B 1 107 ? 0.611 21.266 23.188 1 92.25 107 SER B C 1
ATOM 3308 O O . SER B 1 107 ? 1.259 21.906 24.016 1 92.25 107 SER B O 1
ATOM 3310 N N . PRO B 1 108 ? -0.664 21.406 23.016 1 89.69 108 PRO B N 1
ATOM 3311 C CA . PRO B 1 108 ? -1.372 22.406 23.828 1 89.69 108 PRO B CA 1
ATOM 3312 C C . PRO B 1 108 ? -1.262 22.125 25.328 1 89.69 108 PRO B C 1
ATOM 3314 O O . PRO B 1 108 ? -1.078 23.047 26.109 1 89.69 108 PRO B O 1
ATOM 3317 N N . VAL B 1 109 ? -1.33 20.891 25.688 1 85.94 109 VAL B N 1
ATOM 3318 C CA . VAL B 1 109 ? -1.353 20.5 27.109 1 85.94 109 VAL B CA 1
ATOM 3319 C C . VAL B 1 109 ? 0.015 20.766 27.734 1 85.94 109 VAL B C 1
ATOM 3321 O O . VAL B 1 109 ? 0.106 21.172 28.891 1 85.94 109 VAL B O 1
ATOM 3324 N N . VAL B 1 110 ? 0.991 20.641 27 1 87.38 110 VAL B N 1
ATOM 3325 C CA . VAL B 1 110 ? 2.35 20.766 27.531 1 87.38 110 VAL B CA 1
ATOM 3326 C C . VAL B 1 110 ? 2.832 22.203 27.375 1 87.38 110 VAL B C 1
ATOM 3328 O O . VAL B 1 110 ? 3.375 22.781 28.312 1 87.38 110 VAL B O 1
ATOM 3331 N N . HIS B 1 111 ? 2.568 22.828 26.281 1 91.06 111 HIS B N 1
ATOM 3332 C CA . HIS B 1 111 ? 3.221 24.094 25.922 1 91.06 111 HIS B CA 1
ATOM 3333 C C . HIS B 1 111 ? 2.277 25.266 26.109 1 91.06 111 HIS B C 1
ATOM 3335 O O . HIS B 1 111 ? 2.725 26.406 26.266 1 91.06 111 HIS B O 1
ATOM 3341 N N . PHE B 1 112 ? 0.947 24.938 26.078 1 91.31 112 PHE B N 1
ATOM 3342 C CA . PHE B 1 112 ? -0.019 26.031 26.141 1 91.31 112 PHE B CA 1
ATOM 3343 C C . PHE B 1 112 ? -1.182 25.672 27.047 1 91.31 112 PHE B C 1
ATOM 3345 O O . PHE B 1 112 ? -2.346 25.781 26.656 1 91.31 112 PHE B O 1
ATOM 3352 N N . PRO B 1 113 ? -0.923 25.312 28.25 1 89.06 113 PRO B N 1
ATOM 3353 C CA . PRO B 1 113 ? -1.964 24.719 29.094 1 89.06 113 PRO B CA 1
ATOM 3354 C C . PRO B 1 113 ? -2.924 25.75 29.672 1 89.06 113 PRO B C 1
ATOM 3356 O O . PRO B 1 113 ? -4.066 25.406 30.016 1 89.06 113 PRO B O 1
ATOM 3359 N N . HIS B 1 114 ? -2.502 27.031 29.781 1 90.06 114 HIS B N 1
ATOM 3360 C CA . HIS B 1 114 ? -3.301 28.016 30.516 1 90.06 114 HIS B CA 1
ATOM 3361 C C . HIS B 1 114 ? -3.752 29.141 29.609 1 90.06 114 HIS B C 1
ATOM 3363 O O . HIS B 1 114 ? -2.924 29.906 29.094 1 90.06 114 HIS B O 1
ATOM 3369 N N . ALA B 1 115 ? -5.066 29.312 29.547 1 88.31 115 ALA B N 1
ATOM 3370 C CA . ALA B 1 115 ? -5.652 30.328 28.672 1 88.31 115 ALA B CA 1
ATOM 3371 C C . ALA B 1 115 ? -5.215 31.734 29.078 1 88.31 115 ALA B C 1
ATOM 3373 O O . ALA B 1 115 ? -5.098 32.625 28.234 1 88.31 115 ALA B O 1
ATOM 3374 N N . GLU B 1 116 ? -4.898 31.906 30.328 1 92 116 GLU B N 1
ATOM 3375 C CA . GLU B 1 116 ? -4.566 33.219 30.859 1 92 116 GLU B CA 1
ATOM 3376 C C . GLU B 1 116 ? -3.221 33.719 30.328 1 92 116 GLU B C 1
ATOM 3378 O O . GLU B 1 116 ? -2.934 34.906 30.344 1 92 116 GLU B O 1
ATOM 3383 N N . PHE B 1 117 ? -2.457 32.781 29.828 1 92.62 117 PHE B N 1
ATOM 3384 C CA . PHE B 1 117 ? -1.109 33.125 29.406 1 92.62 117 PHE B CA 1
ATOM 3385 C C . PHE B 1 117 ? -1.002 33.156 27.891 1 92.62 117 PHE B C 1
ATOM 3387 O O . PHE B 1 117 ? 0.091 33 27.328 1 92.62 117 PHE B O 1
ATOM 3394 N N . VAL B 1 118 ? -2.137 33.312 27.203 1 91.56 118 VAL B N 1
ATOM 3395 C CA . VAL B 1 118 ? -2.184 33.219 25.75 1 91.56 118 VAL B CA 1
ATOM 3396 C C . VAL B 1 118 ? -1.283 34.281 25.125 1 91.56 118 VAL B C 1
ATOM 3398 O O . VAL B 1 118 ? -0.604 34 24.125 1 91.56 118 VAL B O 1
ATOM 3401 N N . LYS B 1 119 ? -1.227 35.5 25.688 1 92.56 119 LYS B N 1
ATOM 3402 C CA . LYS B 1 119 ? -0.386 36.562 25.156 1 92.56 119 LYS B CA 1
ATOM 3403 C C . LYS B 1 119 ? 1.093 36.219 25.266 1 92.56 119 LYS B C 1
ATOM 3405 O O . LYS B 1 119 ? 1.858 36.438 24.328 1 92.56 119 LYS B O 1
ATOM 3410 N N . GLN B 1 120 ? 1.416 35.719 26.391 1 94.12 120 GLN B N 1
ATOM 3411 C CA . GLN B 1 120 ? 2.797 35.281 26.594 1 94.12 120 GLN B CA 1
ATOM 3412 C C . GLN B 1 120 ? 3.156 34.125 25.672 1 94.12 120 GLN B C 1
ATOM 3414 O O . GLN B 1 120 ? 4.262 34.062 25.125 1 94.12 120 GLN B O 1
ATOM 3419 N N . TYR B 1 121 ? 2.221 33.188 25.516 1 93.5 121 TYR B N 1
ATOM 3420 C CA . TYR B 1 121 ? 2.451 32.062 24.641 1 93.5 121 TYR B CA 1
ATOM 3421 C C . TYR B 1 121 ? 2.734 32.5 23.219 1 93.5 121 TYR B C 1
ATOM 3423 O O . TYR B 1 121 ? 3.605 31.953 22.547 1 93.5 121 TYR B O 1
ATOM 3431 N N . LYS B 1 122 ? 1.971 33.469 22.719 1 92.88 122 LYS B N 1
ATOM 3432 C CA . LYS B 1 122 ? 2.146 34 21.375 1 92.88 122 LYS B CA 1
ATOM 3433 C C . LYS B 1 122 ? 3.551 34.594 21.188 1 92.88 122 LYS B C 1
ATOM 3435 O O . LYS B 1 122 ? 4.211 34.281 20.188 1 92.88 122 LYS B O 1
ATOM 3440 N N . HIS B 1 123 ? 3.963 35.312 22.188 1 92.81 123 HIS B N 1
ATOM 3441 C CA . HIS B 1 123 ? 5.297 35.906 22.141 1 92.81 123 HIS B CA 1
ATOM 3442 C C . HIS B 1 123 ? 6.375 34.844 22.125 1 92.81 123 HIS B C 1
ATOM 3444 O O . HIS B 1 123 ? 7.297 34.875 21.312 1 92.81 123 HIS B O 1
ATOM 3450 N N . ASP B 1 124 ? 6.227 33.875 23 1 93.69 124 ASP B N 1
ATOM 3451 C CA . ASP B 1 124 ? 7.219 32.812 23.141 1 93.69 124 ASP B CA 1
ATOM 3452 C C . ASP B 1 124 ? 7.293 31.969 21.875 1 93.69 124 ASP B C 1
ATOM 3454 O O . ASP B 1 124 ? 8.383 31.625 21.422 1 93.69 124 ASP B O 1
ATOM 3458 N N . LEU B 1 125 ? 6.141 31.641 21.375 1 93.62 125 LEU B N 1
ATOM 3459 C CA . LEU B 1 125 ? 6.074 30.812 20.172 1 93.62 125 LEU B CA 1
ATOM 3460 C C . LEU B 1 125 ? 6.703 31.516 18.984 1 93.62 125 LEU B C 1
AT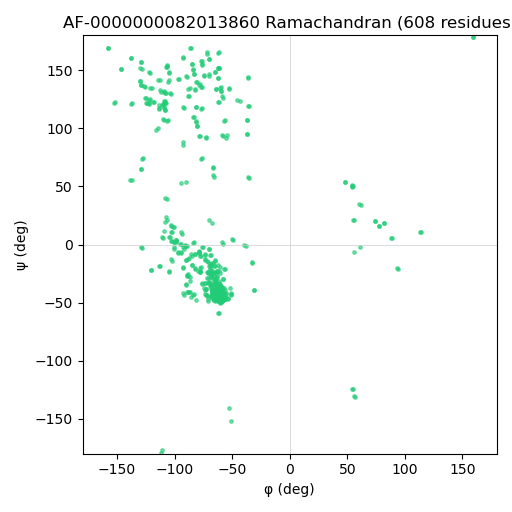OM 3462 O O . LEU B 1 125 ? 7.477 30.922 18.234 1 93.62 125 LEU B O 1
ATOM 3466 N N . LYS B 1 126 ? 6.371 32.781 18.797 1 91.12 126 LYS B N 1
ATOM 3467 C CA . LYS B 1 126 ? 6.949 33.594 17.719 1 91.12 126 LYS B CA 1
ATOM 3468 C C . LYS B 1 126 ? 8.477 33.625 17.797 1 91.12 126 LYS B C 1
ATOM 3470 O O . LYS B 1 126 ? 9.164 33.375 16.812 1 91.12 126 LYS B O 1
ATOM 3475 N N . ASN B 1 127 ? 8.953 33.844 19 1 90.62 127 ASN B N 1
ATOM 3476 C CA . ASN B 1 127 ? 10.391 33.938 19.219 1 90.62 127 ASN B CA 1
ATOM 3477 C C . ASN B 1 127 ? 11.062 32.594 18.984 1 90.62 127 ASN B C 1
ATOM 3479 O O . ASN B 1 127 ? 12.164 32.531 18.438 1 90.62 127 ASN B O 1
ATOM 3483 N N . TRP B 1 128 ? 10.367 31.578 19.438 1 91.12 128 TRP B N 1
ATOM 3484 C CA . TRP B 1 128 ? 10.906 30.234 19.281 1 91.12 128 TRP B CA 1
ATOM 3485 C C . TRP B 1 128 ? 11.047 29.875 17.797 1 91.12 128 TRP B C 1
ATOM 3487 O O . TRP B 1 128 ? 12.086 29.375 17.375 1 91.12 128 TRP B O 1
ATOM 3497 N N . ILE B 1 129 ? 10.055 30.109 17.047 1 91.62 129 ILE B N 1
ATOM 3498 C CA . ILE B 1 129 ? 10.047 29.781 15.625 1 91.62 129 ILE B CA 1
ATOM 3499 C C . ILE B 1 129 ? 11.094 30.625 14.898 1 91.62 129 ILE B C 1
ATOM 3501 O O . ILE B 1 129 ? 11.891 30.094 14.117 1 91.62 129 ILE B O 1
ATOM 3505 N N . GLN B 1 130 ? 11.133 31.891 15.188 1 87.88 130 GLN B N 1
ATOM 3506 C CA . GLN B 1 130 ? 12.109 32.781 14.57 1 87.88 130 GLN B CA 1
ATOM 3507 C C . GLN B 1 130 ? 13.539 32.344 14.891 1 87.88 130 GLN B C 1
ATOM 3509 O O . GLN B 1 130 ? 14.391 32.312 14.008 1 87.88 130 GLN B O 1
ATOM 3514 N N . GLY B 1 131 ? 13.766 32.125 16.141 1 88.06 131 GLY B N 1
ATOM 3515 C CA . GLY B 1 131 ? 15.094 31.688 16.562 1 88.06 131 GLY B CA 1
ATOM 3516 C C . GLY B 1 131 ? 15.562 30.422 15.867 1 88.06 131 GLY B C 1
ATOM 3517 O O . GLY B 1 131 ? 16.703 30.359 15.391 1 88.06 131 GLY B O 1
ATOM 3518 N N . ASN B 1 132 ? 14.68 29.5 15.805 1 89.69 132 ASN B N 1
ATOM 3519 C CA . ASN B 1 132 ? 15.07 28.219 15.227 1 89.69 132 ASN B CA 1
ATOM 3520 C C . ASN B 1 132 ? 15.211 28.297 13.711 1 89.69 132 ASN B C 1
ATOM 3522 O O . ASN B 1 132 ? 16.062 27.641 13.117 1 89.69 132 ASN B O 1
ATOM 3526 N N . LEU B 1 133 ? 14.43 29.109 13.055 1 88.56 133 LEU B N 1
ATOM 3527 C CA . LEU B 1 133 ? 14.531 29.281 11.609 1 88.56 133 LEU B CA 1
ATOM 3528 C C . LEU B 1 133 ? 15.797 30.062 11.234 1 88.56 133 LEU B C 1
ATOM 3530 O O . LEU B 1 133 ? 16.344 29.875 10.148 1 88.56 133 LEU B O 1
ATOM 3534 N N . THR B 1 134 ? 16.219 30.906 12.148 1 84 134 THR B N 1
ATOM 3535 C CA . THR B 1 134 ? 17.484 31.609 11.945 1 84 134 THR B CA 1
ATOM 3536 C C . THR B 1 134 ? 18.656 30.625 12.023 1 84 134 THR B C 1
ATOM 3538 O O . THR B 1 134 ? 19.641 30.766 11.289 1 84 134 THR B O 1
ATOM 3541 N N . ARG B 1 135 ? 18.469 29.688 12.852 1 84.19 135 ARG B N 1
ATOM 3542 C CA . ARG B 1 135 ? 19.516 28.672 13.008 1 84.19 135 ARG B CA 1
ATOM 3543 C C . ARG B 1 135 ? 19.547 27.734 11.812 1 84.19 135 ARG B C 1
ATOM 3545 O O . ARG B 1 135 ? 20.625 27.375 11.328 1 84.19 135 ARG B O 1
ATOM 3552 N N . CYS B 1 136 ? 18.438 27.375 11.406 1 86 136 CYS B N 1
ATOM 3553 C CA . CYS B 1 136 ? 18.312 26.5 10.25 1 86 136 CYS B CA 1
ATOM 3554 C C . CYS B 1 136 ? 16.984 26.719 9.539 1 86 136 CYS B C 1
ATOM 3556 O O . CYS B 1 136 ? 15.922 26.469 10.109 1 86 136 CYS B O 1
ATOM 3558 N N . GLY B 1 137 ? 17.094 27.062 8.297 1 85.81 137 GLY B N 1
ATOM 3559 C CA . GLY B 1 137 ? 15.891 27.312 7.516 1 85.81 137 GLY B CA 1
ATOM 3560 C C . GLY B 1 137 ? 15.094 26.062 7.227 1 85.81 137 GLY B C 1
ATOM 3561 O O . GLY B 1 137 ? 13.891 26.125 6.98 1 85.81 137 GLY B O 1
ATOM 3562 N N . ARG B 1 138 ? 15.781 24.938 7.246 1 88.19 138 ARG B N 1
ATOM 3563 C CA . ARG B 1 138 ? 15.109 23.656 7.055 1 88.19 138 ARG B CA 1
ATOM 3564 C C . ARG B 1 138 ? 14.711 23.031 8.391 1 88.19 138 ARG B C 1
ATOM 3566 O O . ARG B 1 138 ? 15.492 22.297 8.992 1 88.19 138 ARG B O 1
ATOM 3573 N N . SER B 1 139 ? 13.578 23.438 8.844 1 92.06 139 SER B N 1
ATOM 3574 C CA . SER B 1 139 ? 13.039 22.969 10.117 1 92.06 139 SER B CA 1
ATOM 3575 C C . SER B 1 139 ? 11.617 22.453 9.953 1 92.06 139 SER B C 1
ATOM 3577 O O . SER B 1 139 ? 10.922 22.812 9 1 92.06 139 SER B O 1
ATOM 3579 N N . LEU B 1 140 ? 11.281 21.531 10.789 1 94.81 140 LEU B N 1
ATOM 3580 C CA . LEU B 1 140 ? 9.93 20.984 10.844 1 94.81 140 LEU B CA 1
ATOM 3581 C C . LEU B 1 140 ? 9.227 21.391 12.141 1 94.81 140 LEU B C 1
ATOM 3583 O O . LEU B 1 140 ? 9.766 21.156 13.227 1 94.81 140 LEU B O 1
ATOM 3587 N N . PHE B 1 141 ? 8.141 22.078 12.039 1 96.06 141 PHE B N 1
ATOM 3588 C CA . PHE B 1 141 ? 7.309 22.453 13.172 1 96.06 141 PHE B CA 1
ATOM 3589 C C . PHE B 1 141 ? 6.004 21.672 13.188 1 96.06 141 PHE B C 1
ATOM 3591 O O . PHE B 1 141 ? 5.18 21.812 12.281 1 96.06 141 PHE B O 1
ATOM 3598 N N . LEU B 1 142 ? 5.824 20.875 14.188 1 97.06 142 LEU B N 1
ATOM 3599 C CA . LEU B 1 142 ? 4.648 20.016 14.328 1 97.06 142 LEU B CA 1
ATOM 3600 C C . LEU B 1 142 ? 3.752 20.516 15.461 1 97.06 142 LEU B C 1
ATOM 3602 O O . LEU B 1 142 ? 4.18 20.578 16.609 1 97.06 142 LEU B O 1
ATOM 3606 N N . PHE B 1 143 ? 2.564 20.891 15.117 1 95.5 143 PHE B N 1
ATOM 3607 C CA . PHE B 1 143 ? 1.562 21.281 16.094 1 95.5 143 PHE B CA 1
ATOM 3608 C C . PHE B 1 143 ? 0.495 20.203 16.25 1 95.5 143 PHE B C 1
ATOM 3610 O O . PHE B 1 143 ? -0.38 20.062 15.398 1 95.5 143 PHE B O 1
ATOM 3617 N N . ASP B 1 144 ? 0.521 19.516 17.328 1 94.38 144 ASP B N 1
ATOM 3618 C CA . ASP B 1 144 ? -0.439 18.453 17.578 1 94.38 144 ASP B CA 1
ATOM 3619 C C . ASP B 1 144 ? -1.681 18.984 18.297 1 94.38 144 ASP B C 1
ATOM 3621 O O . ASP B 1 144 ? -1.589 19.906 19.109 1 94.38 144 ASP B O 1
ATOM 3625 N N . ASP B 1 145 ? -2.842 18.438 17.984 1 93.5 145 ASP B N 1
ATOM 3626 C CA . ASP B 1 145 ? -4.117 18.75 18.625 1 93.5 145 ASP B CA 1
ATOM 3627 C C . ASP B 1 145 ? -4.406 20.25 18.609 1 93.5 145 ASP B C 1
ATOM 3629 O O . ASP B 1 145 ? -4.715 20.844 19.641 1 93.5 145 ASP B O 1
ATOM 3633 N N . VAL B 1 146 ? -4.289 20.766 17.484 1 92.44 146 VAL B N 1
ATOM 3634 C CA . VAL B 1 146 ? -4.441 22.203 17.344 1 92.44 146 VAL B CA 1
ATOM 3635 C C . VAL B 1 146 ? -5.879 22.609 17.672 1 92.44 146 VAL B C 1
ATOM 3637 O O . VAL B 1 146 ? -6.137 23.75 18.047 1 92.44 146 VAL B O 1
ATOM 3640 N N . ASP B 1 147 ? -6.801 21.656 17.516 1 88.31 147 ASP B N 1
ATOM 3641 C CA . ASP B 1 147 ? -8.195 21.922 17.844 1 88.31 147 ASP B CA 1
ATOM 3642 C C . ASP B 1 147 ? -8.367 22.188 19.344 1 88.31 147 ASP B C 1
ATOM 3644 O O . ASP B 1 147 ? -9.375 22.766 19.766 1 88.31 147 ASP B O 1
ATOM 3648 N N . LYS B 1 148 ? -7.387 21.875 20.141 1 88.38 148 LYS B N 1
ATOM 3649 C CA . LYS B 1 148 ? -7.445 22.062 21.594 1 88.38 148 LYS B CA 1
ATOM 3650 C C . LYS B 1 148 ? -6.699 23.328 22.016 1 88.38 148 LYS B C 1
ATOM 3652 O O . LYS B 1 148 ? -6.703 23.688 23.188 1 88.38 148 LYS B O 1
ATOM 3657 N N . MET B 1 149 ? -6.113 24 21.141 1 88.94 149 MET B N 1
ATOM 3658 C CA . MET B 1 149 ? -5.406 25.234 21.438 1 88.94 149 MET B CA 1
ATOM 3659 C C . MET B 1 149 ? -6.391 26.391 21.656 1 88.94 149 MET B C 1
ATOM 3661 O O . MET B 1 149 ? -7.508 26.359 21.141 1 88.94 149 MET B O 1
ATOM 3665 N N . GLN B 1 150 ? -5.898 27.328 22.406 1 86.06 150 GLN B N 1
ATOM 3666 C CA . GLN B 1 150 ? -6.711 28.531 22.547 1 86.06 150 GLN B CA 1
ATOM 3667 C C . GLN B 1 150 ? -6.867 29.25 21.203 1 86.06 150 GLN B C 1
ATOM 3669 O O . GLN B 1 150 ? -5.895 29.391 20.469 1 86.06 150 GLN B O 1
ATOM 3674 N N . PRO B 1 151 ? -8.133 29.609 20.969 1 81.88 151 PRO B N 1
ATOM 3675 C CA . PRO B 1 151 ? -8.359 30.328 19.703 1 81.88 151 PRO B CA 1
ATOM 3676 C C . PRO B 1 151 ? -7.445 31.531 19.531 1 81.88 151 PRO B C 1
ATOM 3678 O O . PRO B 1 151 ? -7.199 32.281 20.5 1 81.88 151 PRO B O 1
ATOM 3681 N N . GLY B 1 152 ? -6.887 31.656 18.375 1 80.69 152 GLY B N 1
ATOM 3682 C CA . GLY B 1 152 ? -6.082 32.812 18.062 1 80.69 152 GLY B CA 1
ATOM 3683 C C . GLY B 1 152 ? -4.605 32.625 18.328 1 80.69 152 GLY B C 1
ATOM 3684 O O . GLY B 1 152 ? -3.766 33.375 17.812 1 80.69 152 GLY B O 1
ATOM 3685 N N . LEU B 1 153 ? -4.262 31.656 19.156 1 88.06 153 LEU B N 1
ATOM 3686 C CA . LEU B 1 153 ? -2.863 31.422 19.5 1 88.06 153 LEU B CA 1
ATOM 3687 C C . LEU B 1 153 ? -2.045 31.094 18.25 1 88.06 153 LEU B C 1
ATOM 3689 O O . LEU B 1 153 ? -0.967 31.656 18.047 1 88.06 153 LEU B O 1
ATOM 3693 N N . ILE B 1 154 ? -2.584 30.25 17.406 1 88.69 154 ILE B N 1
ATOM 3694 C CA . ILE B 1 154 ? -1.834 29.734 16.266 1 88.69 154 ILE B CA 1
ATOM 3695 C C . ILE B 1 154 ? -1.638 30.828 15.234 1 88.69 154 ILE B C 1
ATOM 3697 O O . ILE B 1 154 ? -0.754 30.734 14.375 1 88.69 154 ILE B O 1
ATOM 3701 N N . ASP B 1 155 ? -2.338 31.953 15.266 1 86.31 155 ASP B N 1
ATOM 3702 C CA . ASP B 1 155 ? -2.262 33.031 14.281 1 86.31 155 ASP B CA 1
ATOM 3703 C C . ASP B 1 155 ? -0.902 33.719 14.336 1 86.31 155 ASP B C 1
ATOM 3705 O O . ASP B 1 155 ? -0.497 34.375 13.367 1 86.31 155 ASP B O 1
ATOM 3709 N N . VAL B 1 156 ? -0.264 33.594 15.445 1 88.44 156 VAL B N 1
ATOM 3710 C CA . VAL B 1 156 ? 1.02 34.25 15.633 1 88.44 156 VAL B CA 1
ATOM 3711 C C . VAL B 1 156 ? 2.025 33.75 14.609 1 88.44 156 VAL B C 1
ATOM 3713 O O . VAL B 1 156 ? 3.01 34.406 14.297 1 88.44 156 VAL B O 1
ATOM 3716 N N . ILE B 1 157 ? 1.75 32.625 14.047 1 89 157 ILE B N 1
ATOM 3717 C CA . ILE B 1 157 ? 2.773 32.031 13.188 1 89 157 ILE B CA 1
ATOM 3718 C C . ILE B 1 157 ? 2.465 32.344 11.727 1 89 157 ILE B C 1
ATOM 3720 O O . ILE B 1 157 ? 3.209 31.953 10.828 1 89 157 ILE B O 1
ATOM 3724 N N . ILE B 1 158 ? 1.402 33.125 11.461 1 89.06 158 ILE B N 1
ATOM 3725 C CA . ILE B 1 158 ? 0.925 33.438 10.117 1 89.06 158 ILE B CA 1
ATOM 3726 C C . ILE B 1 158 ? 2.045 34.094 9.305 1 89.06 158 ILE B C 1
ATOM 3728 O O . ILE B 1 158 ? 2.268 33.719 8.148 1 89.06 158 ILE B O 1
ATOM 3732 N N . PRO B 1 159 ? 2.824 34.906 9.914 1 86.44 159 PRO B N 1
ATOM 3733 C CA . PRO B 1 159 ? 3.887 35.562 9.156 1 86.44 159 PRO B CA 1
ATOM 3734 C C . PRO B 1 159 ? 4.941 34.594 8.648 1 86.44 159 PRO B C 1
ATOM 3736 O O . PRO B 1 159 ? 5.672 34.906 7.703 1 86.44 159 PRO B O 1
ATOM 3739 N N . PHE B 1 160 ? 4.98 33.438 9.234 1 88.81 160 PHE B N 1
ATOM 3740 C CA . PHE B 1 160 ? 5.992 32.438 8.852 1 88.81 160 PHE B CA 1
ATOM 3741 C C . PHE B 1 160 ? 5.465 31.516 7.773 1 88.81 160 PHE B C 1
ATOM 3743 O O . PHE B 1 160 ? 6.203 30.672 7.25 1 88.81 160 PHE B O 1
ATOM 3750 N N . LEU B 1 161 ? 4.219 31.656 7.375 1 90.81 161 LEU B N 1
ATOM 3751 C CA . LEU B 1 161 ? 3.598 30.656 6.527 1 90.81 161 LEU B CA 1
ATOM 3752 C C . LEU B 1 161 ? 3.535 31.125 5.078 1 90.81 161 LEU B C 1
ATOM 3754 O O . LEU B 1 161 ? 3.297 30.328 4.168 1 90.81 161 LEU B O 1
ATOM 3758 N N . GLY B 1 162 ? 3.748 32.406 4.727 1 84.69 162 GLY B N 1
ATOM 3759 C CA . GLY B 1 162 ? 3.635 32.938 3.383 1 84.69 162 GLY B CA 1
ATOM 3760 C C . GLY B 1 162 ? 4.969 33.344 2.793 1 84.69 162 GLY B C 1
ATOM 3761 O O . GLY B 1 162 ? 6.023 33 3.328 1 84.69 162 GLY B O 1
ATOM 3762 N N . PRO B 1 163 ? 4.922 33.938 1.491 1 78.69 163 PRO B N 1
ATOM 3763 C CA . PRO B 1 163 ? 6.141 34.375 0.803 1 78.69 163 PRO B CA 1
ATOM 3764 C C . PRO B 1 163 ? 6.785 35.594 1.448 1 78.69 163 PRO B C 1
ATOM 3766 O O . PRO B 1 163 ? 7.941 35.906 1.16 1 78.69 163 PRO B O 1
ATOM 3769 N N . SER B 1 164 ? 6.527 35.875 2.629 1 63.69 164 SER B N 1
ATOM 3770 C CA . SER B 1 164 ? 6.859 37.188 3.188 1 63.69 164 SER B CA 1
ATOM 3771 C C . SER B 1 164 ? 8.352 37.5 3.051 1 63.69 164 SER B C 1
ATOM 3773 O O . SER B 1 164 ? 9.18 36.594 3.23 1 63.69 164 SER B O 1
ATOM 3775 N N . TRP B 1 165 ? 8.719 38.469 2.064 1 53.88 165 TRP B N 1
ATOM 3776 C CA . TRP B 1 165 ? 10.062 39.062 1.919 1 53.88 165 TRP B CA 1
ATOM 3777 C C . TRP B 1 165 ? 10.562 39.594 3.248 1 53.88 165 TRP B C 1
ATOM 3779 O O . TRP B 1 165 ? 11.773 39.75 3.445 1 53.88 165 TRP B O 1
ATOM 3789 N N . VAL B 1 166 ? 9.617 40.156 3.787 1 51.56 166 VAL B N 1
ATOM 3790 C CA . VAL B 1 166 ? 10.023 40.969 4.918 1 51.56 166 VAL B CA 1
ATOM 3791 C C . VAL B 1 166 ? 10.664 40.094 5.996 1 51.56 166 VAL B C 1
ATOM 3793 O O . VAL B 1 166 ? 11.273 40.625 6.934 1 51.56 166 VAL B O 1
ATOM 3796 N N . VAL B 1 167 ? 10.086 38.875 5.938 1 52.81 167 VAL B N 1
ATOM 3797 C CA . VAL B 1 167 ? 10.414 38.406 7.273 1 52.81 167 VAL B CA 1
ATOM 3798 C C . VAL B 1 167 ? 11.914 38.531 7.523 1 52.81 167 VAL B C 1
ATOM 3800 O O . VAL B 1 167 ? 12.336 39.25 8.422 1 52.81 167 VAL B O 1
ATOM 3803 N N . PHE B 1 168 ? 12.633 37.688 8.148 1 52.72 168 PHE B N 1
ATOM 3804 C CA . PHE B 1 168 ? 13.641 37.688 9.195 1 52.72 168 PHE B CA 1
ATOM 3805 C C . PHE B 1 168 ? 15.023 37.375 8.625 1 52.72 168 PHE B C 1
ATOM 3807 O O . PHE B 1 168 ? 15.875 36.812 9.305 1 52.72 168 PHE B O 1
ATOM 3814 N N . GLY B 1 169 ? 15.234 38 7.398 1 52.56 169 GLY B N 1
ATOM 3815 C CA . GLY B 1 169 ? 16.594 37.75 6.953 1 52.56 169 GLY B CA 1
ATOM 3816 C C . GLY B 1 169 ? 16.938 36.281 6.863 1 52.56 169 GLY B C 1
ATOM 3817 O O . GLY B 1 169 ? 18.109 35.906 6.715 1 52.56 169 GLY B O 1
ATOM 3818 N N . THR B 1 170 ? 16.016 35.406 7.328 1 58.5 170 THR B N 1
ATOM 3819 C CA . THR B 1 170 ? 16.344 34 7.355 1 58.5 170 THR B CA 1
ATOM 3820 C C . THR B 1 170 ? 15.625 33.25 6.227 1 58.5 170 THR B C 1
ATOM 3822 O O . THR B 1 170 ? 14.656 33.781 5.66 1 58.5 170 THR B O 1
ATOM 3825 N N . ASN B 1 171 ? 16.281 32.281 5.598 1 70.06 171 ASN B N 1
ATOM 3826 C CA . ASN B 1 171 ? 15.695 31.406 4.598 1 70.06 171 ASN B CA 1
ATOM 3827 C C . ASN B 1 171 ? 14.633 30.5 5.207 1 70.06 171 ASN B C 1
ATOM 3829 O O . ASN B 1 171 ? 14.812 29.297 5.285 1 70.06 171 ASN B O 1
ATOM 3833 N N . TYR B 1 172 ? 13.477 31.078 5.699 1 83.88 172 TYR B N 1
ATOM 3834 C CA . TYR B 1 172 ? 12.398 30.328 6.34 1 83.88 172 TYR B CA 1
ATOM 3835 C C . TYR B 1 172 ? 11.578 29.578 5.305 1 83.88 172 TYR B C 1
ATOM 3837 O O . TYR B 1 172 ? 10.758 28.719 5.664 1 83.88 172 TYR B O 1
ATOM 3845 N N . ARG B 1 173 ? 11.891 29.719 4.09 1 88.69 173 ARG B N 1
ATOM 3846 C CA . ARG B 1 173 ? 11.031 29.219 3.02 1 88.69 173 ARG B CA 1
ATOM 3847 C C . ARG B 1 173 ? 11.211 27.719 2.834 1 88.69 173 ARG B C 1
ATOM 3849 O O . ARG B 1 173 ? 10.406 27.062 2.168 1 88.69 173 ARG B O 1
ATOM 3856 N N . LYS B 1 174 ? 12.117 27.219 3.523 1 88.94 174 LYS B N 1
ATOM 3857 C CA . LYS B 1 174 ? 12.383 25.797 3.379 1 88.94 174 LYS B CA 1
ATOM 3858 C C . LYS B 1 174 ? 11.828 25.016 4.566 1 88.94 174 LYS B C 1
ATOM 3860 O O . LYS B 1 174 ? 12.047 23.797 4.676 1 88.94 174 LYS B O 1
ATOM 3865 N N . ALA B 1 175 ? 11.094 25.719 5.445 1 92.81 175 ALA B N 1
ATOM 3866 C CA . ALA B 1 175 ? 10.492 25.062 6.609 1 92.81 175 ALA B CA 1
ATOM 3867 C C . ALA B 1 175 ? 9.25 24.266 6.219 1 92.81 175 ALA B C 1
ATOM 3869 O O . ALA B 1 175 ? 8.688 24.484 5.145 1 92.81 175 ALA B O 1
ATOM 3870 N N . ILE B 1 176 ? 8.93 23.312 7.07 1 95.06 176 ILE B N 1
ATOM 3871 C CA . ILE B 1 176 ? 7.691 22.547 6.945 1 95.06 176 ILE B CA 1
ATOM 3872 C C . ILE B 1 176 ? 6.859 22.703 8.219 1 95.06 176 ILE B C 1
ATOM 3874 O O . ILE B 1 176 ? 7.375 22.547 9.328 1 95.06 176 ILE B O 1
ATOM 3878 N N . PHE B 1 177 ? 5.664 23.125 8.055 1 96.06 177 PHE B N 1
ATOM 3879 C CA . PHE B 1 177 ? 4.715 23.219 9.164 1 96.06 177 PHE B CA 1
ATOM 3880 C C . PHE B 1 177 ? 3.631 22.156 9.031 1 96.06 177 PHE B C 1
ATOM 3882 O O . PHE B 1 177 ? 3.064 21.969 7.949 1 96.06 177 PHE B O 1
ATOM 3889 N N . ILE B 1 178 ? 3.361 21.422 10.086 1 97.25 178 ILE B N 1
ATOM 3890 C CA . ILE B 1 178 ? 2.301 20.422 10.109 1 97.25 178 ILE B CA 1
ATOM 3891 C C . ILE B 1 178 ? 1.33 20.719 11.25 1 97.25 178 ILE B C 1
ATOM 3893 O O . ILE B 1 178 ? 1.735 20.812 12.406 1 97.25 178 ILE B O 1
ATOM 3897 N N . PHE B 1 179 ? 0.104 20.891 10.922 1 95.81 179 PHE B N 1
ATOM 3898 C CA . PHE B 1 179 ? -0.959 21.062 11.898 1 95.81 179 PHE B CA 1
ATOM 3899 C C . PHE B 1 179 ? -1.851 19.828 11.961 1 95.81 179 PHE B C 1
ATOM 3901 O O . PHE B 1 179 ? -2.436 19.438 10.953 1 95.81 179 PHE B O 1
ATOM 3908 N N . ILE B 1 180 ? -1.945 19.25 13.125 1 96.62 180 ILE B N 1
ATOM 3909 C CA . ILE B 1 180 ? -2.766 18.062 13.312 1 96.62 180 ILE B CA 1
ATOM 3910 C C . ILE B 1 180 ? -4.016 18.422 14.109 1 96.62 180 ILE B C 1
ATOM 3912 O O . ILE B 1 180 ? -3.926 19.062 15.164 1 96.62 180 ILE B O 1
ATOM 3916 N N . SER B 1 181 ? -5.152 18 13.594 1 94.06 181 SER B N 1
ATOM 3917 C CA . SER B 1 181 ? -6.414 18.344 14.242 1 94.06 181 SER B CA 1
ATOM 3918 C C . SER B 1 181 ? -7.438 17.219 14.086 1 94.06 181 SER B C 1
ATOM 3920 O O . SER B 1 181 ? -7.418 16.484 13.094 1 94.06 181 SER B O 1
ATOM 3922 N N . ASN B 1 182 ? -8.352 17.094 15.062 1 93.06 182 ASN B N 1
ATOM 3923 C CA . ASN B 1 182 ? -9.492 16.188 14.922 1 93.06 182 ASN B CA 1
ATOM 3924 C C . ASN B 1 182 ? -10.695 16.891 14.312 1 93.06 182 ASN B C 1
ATOM 3926 O O . ASN B 1 182 ? -11.734 16.266 14.078 1 93.06 182 ASN B O 1
ATOM 3930 N N . ALA B 1 183 ? -10.484 18.141 14.062 1 90.75 183 ALA B N 1
ATOM 3931 C CA . ALA B 1 183 ? -11.57 18.875 13.422 1 90.75 183 ALA B CA 1
ATOM 3932 C C . ALA B 1 183 ? -11.938 18.266 12.078 1 90.75 183 ALA B C 1
ATOM 3934 O O . ALA B 1 183 ? -11.055 17.875 11.305 1 90.75 183 ALA B O 1
ATOM 3935 N N . GLY B 1 184 ? -13.273 18.141 11.852 1 93.06 184 GLY B N 1
ATOM 3936 C CA . GLY B 1 184 ? -13.758 17.578 10.609 1 93.06 184 GLY B CA 1
ATOM 3937 C C . GLY B 1 184 ? -13.891 16.062 10.648 1 93.06 184 GLY B C 1
ATOM 3938 O O . GLY B 1 184 ? -14.242 15.438 9.648 1 93.06 184 GLY B O 1
ATOM 3939 N N . GLU B 1 185 ? -13.664 15.477 11.789 1 94.81 185 GLU B N 1
ATOM 3940 C CA . GLU B 1 185 ? -13.688 14.023 11.906 1 94.81 185 GLU B CA 1
ATOM 3941 C C . GLU B 1 185 ? -15.07 13.461 11.562 1 94.81 185 GLU B C 1
ATOM 3943 O O . GLU B 1 185 ? -15.18 12.422 10.914 1 94.81 185 GLU B O 1
ATOM 3948 N N . LYS B 1 186 ? -16.125 14.148 11.938 1 94.81 186 LYS B N 1
ATOM 3949 C CA . LYS B 1 186 ? -17.484 13.68 11.656 1 94.81 186 LYS B CA 1
ATOM 3950 C C . LYS B 1 186 ? -17.766 13.68 10.156 1 94.81 186 LYS B C 1
ATOM 3952 O O . LYS B 1 186 ? -18.375 12.742 9.633 1 94.81 186 LYS B O 1
ATOM 3957 N N . GLN B 1 187 ? -17.328 14.742 9.523 1 95.56 187 GLN B N 1
ATOM 3958 C CA . GLN B 1 187 ? -17.516 14.852 8.078 1 95.56 187 GLN B CA 1
ATOM 3959 C C . GLN B 1 187 ? -16.734 13.758 7.348 1 95.56 187 GLN B C 1
ATOM 3961 O O . GLN B 1 187 ? -17.25 13.148 6.402 1 95.56 187 GLN B O 1
ATOM 3966 N N . ILE B 1 188 ? -15.547 13.484 7.758 1 97.75 188 ILE B N 1
ATOM 3967 C CA . ILE B 1 188 ? -14.711 12.453 7.148 1 97.75 188 ILE B CA 1
ATOM 3968 C C . ILE B 1 188 ? -15.344 11.086 7.359 1 97.75 188 ILE B C 1
ATOM 3970 O O . ILE B 1 188 ? -15.461 10.297 6.414 1 97.75 188 ILE B O 1
ATOM 3974 N N . ASN B 1 189 ? -15.812 10.82 8.594 1 96.94 189 ASN B N 1
ATOM 3975 C CA . ASN B 1 189 ? -16.438 9.539 8.914 1 96.94 189 ASN B CA 1
ATOM 3976 C C . ASN B 1 189 ? -17.719 9.32 8.117 1 96.94 189 ASN B C 1
ATOM 3978 O O . ASN B 1 189 ? -17.969 8.219 7.637 1 96.94 189 ASN B O 1
ATOM 3982 N N . GLN B 1 190 ? -18.469 10.391 8.039 1 96.31 190 GLN B N 1
ATOM 3983 C CA . GLN B 1 190 ? -19.719 10.289 7.285 1 96.31 190 GLN B CA 1
ATOM 3984 C C . GLN B 1 190 ? -19.453 10.008 5.809 1 96.31 190 GLN B C 1
ATOM 3986 O O . GLN B 1 190 ? -20.125 9.18 5.195 1 96.31 190 GLN B O 1
ATOM 3991 N N . MET B 1 191 ? -18.531 10.695 5.273 1 96.38 191 MET B N 1
ATOM 3992 C CA . MET B 1 191 ? -18.172 10.469 3.877 1 96.38 191 MET B CA 1
ATOM 3993 C C . MET B 1 191 ? -17.703 9.031 3.666 1 96.38 191 MET B C 1
ATOM 3995 O O . MET B 1 191 ? -18.094 8.391 2.688 1 96.38 191 MET B O 1
ATOM 3999 N N . ALA B 1 192 ? -16.875 8.516 4.543 1 97.19 192 ALA B N 1
ATOM 4000 C CA . ALA B 1 192 ? -16.391 7.141 4.461 1 97.19 192 ALA B CA 1
ATOM 4001 C C . ALA B 1 192 ? -17.547 6.148 4.555 1 97.19 192 ALA B C 1
ATOM 4003 O O . ALA B 1 192 ? -17.562 5.137 3.852 1 97.19 192 ALA B O 1
ATOM 4004 N N . LEU B 1 193 ? -18.484 6.438 5.457 1 96.88 193 LEU B N 1
ATOM 4005 C CA . LEU B 1 193 ? -19.641 5.578 5.621 1 96.88 193 LEU B CA 1
ATOM 4006 C C . LEU B 1 193 ? -20.5 5.582 4.359 1 96.88 193 LEU B C 1
ATOM 4008 O O . LEU B 1 193 ? -21.016 4.539 3.949 1 96.88 193 LEU B O 1
ATOM 4012 N N . ASP B 1 194 ? -20.656 6.75 3.785 1 96.94 194 ASP B N 1
ATOM 4013 C CA . ASP B 1 194 ? -21.406 6.863 2.543 1 96.94 194 ASP B CA 1
ATOM 4014 C C . ASP B 1 194 ? -20.766 6.043 1.43 1 96.94 194 ASP B C 1
ATOM 4016 O O . ASP B 1 194 ? -21.469 5.395 0.647 1 96.94 194 ASP B O 1
ATOM 4020 N N . LEU B 1 195 ? -19.484 6.055 1.289 1 96.19 195 LEU B N 1
ATOM 4021 C CA . LEU B 1 195 ? -18.781 5.242 0.313 1 96.19 195 LEU B CA 1
ATOM 4022 C C . LEU B 1 195 ? -19.047 3.758 0.542 1 96.19 195 LEU B C 1
ATOM 4024 O O . LEU B 1 195 ? -19.344 3.025 -0.401 1 96.19 195 LEU B O 1
ATOM 4028 N N . TRP B 1 196 ? -18.906 3.395 1.803 1 95.62 196 TRP B N 1
ATOM 4029 C CA . TRP B 1 196 ? -19.125 2 2.174 1 95.62 196 TRP B CA 1
ATOM 4030 C C . TRP B 1 196 ? -20.547 1.557 1.814 1 95.62 196 TRP B C 1
ATOM 4032 O O . TRP B 1 196 ? -20.734 0.485 1.235 1 95.62 196 TRP B O 1
ATOM 4042 N N . GLN B 1 197 ? -21.531 2.367 2.105 1 96.06 197 GLN B N 1
ATOM 4043 C CA . GLN B 1 197 ? -22.922 2.049 1.828 1 96.06 197 GLN B CA 1
ATOM 4044 C C . GLN B 1 197 ? -23.188 1.943 0.327 1 96.06 197 GLN B C 1
ATOM 4046 O O . GLN B 1 197 ? -24.031 1.159 -0.112 1 96.06 197 GLN B O 1
ATOM 4051 N N . SER B 1 198 ? -22.438 2.652 -0.453 1 95.75 198 SER B N 1
ATOM 4052 C CA . SER B 1 198 ? -22.609 2.678 -1.9 1 95.75 198 SER B CA 1
ATOM 4053 C C . SER B 1 198 ? -21.688 1.672 -2.588 1 95.75 198 SER B C 1
ATOM 4055 O O . SER B 1 198 ? -21.484 1.74 -3.801 1 95.75 198 SER B O 1
ATOM 4057 N N . ARG B 1 199 ? -21.016 0.757 -1.834 1 93.75 199 ARG B N 1
ATOM 4058 C CA . ARG B 1 199 ? -20.125 -0.287 -2.342 1 93.75 199 ARG B CA 1
ATOM 4059 C C . ARG B 1 199 ? -18.953 0.314 -3.104 1 93.75 199 ARG B C 1
ATOM 4061 O O . ARG B 1 199 ? -18.562 -0.2 -4.152 1 93.75 199 ARG B O 1
ATOM 4068 N N . ARG B 1 200 ? -18.578 1.415 -2.594 1 94.62 200 ARG B N 1
ATOM 4069 C CA . ARG B 1 200 ? -17.391 2.08 -3.152 1 94.62 200 ARG B CA 1
ATOM 4070 C C . ARG B 1 200 ? -16.203 1.979 -2.205 1 94.62 200 ARG B C 1
ATOM 4072 O O . ARG B 1 200 ? -16.391 1.875 -0.989 1 94.62 200 ARG B O 1
ATOM 4079 N N . ASP B 1 201 ? -14.977 2.027 -2.842 1 95.06 201 ASP B N 1
ATOM 4080 C CA . ASP B 1 201 ? -13.75 1.852 -2.066 1 95.06 201 ASP B CA 1
ATOM 4081 C C . ASP B 1 201 ? -13.195 3.197 -1.604 1 95.06 201 ASP B C 1
ATOM 4083 O O . ASP B 1 201 ? -13.547 4.242 -2.152 1 95.06 201 ASP B O 1
ATOM 4087 N N . ARG B 1 202 ? -12.367 3.166 -0.612 1 95.19 202 ARG B N 1
ATOM 4088 C CA . ARG B 1 202 ? -11.812 4.375 -0.017 1 95.19 202 ARG B CA 1
ATOM 4089 C C . ARG B 1 202 ? -10.891 5.094 -0.997 1 95.19 202 ARG B C 1
ATOM 4091 O O . ARG B 1 202 ? -10.586 6.277 -0.816 1 95.19 202 ARG B O 1
ATOM 4098 N N . GLU B 1 203 ? -10.477 4.402 -2.039 1 94.31 203 GLU B N 1
ATOM 4099 C CA . GLU B 1 203 ? -9.688 5.027 -3.098 1 94.31 203 GLU B CA 1
ATOM 4100 C C . GLU B 1 203 ? -10.555 5.926 -3.977 1 94.31 203 GLU B C 1
ATOM 4102 O O . GLU B 1 203 ? -10.031 6.711 -4.773 1 94.31 203 GLU B O 1
ATOM 4107 N N . GLU B 1 204 ? -11.82 5.891 -3.793 1 94.25 204 GLU B N 1
ATOM 4108 C CA . GLU B 1 204 ? -12.742 6.621 -4.656 1 94.25 204 GLU B CA 1
ATOM 4109 C C . GLU B 1 204 ? -13.25 7.891 -3.971 1 94.25 204 GLU B C 1
ATOM 4111 O O . GLU B 1 204 ? -14.203 8.516 -4.438 1 94.25 204 GLU B O 1
ATOM 4116 N N . VAL B 1 205 ? -12.586 8.289 -2.953 1 94.31 205 VAL B N 1
ATOM 4117 C CA . VAL B 1 205 ? -12.938 9.5 -2.221 1 94.31 205 VAL B CA 1
ATOM 4118 C C . VAL B 1 205 ? -12.867 10.711 -3.154 1 94.31 205 VAL B C 1
ATOM 4120 O O . VAL B 1 205 ? -11.922 10.844 -3.932 1 94.31 205 VAL B O 1
ATOM 4123 N N . ASN B 1 206 ? -13.891 11.516 -3.115 1 93.5 206 ASN B N 1
ATOM 4124 C CA . ASN B 1 206 ? -13.852 12.828 -3.75 1 93.5 206 ASN B CA 1
ATOM 4125 C C . ASN B 1 206 ? -13.141 13.852 -2.867 1 93.5 206 ASN B C 1
ATOM 4127 O O . ASN B 1 206 ? -13.758 14.438 -1.974 1 93.5 206 ASN B O 1
ATOM 4131 N N . TYR B 1 207 ? -11.938 14.125 -3.207 1 95.62 207 TYR B N 1
ATOM 4132 C CA . TYR B 1 207 ? -11.094 14.953 -2.354 1 95.62 207 TYR B CA 1
ATOM 4133 C C . TYR B 1 207 ? -11.633 16.375 -2.258 1 95.62 207 TYR B C 1
ATOM 4135 O O . TYR B 1 207 ? -11.664 16.953 -1.174 1 95.62 207 TYR B O 1
ATOM 4143 N N . GLN B 1 208 ? -11.992 16.953 -3.334 1 95.31 208 GLN B N 1
ATOM 4144 C CA . GLN B 1 208 ? -12.453 18.344 -3.355 1 95.31 208 GLN B CA 1
ATOM 4145 C C . GLN B 1 208 ? -13.672 18.531 -2.461 1 95.31 208 GLN B C 1
ATOM 4147 O O . GLN B 1 208 ? -13.742 19.484 -1.683 1 95.31 208 GLN B O 1
ATOM 4152 N N . GLU B 1 209 ? -14.562 17.609 -2.584 1 95.25 209 GLU B N 1
ATOM 4153 C CA . GLU B 1 209 ? -15.766 17.672 -1.762 1 95.25 209 GLU B CA 1
ATOM 4154 C C . GLU B 1 209 ? -15.438 17.469 -0.284 1 95.25 209 GLU B C 1
ATOM 4156 O O . GLU B 1 209 ? -15.992 18.156 0.576 1 95.25 209 GLU B O 1
ATOM 4161 N N . LEU B 1 210 ? -14.602 16.547 -0.01 1 96.44 210 LEU B N 1
ATOM 4162 C CA . LEU B 1 210 ? -14.234 16.266 1.371 1 96.44 210 LEU B CA 1
ATOM 4163 C C . LEU B 1 210 ? -13.5 17.453 1.99 1 96.44 210 LEU B C 1
ATOM 4165 O O . LEU B 1 210 ? -13.781 17.844 3.127 1 96.44 210 LEU B O 1
ATOM 4169 N N . GLU B 1 211 ? -12.57 17.984 1.253 1 95.94 211 GLU B N 1
ATOM 4170 C CA . GLU B 1 211 ? -11.828 19.156 1.73 1 95.94 211 GLU B CA 1
ATOM 4171 C C . GLU B 1 211 ? -12.773 20.297 2.086 1 95.94 211 GLU B C 1
ATOM 4173 O O . GLU B 1 211 ? -12.641 20.922 3.145 1 95.94 211 GLU B O 1
ATOM 4178 N N . ALA B 1 212 ? -13.719 20.594 1.231 1 94.75 212 ALA B N 1
ATOM 4179 C CA . ALA B 1 212 ? -14.688 21.656 1.47 1 94.75 212 ALA B CA 1
ATOM 4180 C C . ALA B 1 212 ? -15.5 21.391 2.732 1 94.75 212 ALA B C 1
ATOM 4182 O O . ALA B 1 212 ? -15.766 22.297 3.518 1 94.75 212 ALA B O 1
ATOM 4183 N N . SER B 1 213 ? -15.867 20.156 2.912 1 94.88 213 SER B N 1
ATOM 4184 C CA . SER B 1 213 ? -16.672 19.781 4.074 1 94.88 213 SER B CA 1
ATOM 4185 C C . SER B 1 213 ? -15.867 19.922 5.367 1 94.88 213 SER B C 1
ATOM 4187 O O . SER B 1 213 ? -16.406 20.344 6.395 1 94.88 213 SER B O 1
ATOM 4189 N N . ILE B 1 214 ? -14.625 19.578 5.32 1 94.31 214 ILE B N 1
ATOM 4190 C CA . ILE B 1 214 ? -13.758 19.688 6.488 1 94.31 214 ILE B CA 1
ATOM 4191 C C . ILE B 1 214 ? -13.586 21.172 6.855 1 94.31 214 ILE B C 1
ATOM 4193 O O . ILE B 1 214 ? -13.711 21.547 8.023 1 94.31 214 ILE B O 1
ATOM 4197 N N . LEU B 1 215 ? -13.281 22.016 5.879 1 92.06 215 LEU B N 1
ATOM 4198 C CA . LEU B 1 215 ? -13.086 23.453 6.105 1 92.06 215 LEU B CA 1
ATOM 4199 C C . LEU B 1 215 ? -14.336 24.094 6.688 1 92.06 215 LEU B C 1
ATOM 4201 O O . LEU B 1 215 ? -14.25 24.938 7.57 1 92.06 215 LEU B O 1
ATOM 4205 N N . GLN B 1 216 ? -15.469 23.656 6.223 1 89.94 216 GLN B N 1
ATOM 4206 C CA . GLN B 1 216 ? -16.734 24.141 6.77 1 89.94 216 GLN B CA 1
ATOM 4207 C C . GLN B 1 216 ? -16.891 23.75 8.234 1 89.94 216 GLN B C 1
ATOM 4209 O O . GLN B 1 216 ? -17.312 24.562 9.055 1 89.94 216 GLN B O 1
ATOM 4214 N N . ALA B 1 217 ? -16.516 22.547 8.523 1 89.06 217 ALA B N 1
ATOM 4215 C CA . ALA B 1 217 ? -16.625 22.047 9.898 1 89.06 217 ALA B CA 1
ATOM 4216 C C . ALA B 1 217 ? -15.688 22.812 10.828 1 89.06 217 ALA B C 1
ATOM 4218 O O . ALA B 1 217 ? -16.031 23.078 11.977 1 89.06 217 ALA B O 1
ATOM 4219 N N . VAL B 1 218 ? -14.516 23.062 10.383 1 86.19 218 VAL B N 1
ATOM 4220 C CA . VAL B 1 218 ? -13.516 23.781 11.164 1 86.19 218 VAL B CA 1
ATOM 4221 C C . VAL B 1 218 ? -14.031 25.188 11.492 1 86.19 218 VAL B C 1
ATOM 4223 O O . VAL B 1 218 ? -13.82 25.688 12.602 1 86.19 218 VAL B O 1
ATOM 4226 N N . ASN B 1 219 ? -14.773 25.766 10.648 1 83.94 219 ASN B N 1
ATOM 4227 C CA . ASN B 1 219 ? -15.258 27.141 10.805 1 83.94 219 ASN B CA 1
ATOM 4228 C C . ASN B 1 219 ? -16.531 27.188 11.648 1 83.94 219 ASN B C 1
ATOM 4230 O O . ASN B 1 219 ? -16.969 28.266 12.055 1 83.94 219 ASN B O 1
ATOM 4234 N N . GLU B 1 220 ? -17.094 26.078 11.93 1 82.56 220 GLU B N 1
ATOM 4235 C CA . GLU B 1 220 ? -18.359 26.047 12.664 1 82.56 220 GLU B CA 1
ATOM 4236 C C . GLU B 1 220 ? -18.125 25.812 14.156 1 82.56 220 GLU B C 1
ATOM 4238 O O . GLU B 1 220 ? -19.031 25.984 14.969 1 82.56 220 GLU B O 1
ATOM 4243 N N . LYS B 1 221 ? -16.969 25.531 14.633 1 77.75 221 LYS B N 1
ATOM 4244 C CA . LYS B 1 221 ? -16.703 25.234 16.031 1 77.75 221 LYS B CA 1
ATOM 4245 C C . LYS B 1 221 ? -15.828 26.297 16.672 1 77.75 221 LYS B C 1
ATOM 4247 O O . LYS B 1 221 ? -14.602 26.234 16.578 1 77.75 221 LYS B O 1
ATOM 4252 N N . PRO B 1 222 ? -16.453 27.188 17.406 1 70.94 222 PRO B N 1
ATOM 4253 C CA . PRO B 1 222 ? -15.703 28.328 17.953 1 70.94 222 PRO B CA 1
ATOM 4254 C C . PRO B 1 222 ? -14.625 27.891 18.938 1 70.94 222 PRO B C 1
ATOM 4256 O O . PRO B 1 222 ? -13.633 28.594 19.125 1 70.94 222 PRO B O 1
ATOM 4259 N N . GLN B 1 223 ? -14.781 26.75 19.516 1 71 223 GLN B N 1
ATOM 4260 C CA . GLN B 1 223 ? -13.82 26.312 20.531 1 71 223 GLN B CA 1
ATOM 4261 C C . GLN B 1 223 ? -12.594 25.672 19.891 1 71 223 GLN B C 1
ATOM 4263 O O . GLN B 1 223 ? -11.602 25.406 20.578 1 71 223 GLN B O 1
ATOM 4268 N N . ASN B 1 224 ? -12.555 25.641 18.625 1 75.31 224 ASN B N 1
ATOM 4269 C CA . ASN B 1 224 ? -11.453 25 17.922 1 75.31 224 ASN B CA 1
ATOM 4270 C C . ASN B 1 224 ? -10.305 25.969 17.672 1 75.31 224 ASN B C 1
ATOM 4272 O O . ASN B 1 224 ? -10.523 27.141 17.359 1 75.31 224 ASN B O 1
ATOM 4276 N N . GLY B 1 225 ? -9.039 25.531 17.953 1 75.25 225 GLY B N 1
ATOM 4277 C CA . GLY B 1 225 ? -7.855 26.359 17.797 1 75.25 225 GLY B CA 1
ATOM 4278 C C . GLY B 1 225 ? -7.695 26.906 16.391 1 75.25 225 GLY B C 1
ATOM 4279 O O . GLY B 1 225 ? -6.988 27.891 16.172 1 75.25 225 GLY B O 1
ATOM 4280 N N . LEU B 1 226 ? -8.383 26.203 15.461 1 76.38 226 LEU B N 1
ATOM 4281 C CA . LEU B 1 226 ? -8.281 26.641 14.07 1 76.38 226 LEU B CA 1
ATOM 4282 C C . LEU B 1 226 ? -9.516 27.453 13.672 1 76.38 226 LEU B C 1
ATOM 4284 O O . LEU B 1 226 ? -9.617 27.906 12.531 1 76.38 226 LEU B O 1
ATOM 4288 N N . TRP B 1 227 ? -10.328 27.594 14.656 1 74.44 227 TRP B N 1
ATOM 4289 C CA . TRP B 1 227 ? -11.547 28.359 14.383 1 74.44 227 TRP B CA 1
ATOM 4290 C C . TRP B 1 227 ? -11.211 29.797 13.984 1 74.44 227 TRP B C 1
ATOM 4292 O O . TRP B 1 227 ? -10.469 30.484 14.695 1 74.44 227 TRP B O 1
ATOM 4302 N N . LYS B 1 228 ? -11.664 30.172 12.828 1 70.75 228 LYS B N 1
ATOM 4303 C CA . LYS B 1 228 ? -11.484 31.5 12.266 1 70.75 228 LYS B CA 1
ATOM 4304 C C . LYS B 1 228 ? -10.008 31.875 12.188 1 70.75 228 LYS B C 1
ATOM 4306 O O . LYS B 1 228 ? -9.648 33.062 12.297 1 70.75 228 LYS B O 1
ATOM 4311 N N . SER B 1 229 ? -9.312 30.859 12.211 1 79.06 229 SER B N 1
ATOM 4312 C CA . SER B 1 229 ? -7.895 31.156 12.023 1 79.06 229 SER B CA 1
ATOM 4313 C C . SER B 1 229 ? -7.605 31.609 10.602 1 79.06 229 SER B C 1
ATOM 4315 O O . SER B 1 229 ? -8.258 31.172 9.656 1 79.06 229 SER B O 1
ATOM 4317 N N . GLU B 1 230 ? -6.672 32.5 10.531 1 78.75 230 GLU B N 1
ATOM 4318 C CA . GLU B 1 230 ? -6.258 32.969 9.211 1 78.75 230 GLU B CA 1
ATOM 4319 C C . GLU B 1 230 ? -5.645 31.844 8.383 1 78.75 230 GLU B C 1
ATOM 4321 O O . GLU B 1 230 ? -5.652 31.906 7.152 1 78.75 230 GLU B O 1
ATOM 4326 N N . ILE B 1 231 ? -5.176 30.891 9.094 1 81.75 231 ILE B N 1
ATOM 4327 C CA . ILE B 1 231 ? -4.578 29.766 8.398 1 81.75 231 ILE B CA 1
ATOM 4328 C C . ILE B 1 231 ? -5.633 29.062 7.543 1 81.75 231 ILE B C 1
ATOM 4330 O O . ILE B 1 231 ? -5.375 28.719 6.391 1 81.75 231 ILE B O 1
ATOM 4334 N N . VAL B 1 232 ? -6.793 28.938 8.062 1 83.31 232 VAL B N 1
ATOM 4335 C CA . VAL B 1 232 ? -7.883 28.25 7.379 1 83.31 232 VAL B CA 1
ATOM 4336 C C . VAL B 1 232 ? -8.625 29.234 6.473 1 83.31 232 VAL B C 1
ATOM 4338 O O . VAL B 1 232 ? -8.883 28.938 5.305 1 83.31 232 VAL B O 1
ATOM 4341 N N . GLU B 1 233 ? -8.82 30.453 6.992 1 82.69 233 GLU B N 1
ATOM 4342 C CA . GLU B 1 233 ? -9.625 31.438 6.27 1 82.69 233 GLU B CA 1
ATOM 4343 C C . GLU B 1 233 ? -8.914 31.906 5 1 82.69 233 GLU B C 1
ATOM 4345 O O . GLU B 1 233 ? -9.555 32.094 3.967 1 82.69 233 GLU B O 1
ATOM 4350 N N . GLU B 1 234 ? -7.648 32 5.117 1 84.12 234 GLU B N 1
ATOM 4351 C CA . GLU B 1 234 ? -6.883 32.5 3.971 1 84.12 234 GLU B CA 1
ATOM 4352 C C . GLU B 1 234 ? -6.195 31.344 3.242 1 84.12 234 GLU B C 1
ATOM 4354 O O . GLU B 1 234 ? -5.352 31.562 2.369 1 84.12 234 GLU B O 1
ATOM 4359 N N . ARG B 1 235 ? -6.52 30.219 3.564 1 86.38 235 ARG B N 1
ATOM 4360 C CA . ARG B 1 235 ? -6.012 29 2.93 1 86.38 235 ARG B CA 1
ATOM 4361 C C . ARG B 1 235 ? -4.492 29.047 2.814 1 86.38 235 ARG B C 1
ATOM 4363 O O . ARG B 1 235 ? -3.941 28.844 1.729 1 86.38 235 ARG B O 1
ATOM 4370 N N . LEU B 1 236 ? -3.887 29.297 4.047 1 89.25 236 LEU B N 1
ATOM 4371 C CA . LEU B 1 236 ? -2.434 29.422 4.059 1 89.25 236 LEU B CA 1
ATOM 4372 C C . LEU B 1 236 ? -1.773 28.047 4.02 1 89.25 236 LEU B C 1
ATOM 4374 O O . LEU B 1 236 ? -0.569 27.938 3.773 1 89.25 236 LEU B O 1
ATOM 4378 N N . PHE B 1 237 ? -2.646 27.047 4.141 1 92.75 237 PHE B N 1
ATOM 4379 C CA . PHE B 1 237 ? -2.086 25.703 4.023 1 92.75 237 PHE B CA 1
ATOM 4380 C C . PHE B 1 237 ? -1.968 25.297 2.561 1 92.75 237 PHE B C 1
ATOM 4382 O O . PHE B 1 237 ? -2.758 25.734 1.721 1 92.75 237 PHE B O 1
ATOM 4389 N N . ASP B 1 238 ? -0.973 24.453 2.297 1 95.44 238 ASP B N 1
ATOM 4390 C CA . ASP B 1 238 ? -0.775 23.969 0.936 1 95.44 238 ASP B CA 1
ATOM 4391 C C . ASP B 1 238 ? -1.598 22.703 0.68 1 95.44 238 ASP B C 1
ATOM 4393 O O . ASP B 1 238 ? -2.137 22.531 -0.413 1 95.44 238 ASP B O 1
ATOM 4397 N N . ILE B 1 239 ? -1.615 21.844 1.652 1 96.75 239 ILE B N 1
ATOM 4398 C CA . ILE B 1 239 ? -2.299 20.578 1.481 1 96.75 239 ILE B CA 1
ATOM 4399 C C . ILE B 1 239 ? -3.084 20.234 2.748 1 96.75 239 ILE B C 1
ATOM 4401 O O . ILE B 1 239 ? -2.523 20.203 3.846 1 96.75 239 ILE B O 1
ATOM 4405 N N . LEU B 1 240 ? -4.359 20.078 2.615 1 97.19 240 LEU B N 1
ATOM 4406 C CA . LEU B 1 240 ? -5.207 19.516 3.656 1 97.19 240 LEU B CA 1
ATOM 4407 C C . LEU B 1 240 ? -5.352 18 3.48 1 97.19 240 LEU B C 1
ATOM 4409 O O . LEU B 1 240 ? -5.832 17.531 2.445 1 97.19 240 LEU B O 1
ATOM 4413 N N . VAL B 1 241 ? -4.906 17.266 4.43 1 98.31 241 VAL B N 1
ATOM 4414 C CA . VAL B 1 241 ? -4.84 15.812 4.309 1 98.31 241 VAL B CA 1
ATOM 4415 C C . VAL B 1 241 ? -5.883 15.164 5.223 1 98.31 241 VAL B C 1
ATOM 4417 O O . VAL B 1 241 ? -5.711 15.133 6.445 1 98.31 241 VAL B O 1
ATOM 4420 N N . PRO B 1 242 ? -6.934 14.633 4.645 1 98.5 242 PRO B N 1
ATOM 4421 C CA . PRO B 1 242 ? -7.898 13.891 5.457 1 98.5 242 PRO B CA 1
ATOM 4422 C C . PRO B 1 242 ? -7.441 12.461 5.754 1 98.5 242 PRO B C 1
ATOM 4424 O O . PRO B 1 242 ? -6.848 11.805 4.895 1 98.5 242 PRO B O 1
ATOM 4427 N N . PHE B 1 243 ? -7.652 12 6.926 1 98.75 243 PHE B N 1
ATOM 4428 C CA . PHE B 1 243 ? -7.383 10.625 7.328 1 98.75 243 PHE B CA 1
ATOM 4429 C C . PHE B 1 243 ? -8.68 9.852 7.527 1 98.75 243 PHE B C 1
ATOM 4431 O O . PHE B 1 243 ? -9.531 10.242 8.336 1 98.75 243 PHE B O 1
ATOM 4438 N N . LEU B 1 244 ? -8.82 8.789 6.848 1 98.5 244 LEU B N 1
ATOM 4439 C CA . LEU B 1 244 ? -10.055 8.008 6.844 1 98.5 244 LEU B CA 1
ATOM 4440 C C . LEU B 1 244 ? -10.102 7.07 8.047 1 98.5 244 LEU B C 1
ATOM 4442 O O . LEU B 1 244 ? -9.07 6.57 8.492 1 98.5 244 LEU B O 1
ATOM 4446 N N . PRO B 1 245 ? -11.344 6.844 8.562 1 98.19 245 PRO B N 1
ATOM 4447 C CA . PRO B 1 245 ? -11.453 5.871 9.648 1 98.19 245 PRO B CA 1
ATOM 4448 C C . PRO B 1 245 ? -11.039 4.465 9.234 1 98.19 245 PRO B C 1
ATOM 4450 O O . PRO B 1 245 ? -11.148 4.109 8.055 1 98.19 245 PRO B O 1
ATOM 4453 N N . LEU B 1 246 ? -10.57 3.717 10.164 1 98.25 246 LEU B N 1
ATOM 4454 C CA . LEU B 1 246 ? -9.961 2.43 9.844 1 98.25 246 LEU B CA 1
ATOM 4455 C C . LEU B 1 246 ? -10.969 1.296 10.008 1 98.25 246 LEU B C 1
ATOM 4457 O O . LEU B 1 246 ? -11.781 1.312 10.938 1 98.25 246 LEU B O 1
ATOM 4461 N N . ARG B 1 247 ? -10.875 0.362 9.133 1 97.56 247 ARG B N 1
ATOM 4462 C CA . ARG B 1 247 ? -11.664 -0.861 9.195 1 97.56 247 ARG B CA 1
ATOM 4463 C C . ARG B 1 247 ? -10.984 -1.914 10.062 1 97.56 247 ARG B C 1
ATOM 4465 O O . ARG B 1 247 ? -9.836 -1.74 10.469 1 97.56 247 ARG B O 1
ATOM 4472 N N . ARG B 1 248 ? -11.766 -2.969 10.336 1 96.31 248 ARG B N 1
ATOM 4473 C CA . ARG B 1 248 ? -11.289 -4.043 11.203 1 96.31 248 ARG B CA 1
ATOM 4474 C C . ARG B 1 248 ? -9.953 -4.598 10.703 1 96.31 248 ARG B C 1
ATOM 4476 O O . ARG B 1 248 ? -9.016 -4.77 11.484 1 96.31 248 ARG B O 1
ATOM 4483 N N . TYR B 1 249 ? -9.852 -4.859 9.414 1 96.06 249 TYR B N 1
ATOM 4484 C CA . TYR B 1 249 ? -8.625 -5.457 8.883 1 96.06 249 TYR B CA 1
ATOM 4485 C C . TYR B 1 249 ? -7.465 -4.469 8.953 1 96.06 249 TYR B C 1
ATOM 4487 O O . TYR B 1 249 ? -6.301 -4.875 8.984 1 96.06 249 TYR B O 1
ATOM 4495 N N . HIS B 1 250 ? -7.734 -3.203 8.898 1 97.62 250 HIS B N 1
ATOM 4496 C CA . HIS B 1 250 ? -6.676 -2.219 9.109 1 97.62 250 HIS B CA 1
ATOM 4497 C C . HIS B 1 250 ? -6.086 -2.334 10.508 1 97.62 250 HIS B C 1
ATOM 4499 O O . HIS B 1 250 ? -4.871 -2.24 10.68 1 97.62 250 HIS B O 1
ATOM 4505 N N . VAL B 1 251 ? -6.977 -2.484 11.477 1 96.62 251 VAL B N 1
ATOM 4506 C CA . VAL B 1 251 ? -6.535 -2.662 12.859 1 96.62 251 VAL B CA 1
ATOM 4507 C C . VAL B 1 251 ? -5.645 -3.896 12.961 1 96.62 251 VAL B C 1
ATOM 4509 O O . VAL B 1 251 ? -4.605 -3.867 13.625 1 96.62 251 VAL B O 1
ATOM 4512 N N . GLU B 1 252 ? -6.035 -4.938 12.32 1 95.88 252 GLU B N 1
ATOM 4513 C CA . GLU B 1 252 ? -5.223 -6.148 12.289 1 95.88 252 GLU B CA 1
ATOM 4514 C C . GLU B 1 252 ? -3.848 -5.875 11.688 1 95.88 252 GLU B C 1
ATOM 4516 O O . GLU B 1 252 ? -2.842 -6.41 12.156 1 95.88 252 GLU B O 1
ATOM 4521 N N . GLN B 1 253 ? -3.865 -5.117 10.664 1 95.56 253 GLN B N 1
ATOM 4522 C CA . GLN B 1 253 ? -2.598 -4.758 10.039 1 95.56 253 GLN B CA 1
ATOM 4523 C C . GLN B 1 253 ? -1.721 -3.953 10.992 1 95.56 253 GLN B C 1
ATOM 4525 O O . GLN B 1 253 ? -0.503 -4.137 11.031 1 95.56 253 GLN B O 1
ATOM 4530 N N . CYS B 1 254 ? -2.32 -3.02 11.688 1 96.19 254 CYS B N 1
ATOM 4531 C CA . CYS B 1 254 ? -1.573 -2.277 12.695 1 96.19 254 CYS B CA 1
ATOM 4532 C C . CYS B 1 254 ? -0.96 -3.221 13.719 1 96.19 254 CYS B C 1
ATOM 4534 O O . CYS B 1 254 ? 0.188 -3.039 14.133 1 96.19 254 CYS B O 1
ATOM 4536 N N . ALA B 1 255 ? -1.734 -4.191 14.172 1 95.06 255 ALA B N 1
ATOM 4537 C CA . ALA B 1 255 ? -1.249 -5.184 15.133 1 95.06 255 ALA B CA 1
ATOM 4538 C C . ALA B 1 255 ? -0.086 -5.98 14.547 1 95.06 255 ALA B C 1
ATOM 4540 O O . ALA B 1 255 ? 0.908 -6.23 15.234 1 95.06 255 ALA B O 1
ATOM 4541 N N . ALA B 1 256 ? -0.254 -6.352 13.32 1 93.69 256 ALA B N 1
ATOM 4542 C CA . ALA B 1 256 ? 0.813 -7.09 12.648 1 93.69 256 ALA B CA 1
ATOM 4543 C C . ALA B 1 256 ? 2.102 -6.273 12.609 1 93.69 256 ALA B C 1
ATOM 4545 O O . ALA B 1 256 ? 3.18 -6.785 12.914 1 93.69 256 ALA B O 1
ATOM 4546 N N . ASN B 1 257 ? 1.967 -5.031 12.219 1 92.25 257 ASN B N 1
ATOM 4547 C CA . ASN B 1 257 ? 3.123 -4.141 12.164 1 92.25 257 ASN B CA 1
ATOM 4548 C C . ASN B 1 257 ? 3.797 -4.008 13.523 1 92.25 257 ASN B C 1
ATOM 4550 O O . ASN B 1 257 ? 5.023 -3.977 13.609 1 92.25 257 ASN B O 1
ATOM 4554 N N . GLU B 1 258 ? 2.975 -3.883 14.516 1 91.88 258 GLU B N 1
ATOM 4555 C CA . GLU B 1 258 ? 3.498 -3.754 15.867 1 91.88 258 GLU B CA 1
ATOM 4556 C C . GLU B 1 258 ? 4.273 -5.004 16.281 1 91.88 258 GLU B C 1
ATOM 4558 O O . GLU B 1 258 ? 5.363 -4.902 16.844 1 91.88 258 GLU B O 1
ATOM 4563 N N . LEU B 1 259 ? 3.752 -6.156 15.977 1 91.5 259 LEU B N 1
ATOM 4564 C CA . LEU B 1 259 ? 4.422 -7.414 16.312 1 91.5 259 LEU B CA 1
ATOM 4565 C C . LEU B 1 259 ? 5.746 -7.535 15.562 1 91.5 259 LEU B C 1
ATOM 4567 O O . LEU B 1 259 ? 6.766 -7.891 16.156 1 91.5 259 LEU B O 1
ATOM 4571 N N . VAL B 1 260 ? 5.711 -7.195 14.336 1 86.94 260 VAL B N 1
ATOM 4572 C CA . VAL B 1 260 ? 6.914 -7.27 13.516 1 86.94 260 VAL B CA 1
ATOM 4573 C C . VAL B 1 260 ? 7.977 -6.32 14.07 1 86.94 260 VAL B C 1
ATOM 4575 O O . VAL B 1 260 ? 9.156 -6.664 14.117 1 86.94 260 VAL B O 1
ATOM 4578 N N . SER B 1 261 ? 7.59 -5.156 14.461 1 86.56 261 SER B N 1
ATOM 4579 C CA . SER B 1 261 ? 8.516 -4.168 15.008 1 86.56 261 SER B CA 1
ATOM 4580 C C . SER B 1 261 ? 9.18 -4.672 16.281 1 86.56 261 SER B C 1
ATOM 4582 O O . SER B 1 261 ? 10.281 -4.246 16.625 1 86.56 261 SER B O 1
ATOM 4584 N N . GLN B 1 262 ? 8.547 -5.613 16.922 1 87.31 262 GLN B N 1
ATOM 4585 C CA . GLN B 1 262 ? 9.078 -6.203 18.156 1 87.31 262 GLN B CA 1
ATOM 4586 C C . GLN B 1 262 ? 9.859 -7.484 17.844 1 87.31 262 GLN B C 1
ATOM 4588 O O . GLN B 1 262 ? 10.297 -8.18 18.766 1 87.31 262 GLN B O 1
ATOM 4593 N N . GLY B 1 263 ? 9.922 -7.812 16.594 1 84.44 263 GLY B N 1
ATOM 4594 C CA . GLY B 1 263 ? 10.633 -9.016 16.203 1 84.44 263 GLY B CA 1
ATOM 4595 C C . GLY B 1 263 ? 9.805 -10.281 16.359 1 84.44 263 GLY B C 1
ATOM 4596 O O . GLY B 1 263 ? 10.344 -11.383 16.453 1 84.44 263 GLY B O 1
ATOM 4597 N N . ARG B 1 264 ? 8.492 -10.164 16.453 1 87.44 264 ARG B N 1
ATOM 4598 C CA . ARG B 1 264 ? 7.582 -11.297 16.609 1 87.44 264 ARG B CA 1
ATOM 4599 C C . ARG B 1 264 ? 6.812 -11.57 15.32 1 87.44 264 ARG B C 1
ATOM 4601 O O . ARG B 1 264 ? 6.613 -10.664 14.508 1 87.44 264 ARG B O 1
ATOM 4608 N N . GLU B 1 265 ? 6.398 -12.781 15.164 1 86.75 265 GLU B N 1
ATOM 4609 C CA . GLU B 1 265 ? 5.605 -13.164 14 1 86.75 265 GLU B CA 1
ATOM 4610 C C . GLU B 1 265 ? 4.133 -12.828 14.195 1 86.75 265 GLU B C 1
ATOM 4612 O O . GLU B 1 265 ? 3.559 -13.117 15.242 1 86.75 265 GLU B O 1
ATOM 4617 N N . PRO B 1 266 ? 3.547 -12.227 13.188 1 90.12 266 PRO B N 1
ATOM 4618 C CA . PRO B 1 266 ? 2.123 -11.898 13.289 1 90.12 266 PRO B CA 1
ATOM 4619 C C . PRO B 1 266 ? 1.225 -13.125 13.18 1 90.12 266 PRO B C 1
ATOM 4621 O O . PRO B 1 266 ? 0.745 -13.445 12.086 1 90.12 266 PRO B O 1
ATOM 4624 N N . GLN B 1 267 ? 0.891 -13.711 14.242 1 90.69 267 GLN B N 1
ATOM 4625 C CA . GLN B 1 267 ? -0.003 -14.859 14.258 1 90.69 267 GLN B CA 1
ATOM 4626 C C . GLN B 1 267 ? -1.454 -14.438 14.055 1 90.69 267 GLN B C 1
ATOM 4628 O O . GLN B 1 267 ? -1.937 -13.516 14.719 1 90.69 267 GLN B O 1
ATOM 4633 N N . PRO B 1 268 ? -2.189 -15.109 13.25 1 90.12 268 PRO B N 1
ATOM 4634 C CA . PRO B 1 268 ? -3.568 -14.727 12.938 1 90.12 268 PRO B CA 1
ATOM 4635 C C . PRO B 1 268 ? -4.457 -14.664 14.18 1 90.12 268 PRO B C 1
ATOM 4637 O O . PRO B 1 268 ? -5.324 -13.789 14.281 1 90.12 268 PRO B O 1
ATOM 4640 N N . GLU B 1 269 ? -4.238 -15.539 15.062 1 91.56 269 GLU B N 1
ATOM 4641 C CA . GLU B 1 269 ? -5.062 -15.578 16.266 1 91.56 269 GLU B CA 1
ATOM 4642 C C . GLU B 1 269 ? -4.871 -14.32 17.109 1 91.56 269 GLU B C 1
ATOM 4644 O O . GLU B 1 269 ? -5.828 -13.805 17.688 1 91.56 269 GLU B O 1
ATOM 4649 N N . ILE B 1 270 ? -3.633 -13.859 17.172 1 91.75 270 ILE B N 1
ATOM 4650 C CA . ILE B 1 270 ? -3.328 -12.648 17.938 1 91.75 270 ILE B CA 1
ATOM 4651 C C . ILE B 1 270 ? -3.959 -11.438 17.234 1 91.75 270 ILE B C 1
ATOM 4653 O O . ILE B 1 270 ? -4.578 -10.602 17.891 1 91.75 270 ILE B O 1
ATOM 4657 N N . LEU B 1 271 ? -3.803 -11.383 15.945 1 93.94 271 LEU B N 1
ATOM 4658 C CA . LEU B 1 271 ? -4.352 -10.273 15.18 1 93.94 271 LEU B CA 1
ATOM 4659 C C . LEU B 1 271 ? -5.863 -10.188 15.344 1 93.94 271 LEU B C 1
ATOM 4661 O O . LEU B 1 271 ? -6.402 -9.102 15.57 1 93.94 271 LEU B O 1
ATOM 4665 N N . ARG B 1 272 ? -6.555 -11.359 15.328 1 93.19 272 ARG B N 1
ATOM 4666 C CA . ARG B 1 272 ? -8 -11.406 15.492 1 93.19 272 ARG B CA 1
ATOM 4667 C C . ARG B 1 272 ? -8.406 -10.969 16.891 1 93.19 272 ARG B C 1
ATOM 4669 O O . ARG B 1 272 ? -9.398 -10.258 17.062 1 93.19 272 ARG B O 1
ATOM 4676 N N . SER B 1 273 ? -7.645 -11.383 17.844 1 93.31 273 SER B N 1
ATOM 4677 C CA . SER B 1 273 ? -7.953 -11.039 19.219 1 93.31 273 SER B CA 1
ATOM 4678 C C . SER B 1 273 ? -7.844 -9.539 19.453 1 93.31 273 SER B C 1
ATOM 4680 O O . SER B 1 273 ? -8.656 -8.953 20.188 1 93.31 273 SER B O 1
ATOM 4682 N N . VAL B 1 274 ? -6.848 -8.93 18.891 1 93.62 274 VAL B N 1
ATOM 4683 C CA . VAL B 1 274 ? -6.664 -7.488 19.016 1 93.62 274 VAL B CA 1
ATOM 4684 C C . VAL B 1 274 ? -7.844 -6.754 18.391 1 93.62 274 VAL B C 1
ATOM 4686 O O . VAL B 1 274 ? -8.422 -5.855 19 1 93.62 274 VAL B O 1
ATOM 4689 N N . ALA B 1 275 ? -8.234 -7.137 17.234 1 94.75 275 ALA B N 1
ATOM 4690 C CA . ALA B 1 275 ? -9.336 -6.496 16.516 1 94.75 275 ALA B CA 1
ATOM 4691 C C . ALA B 1 275 ? -10.648 -6.664 17.281 1 94.75 275 ALA B C 1
ATOM 4693 O O . ALA B 1 275 ? -11.492 -5.762 17.281 1 94.75 275 ALA B O 1
ATOM 4694 N N . ASP B 1 276 ? -10.781 -7.82 17.906 1 94.31 276 ASP B N 1
ATOM 4695 C CA . ASP B 1 276 ? -12.008 -8.117 18.656 1 94.31 276 ASP B CA 1
ATOM 4696 C C . ASP B 1 276 ? -12.102 -7.277 19.922 1 94.31 276 ASP B C 1
ATOM 4698 O O . ASP B 1 276 ? -13.195 -7.047 20.438 1 94.31 276 ASP B O 1
ATOM 4702 N N . SER B 1 277 ? -11.031 -6.836 20.406 1 92.88 277 SER B N 1
ATOM 4703 C CA . SER B 1 277 ? -10.992 -6.125 21.688 1 92.88 277 SER B CA 1
ATOM 4704 C C . SER B 1 277 ? -11.359 -4.656 21.5 1 92.88 277 SER B C 1
ATOM 4706 O O . SER B 1 277 ? -11.469 -3.916 22.484 1 92.88 277 SER B O 1
ATOM 4708 N N . ILE B 1 278 ? -11.477 -4.215 20.328 1 92.81 278 ILE B N 1
ATOM 4709 C CA . ILE B 1 278 ? -11.75 -2.811 20.047 1 92.81 278 ILE B CA 1
ATOM 4710 C C . ILE B 1 278 ? -13.211 -2.645 19.625 1 92.81 278 ILE B C 1
ATOM 4712 O O . ILE B 1 278 ? -13.812 -3.568 19.062 1 92.81 278 ILE B O 1
ATOM 4716 N N . SER B 1 279 ? -13.781 -1.503 19.969 1 95.06 279 SER B N 1
ATOM 4717 C CA . SER B 1 279 ? -15.148 -1.219 19.562 1 95.06 279 SER B CA 1
ATOM 4718 C C . SER B 1 279 ? -15.203 -0.635 18.156 1 95.06 279 SER B C 1
ATOM 4720 O O . SER B 1 279 ? -14.211 -0.075 17.672 1 95.06 279 SER B O 1
ATOM 4722 N N . TYR B 1 280 ? -16.312 -0.797 17.516 1 96.38 280 TYR B N 1
ATOM 4723 C CA . TYR B 1 280 ? -16.516 -0.34 16.141 1 96.38 280 TYR B CA 1
ATOM 4724 C C . TYR B 1 280 ? -17.781 0.49 16.016 1 96.38 280 TYR B C 1
ATOM 4726 O O . TYR B 1 280 ? -18.688 0.385 16.859 1 96.38 280 TYR B O 1
ATOM 4734 N N . PHE B 1 281 ? -17.844 1.332 15 1 95.69 281 PHE B N 1
ATOM 4735 C CA . PHE B 1 281 ? -19 2.178 14.734 1 95.69 281 PHE B CA 1
ATOM 4736 C C . PHE B 1 281 ? -19.312 2.209 13.242 1 95.69 281 PHE B C 1
ATOM 4738 O O . PHE B 1 281 ? -18.453 1.939 12.414 1 95.69 281 PHE B O 1
ATOM 4745 N N . PRO B 1 282 ? -20.484 2.578 12.852 1 94.75 282 PRO B N 1
ATOM 4746 C CA . PRO B 1 282 ? -21.625 2.682 13.773 1 94.75 282 PRO B CA 1
ATOM 4747 C C . PRO B 1 282 ? -21.984 1.347 14.422 1 94.75 282 PRO B C 1
ATOM 4749 O O . PRO B 1 282 ? -21.547 0.292 13.953 1 94.75 282 PRO B O 1
ATOM 4752 N N . ALA B 1 283 ? -22.75 1.372 15.43 1 91.06 283 ALA B N 1
ATOM 4753 C CA . ALA B 1 283 ? -23.031 0.202 16.266 1 91.06 283 ALA B CA 1
ATOM 4754 C C . ALA B 1 283 ? -23.688 -0.903 15.445 1 91.06 283 ALA B C 1
ATOM 4756 O O . ALA B 1 283 ? -23.406 -2.086 15.641 1 91.06 283 ALA B O 1
ATOM 4757 N N . GLU B 1 284 ? -24.516 -0.583 14.508 1 90.31 284 GLU B N 1
ATOM 4758 C CA . GLU B 1 284 ? -25.297 -1.549 13.75 1 90.31 284 GLU B CA 1
ATOM 4759 C C . GLU B 1 284 ? -24.422 -2.322 12.766 1 90.31 284 GLU B C 1
ATOM 4761 O O . GLU B 1 284 ? -24.578 -3.537 12.617 1 90.31 284 GLU B O 1
ATOM 4766 N N . HIS B 1 285 ? -23.453 -1.656 12.141 1 91.25 285 HIS B N 1
ATOM 4767 C CA . HIS B 1 285 ? -22.734 -2.289 11.055 1 91.25 285 HIS B CA 1
ATOM 4768 C C . HIS B 1 285 ? -21.281 -2.541 11.438 1 91.25 285 HIS B C 1
ATOM 4770 O O . HIS B 1 285 ? -20.594 -3.34 10.797 1 91.25 285 HIS B O 1
ATOM 4776 N N . ARG B 1 286 ? -20.844 -1.843 12.461 1 94.5 286 ARG B N 1
ATOM 4777 C CA . ARG B 1 286 ? -19.5 -2.047 13 1 94.5 286 ARG B CA 1
ATOM 4778 C C . ARG B 1 286 ? -18.438 -1.912 11.898 1 94.5 286 ARG B C 1
ATOM 4780 O O . ARG B 1 286 ? -17.594 -2.789 11.734 1 94.5 286 ARG B O 1
ATOM 4787 N N . VAL B 1 287 ? -18.5 -0.866 11.164 1 95.88 287 VAL B N 1
ATOM 4788 C CA . VAL B 1 287 ? -17.719 -0.692 9.938 1 95.88 287 VAL B CA 1
ATOM 4789 C C . VAL B 1 287 ? -16.328 -0.177 10.281 1 95.88 287 VAL B C 1
ATOM 4791 O O . VAL B 1 287 ? -15.328 -0.654 9.734 1 95.88 287 VAL B O 1
ATOM 4794 N N . PHE B 1 288 ? -16.281 0.779 11.195 1 97.88 288 PHE B N 1
ATOM 4795 C CA . PHE B 1 288 ? -15.016 1.452 11.453 1 97.88 288 PHE B CA 1
ATOM 4796 C C . PHE B 1 288 ? -14.609 1.3 12.914 1 97.88 288 PHE B C 1
ATOM 4798 O O . PHE B 1 288 ? -15.469 1.273 13.805 1 97.88 288 PHE B O 1
ATOM 4805 N N . SER B 1 289 ? -13.297 1.249 13.141 1 96.69 289 SER B N 1
ATOM 4806 C CA . SER B 1 289 ? -12.742 1.148 14.484 1 96.69 289 SER B CA 1
ATOM 4807 C C . SER B 1 289 ? -12.852 2.475 15.227 1 96.69 289 SER B C 1
ATOM 4809 O O . SER B 1 289 ? -12.641 3.539 14.648 1 96.69 289 SER B O 1
ATOM 4811 N N . SER B 1 290 ? -13.078 2.436 16.531 1 95.5 290 SER B N 1
ATOM 4812 C CA . SER B 1 290 ? -13.234 3.627 17.359 1 95.5 290 SER B CA 1
ATOM 4813 C C . SER B 1 290 ? -11.883 4.207 17.766 1 95.5 290 SER B C 1
ATOM 4815 O O . SER B 1 290 ? -11.781 5.387 18.109 1 95.5 290 SER B O 1
ATOM 4817 N N . THR B 1 291 ? -10.859 3.363 17.688 1 94.62 291 THR B N 1
ATOM 4818 C CA . THR B 1 291 ? -9.586 3.867 18.203 1 94.62 291 THR B CA 1
ATOM 4819 C C . THR B 1 291 ? -8.469 3.66 17.172 1 94.62 291 THR B C 1
ATOM 4821 O O . THR B 1 291 ? -7.316 4 17.438 1 94.62 291 THR B O 1
ATOM 4824 N N . GLY B 1 292 ? -8.797 3.049 16.062 1 95.25 292 GLY B N 1
ATOM 4825 C CA . GLY B 1 292 ? -7.797 2.814 15.039 1 95.25 292 GLY B CA 1
ATOM 4826 C C . GLY B 1 292 ? -6.586 2.053 15.547 1 95.25 292 GLY B C 1
ATOM 4827 O O . GLY B 1 292 ? -6.727 1.034 16.234 1 95.25 292 GLY B O 1
ATOM 4828 N N . CYS B 1 293 ? -5.426 2.555 15.258 1 95.44 293 CYS B N 1
ATOM 4829 C CA . CYS B 1 293 ? -4.18 1.887 15.617 1 95.44 293 CYS B CA 1
ATOM 4830 C C . CYS B 1 293 ? -3.723 2.301 17.016 1 95.44 293 CYS B C 1
ATOM 4832 O O . CYS B 1 293 ? -2.791 1.713 17.562 1 95.44 293 CYS B O 1
ATOM 4834 N N . LYS B 1 294 ? -4.27 3.268 17.578 1 91.38 294 LYS B N 1
ATOM 4835 C CA . LYS B 1 294 ? -3.771 3.963 18.766 1 91.38 294 LYS B CA 1
ATOM 4836 C C . LYS B 1 294 ? -3.625 3.004 19.938 1 91.38 294 LYS B C 1
ATOM 4838 O O . LYS B 1 294 ? -2.648 3.076 20.688 1 91.38 294 LYS B O 1
ATOM 4843 N N . THR B 1 295 ? -4.469 2.104 20.156 1 88.69 295 THR B N 1
ATOM 4844 C CA . THR B 1 295 ? -4.469 1.269 21.359 1 88.69 295 THR B CA 1
ATOM 4845 C C . THR B 1 295 ? -3.906 -0.116 21.047 1 88.69 295 THR B C 1
ATOM 4847 O O . THR B 1 295 ? -3.877 -0.987 21.922 1 88.69 295 THR B O 1
ATOM 4850 N N . VAL B 1 296 ? -3.471 -0.346 19.875 1 91.25 296 VAL B N 1
ATOM 4851 C CA . VAL B 1 296 ? -3.064 -1.67 19.422 1 91.25 296 VAL B CA 1
ATOM 4852 C C . VAL B 1 296 ? -1.844 -2.137 20.203 1 91.25 296 VAL B C 1
ATOM 4854 O O . VAL B 1 296 ? -1.809 -3.27 20.703 1 91.25 296 VAL B O 1
ATOM 4857 N N . ALA B 1 297 ? -0.909 -1.21 20.375 1 85.12 297 ALA B N 1
ATOM 4858 C CA . ALA B 1 297 ? 0.347 -1.569 21.031 1 85.12 297 ALA B CA 1
ATOM 4859 C C . ALA B 1 297 ? 0.126 -1.89 22.516 1 85.12 297 ALA B C 1
ATOM 4861 O O . ALA B 1 297 ? 0.908 -2.627 23.109 1 85.12 297 ALA B O 1
ATOM 4862 N N . SER B 1 298 ? -0.887 -1.351 23.078 1 83.62 298 SER B N 1
ATOM 4863 C CA . SER B 1 298 ? -1.113 -1.51 24.516 1 83.62 298 SER B CA 1
ATOM 4864 C C . SER B 1 298 ? -1.965 -2.74 24.812 1 83.62 298 SER B C 1
ATOM 4866 O O . SER B 1 298 ? -2.174 -3.096 25.969 1 83.62 298 SER B O 1
ATOM 4868 N N . ARG B 1 299 ? -2.357 -3.396 23.797 1 82.31 299 ARG B N 1
ATOM 4869 C CA . ARG B 1 299 ? -3.217 -4.559 24 1 82.31 299 ARG B CA 1
ATOM 4870 C C . ARG B 1 299 ? -2.4 -5.766 24.453 1 82.31 299 ARG B C 1
ATOM 4872 O O . ARG B 1 299 ? -1.291 -5.988 23.969 1 82.31 299 ARG B O 1
ATOM 4879 N N . ASP B 1 300 ? -2.941 -6.48 25.406 1 69.06 300 ASP B N 1
ATOM 4880 C CA . ASP B 1 300 ? -2.268 -7.586 26.078 1 69.06 300 ASP B CA 1
ATOM 4881 C C . ASP B 1 300 ? -1.698 -8.578 25.062 1 69.06 300 ASP B C 1
ATOM 4883 O O . ASP B 1 300 ? -0.584 -9.078 25.234 1 69.06 300 ASP B O 1
ATOM 4887 N N . TYR B 1 301 ? -2.436 -8.859 24.109 1 68.12 301 TYR B N 1
ATOM 4888 C CA . TYR B 1 301 ? -2.025 -9.883 23.156 1 68.12 301 TYR B CA 1
ATOM 4889 C C . TYR B 1 301 ? -0.786 -9.445 22.391 1 68.12 301 TYR B C 1
ATOM 4891 O O . TYR B 1 301 ? -0.051 -10.273 21.844 1 68.12 301 TYR B O 1
ATOM 4899 N N . VAL B 1 302 ? -0.69 -8.281 22.25 1 73.69 302 VAL B N 1
ATOM 4900 C CA . VAL B 1 302 ? 0.47 -7.746 21.547 1 73.69 302 VAL B CA 1
ATOM 4901 C C . VAL B 1 302 ? 1.626 -7.551 22.531 1 73.69 302 VAL B C 1
ATOM 4903 O O . VAL B 1 302 ? 2.791 -7.746 22.172 1 73.69 302 VAL B O 1
ATOM 4906 N N . TYR B 1 303 ? 1.224 -7.246 23.812 1 58.41 303 TYR B N 1
ATOM 4907 C CA . TYR B 1 303 ? 2.234 -7.004 24.844 1 58.41 303 TYR B CA 1
ATOM 4908 C C . TYR B 1 303 ? 2.756 -8.312 25.406 1 58.41 303 TYR B C 1
ATOM 4910 O O . TYR B 1 303 ? 3.936 -8.422 25.75 1 58.41 303 TYR B O 1
ATOM 4918 N N . TYR B 1 304 ? 1.879 -9.383 25.828 1 49.59 304 TYR B N 1
ATOM 4919 C CA . TYR B 1 304 ? 2.281 -10.5 26.672 1 49.59 304 TYR B CA 1
ATOM 4920 C C . TYR B 1 304 ? 3.07 -11.531 25.875 1 49.59 304 TYR B C 1
ATOM 4922 O O . TYR B 1 304 ? 2.59 -12.047 24.859 1 49.59 304 TYR B O 1
ATOM 4930 N N . VAL B 1 305 ? 4.23 -11.305 25.531 1 41.56 305 VAL B N 1
ATOM 4931 C CA . VAL B 1 305 ? 5.234 -12.352 25.344 1 41.56 305 VAL B CA 1
ATOM 4932 C C . VAL B 1 305 ? 5.047 -13.445 26.391 1 41.56 305 VAL B C 1
ATOM 4934 O O . VAL B 1 305 ? 5.07 -13.18 27.594 1 41.56 305 VAL B O 1
ATOM 4937 N N . TYR B 1 306 ? 4.352 -14.562 26.172 1 32.72 306 TYR B N 1
ATOM 4938 C CA . TYR B 1 306 ? 4.816 -15.703 26.953 1 32.72 306 TYR B CA 1
ATOM 4939 C C . TYR B 1 306 ? 6.32 -15.891 26.812 1 32.72 306 TYR B C 1
ATOM 4941 O O . TYR B 1 306 ? 6.883 -15.625 25.734 1 32.72 306 TYR B O 1
#

Nearest PDB structures (foldseek):
  5j1s-assembly1_A  TM=9.169E-01  e=4.648E-27  Homo sapiens
  5j1t-assembly1_A  TM=9.184E-01  e=3.409E-26  Homo sapiens
  6oif-assembly1_A  TM=9.007E-01  e=2.418E-23  Homo sapiens
  6em9-assembly1_E  TM=6.546E-01  e=1.379E-07  Staphylococcus aureus RF122
  8fs5-assembly1_A  TM=4.844E-01  e=3.765E-04  Saccharomyces cerevisiae

InterPro domains:
  IPR001270 ClpA/B family [PR00300] (72-90)
  IPR001270 ClpA/B family [PR00300] (142-160)
  IPR001270 ClpA/B family [PR00300] (171-185)
  IPR003593 AAA+ ATPase domain [SM00382] (68-210)
  IPR010448 Torsin [PF06309] (32-143)
  IPR010448 Torsin [PTHR10760] (32-299)
  IPR027417 P-loop containing nucleoside triphosphate hydrolase [G3DSA:3.40.50.300] (29-245)
  IPR027417 P-loop containing nucleoside triphosphate hydrolase [SSF52540] (20-203)
  IPR049337 Torsin-1A, C-terminal domain [PF21376] (250-299)

Foldseek 3Di:
DVPVVCVLVPPDDPPDLQDQDPQQPPQDPVLLVVLLVCCVQAQFPAPQLSVQVSVQVNVLVVDPQFLAAAEEEEEAAAQLCQVVSVQSCQVSRHVVGCPDPQEAEDECVVQPNDPVCLVVSLVSVLCVLLVSQSNHLAHEYEYEALQQHAAPSVLSCVCRLGSDPPPDPGSVRNYYYYHYHHQLHVVQAVQCVVCVVVVHDPVPDDPVVSVVSRLVRLCVDPSTNCHVHCCSVVVSHDYYGYGHFAFLVSLLSLLQVLQVVVVHHSDPVLSNVLSVVFFAPDPVPRGGTNNHSNCSCVDCSSVDDD/DVPLVCVLVPPDDPPDLQDQDPQQPPQPPVLLVVLLVCCVQAQFPAPQLSVQVSVQVNVLVVDPQFLAAAEEEEEAAAQLCQVVSVQSCQVSRHVVGCPDPQEAEDECVSQPNDPVCLVVSLVSVLCVLLVSQSNHLAHEYEYEALQQHAAPSVLSCVCRLGSDPPPDPGSVRNYYYYHYHHQLHVVQAVQCVVCVVVVHDPVPDDPVVSVVSRLVRLCVDNSTNCHVHCCSVVVSHDYYGYGHFAFLVSLLSLLQVLQVVVVHHSDPVLSNVLSVVFFAPDPVPRGGTNNHSNCSCVDCSSVDDD

Secondary structure (DSSP, 8-state):
--STTHHHHTS----------GGGG---THHHHHHHHHHHHHSTT-HHHHHHHHHHHHHHHH-SS-SS-EEEEEEESTTSSHHHHHHHHHHHHSTTGGGSTTEEEE-HHHH---GGGHHHHHHHHHHHHHHHHHH-SS-EEEE--GGGSPTTGGGGGGGGTS--SSS-SS-GGG-EEEEEE-TTHHHHHHHHHHHHHTT--GGG--HHHHHHHHHHHHHH-TTSTTTT-HHHHTT--SEEEEEPPPPHHHHHHHHHHHHHHTT----HHHHHHHHHTS-EESTTT--EESSTTTTTTTSHHHH---/--STTHHHHTS----------GGGG---THHHHHHHHHHHHHSTT-HHHHHHHHHHHHHHHH-SS-SS-EEEEEEE-TTSSHHHHHHHHHHHHSTTGGGSTTEEEE-HHHH---GGGHHHHHHHHHHHHHHHHHH-SS-EEEE--GGGSPTTGGGGGGGGTS--SSS-SS-GGG-EEEEEE-TTHHHHHHHHHHHHHTT--GGG--HHHHHHHHHHHHHH-TTSTTTT-HHHHTT--SEEEEEPPPPHHHHHHHHHHHHHHTT----HHHHHHHHHTS-EESTTT--EESSTTTTTTTSHHHH---

Solvent-accessible surface area (backbone atoms only — not comparable to full-atom values): 32993 Å² total; per-residue (Å²): 126,79,66,76,66,51,66,76,61,68,68,68,77,80,75,66,85,61,68,60,55,87,72,48,64,66,66,56,73,72,26,55,58,52,40,52,34,48,41,53,73,65,50,62,70,35,69,64,36,51,52,53,51,52,54,52,48,52,58,52,71,69,39,90,76,47,67,29,28,50,28,38,34,34,28,18,53,67,35,38,44,61,70,56,51,53,49,51,49,32,44,49,56,31,97,54,14,77,74,22,95,46,38,44,78,43,39,31,75,79,74,54,67,51,78,90,42,45,70,58,46,33,53,51,50,43,51,49,52,51,54,48,26,56,47,26,24,50,27,39,41,37,35,43,49,37,39,70,25,58,61,60,48,67,51,59,49,52,73,65,46,46,58,55,81,76,51,79,89,40,61,45,30,58,20,34,38,37,40,30,27,52,55,27,23,66,55,46,45,49,51,53,48,50,32,43,75,68,58,41,59,82,85,67,62,58,59,71,62,49,52,52,49,28,56,52,45,34,62,70,34,77,72,21,15,53,23,81,22,56,52,62,74,63,53,54,48,74,44,79,35,63,34,44,69,26,36,59,69,40,32,25,48,44,38,32,52,52,31,44,76,71,74,39,80,65,48,67,68,49,29,51,50,56,44,66,72,50,60,45,35,59,79,91,72,46,55,25,40,68,42,33,45,64,57,42,71,75,31,57,73,70,55,63,73,128,127,79,66,78,64,51,66,76,62,67,70,70,76,82,74,67,85,61,69,60,55,86,72,49,65,66,66,56,73,72,28,55,60,53,40,51,33,46,43,53,73,66,51,60,69,34,68,65,36,51,53,53,49,54,53,51,49,52,58,52,71,69,39,90,75,48,67,29,28,48,28,38,33,35,26,19,52,66,34,37,45,62,70,55,50,53,49,52,50,31,44,50,53,31,95,54,14,76,73,23,94,45,39,44,81,44,40,31,76,80,74,53,67,51,79,89,44,45,69,59,44,32,53,51,50,43,50,50,53,51,54,48,27,56,46,25,25,50,28,39,40,38,34,43,48,36,37,70,24,59,61,60,46,67,51,56,49,51,72,64,44,46,60,58,83,72,56,72,93,39,63,44,29,57,19,35,39,38,39,30,28,52,54,29,24,67,53,46,45,48,52,54,49,52,32,42,75,68,59,41,58,83,88,66,62,59,60,71,61,49,50,53,48,28,55,52,45,35,61,68,35,77,72,21,15,53,23,81,22,56,53,64,74,65,53,56,50,75,42,78,35,62,34,44,70,26,36,57,69,40,32,24,48,43,38,32,52,53,30,45,75,71,74,40,79,64,47,67,70,49,29,50,50,57,44,66,72,50,59,46,35,58,79,90,72,46,55,26,39,68,42,33,45,63,56,43,71,74,31,58,75,68,56,61,70,128

pLDDT: mean 84.49, std 18.25, range [21.7, 98.75]

Sequence (612 aa):
MLLNYLGLARIGMLGGIHLPSPTCYIVHFQLVSGLECDLAKNLVGQPLARQLVVKGLRKFLQEPSPVKPLVLTFHGWTGTGKTYLATLLARHLFRDGVHSAYVHQFSPVVHFPHAEFVKQYKHDLKNWIQGNLTRCGRSLFLFDDVDKMQPGLIDVIIPFLGPSWVVFGTNYRKAIFIFISNAGEKQINQMALDLWQSRRDREEVNYQELEASILQAVNEKPQNGLWKSEIVEERLFDILVPFLPLRRYHVEQCAANELVSQGREPQPEILRSVADSISYFPAEHRVFSSTGCKTVASRDYVYYVYMLLNYLGLARIGMLGGIHLPSPTCYIVHFQLVSGLECDLAKNLVGQPLARQLVVKGLRKFLQEPSPVKPLVLTFHGWTGTGKTYLATLLARHLFRDGVHSAYVHQFSPVVHFPHAEFVKQYKHDLKNWIQGNLTRCGRSLFLFDDVDKMQPGLIDVIIPFLGPSWVVFGTNYRKAIFIFISNAGEKQINQMALDLWQSRRDREEVNYQELEASILQAVNEKPQNGLWKSEIVEERLFDILVPFLPLRRYHVEQCAANELVSQGREPQPEILRSVADSISYFPAEHRVFSSTGCKTVASRDYVYYVY

Organism: Salvator merianae (NCBI:txid96440)

Radius of gyration: 28.18 Å; Cα contacts (8 Å, |Δi|>4): 1029; chains: 2; bounding box: 59×80×78 Å